Protein AF-V4B9R2-F1 (afdb_monomer)

Radius of gyration: 41.31 Å; Cα contacts (8 Å, |Δi|>4): 370; chains: 1; bounding box: 106×92×129 Å

Nearest PDB structures (foldseek):
  5wie-assembly1_B  TM=6.959E-01  e=7.577E-21  Rattus norvegicus
  3lnm-assembly2_B  TM=6.880E-01  e=6.928E-21  Rattus norvegicus
  6ebk-assembly1_B  TM=6.764E-01  e=1.297E-20  Rattus norvegicus
  6ebm-assembly1_H  TM=8.050E-01  e=9.261E-15  Rattus norvegicus
  7wf4-assembly1_D  TM=8.502E-01  e=1.167E-12  Homo sapiens

Solvent-accessible surface area (backbone atoms only — not comparable to full-atom values): 35687 Å² total; per-residue (Å²): 135,89,89,91,82,68,76,65,61,56,55,53,50,49,51,51,53,49,59,55,49,66,75,63,60,73,86,72,60,80,88,45,50,36,36,40,29,25,60,83,46,78,43,80,48,42,51,73,45,39,58,72,47,76,83,23,46,57,18,57,49,43,55,51,28,64,75,69,70,51,54,67,48,82,41,96,47,67,45,75,62,47,57,35,56,56,43,20,57,74,69,76,55,31,57,66,75,86,91,59,58,44,68,62,51,49,55,48,35,59,70,44,46,50,66,75,87,56,44,36,76,90,40,38,60,66,42,47,52,48,51,53,50,49,51,56,52,50,52,53,49,51,57,54,49,55,69,75,55,60,84,77,84,70,72,86,85,40,76,61,64,67,43,30,62,55,52,40,41,36,78,69,34,47,84,71,39,76,67,16,34,54,49,49,51,50,52,50,50,50,53,50,50,46,51,50,46,57,55,46,56,71,34,74,87,40,21,50,69,76,84,77,90,75,88,86,83,90,76,96,51,82,58,58,64,46,49,60,49,46,63,55,62,41,60,44,53,43,68,67,54,52,54,51,48,52,53,46,52,52,50,52,50,52,53,49,50,52,48,55,74,35,41,82,47,58,71,64,50,61,68,32,71,70,46,42,43,57,48,57,47,45,48,42,59,54,52,48,56,50,48,65,74,72,54,88,52,70,70,62,51,50,59,49,48,54,54,40,58,61,42,51,62,42,47,62,51,51,63,62,56,54,39,74,76,35,65,66,55,46,50,49,53,53,44,48,60,72,40,38,67,60,52,48,50,48,53,50,54,50,51,52,48,22,53,52,46,8,51,50,41,33,53,49,36,68,78,43,98,58,93,61,80,53,85,44,56,77,60,21,36,55,47,29,46,32,36,29,68,68,65,57,89,73,88,59,70,70,88,41,79,64,18,49,51,49,52,50,51,38,36,54,50,23,50,50,55,50,64,67,47,50,56,59,55,49,51,56,40,48,56,54,52,52,51,56,51,52,50,54,52,49,53,50,51,50,51,53,49,51,51,51,51,49,52,49,53,52,50,52,50,52,52,50,52,53,51,50,51,48,33,73,74,66,75,57,70,84,92,68,87,80,81,74,83,89,78,82,86,87,76,94,75,84,81,86,81,82,80,89,87,89,85,83,88,84,86,88,81,89,78,89,78,90,81,87,82,86,84,81,89,86,87,88,87,86,89,86,92,89,84,85,89,85,87,87,85,86,84,84,82,90,84,93,82,87,84,87,82,81,85,84,62,84,66,66,65,60,62,64,70,71,71,81,81,87,82,89,84,88,82,87,80,87,80,90,82,89,82,84,87,82,87,131

Sequence (584 aa):
MASGKNTIGGAVLGLLAEKQREKSIPNIPESDKIILNVGGVQHVTTFTTLLKKPDTRLYNVAVVAKKKGLKEVYFDRHPAVFAHILNFYRTDSLHVPTDLCGPMIKDELKYWQLDENQIEQCCWVNYCHYEDTLEMLRKFEADHSLKFRGNYRGDESSLWSRSRPKIWNWLQDPYSSKGALAYAILSLCIVTCSITVFILETLPYFGSVTIHAKRRNITITSMDLRNDLDIFNDVSPNDLLIIIDNTCNIFFFVEFVIKFLTAPSKLRFLRQPLTIVELLCLIPYYIAITLIFTHSDPVRIFEFIRILLASRVLRIFRIFVLMKHFLALKILVYTMRASAKELLLLVFIVIIGIIIFACLEYYMEMFTDIESDFEHIPLAFWWALITMTTVGYGDIYPKSGLGYIVGGLCAISGVLVIALSVPVIVNNFTVYYTHAQSRAKLKERRRRQNVANHWRKGMTMVRRNTIQQRILVNGKGPRVGVVLDLEDSVNGQLPRSATNTPIPNPTPKSNNTDDSEDKPGTVTSRTLSNIPLIDTSDGTANSEIPLPGAVETTESKLKRLFVSQTAPQNANGDAVTNLSDKKS

Foldseek 3Di:
DDDDDDPVVVVVVVVVVVVVVVVPPPPPPPLQWAWEQELNDTDIDGLVLQCPDCQWPSNVVSVVCNVVVNRYDYHDADPVQVVQVSVCSVPVAREGDLVDALVSNVVVCVVGVHDPVRHDPVRNVSNVVRVVLVVLVVVVVVVVVCVQDPPQPDDPPDPCSVCLNVLLNLCQPCPSDVNSVVVLVVLLVLLVLLVVLLVLLPDCVQQQQPDPDDDDDDDDDCVVVVVVVVNVVSRDGDPVSVVSNVVSLVVLVVSLVSNCVSPSDNVVQCPDPLNVLSVLLNVLVVVLVVLVVPDPDVVVNVVSVVVSVVSSVSNVSSVVVVVSSDPLSVLVVSLCVVCVVLVVVLVVVLVVLLQVLLVVLLVQQVPDPDDAPNPDSVVSSVVLNCLLCVVCPVPHADPDPVSVVSSVVSNVNSCVSCVVRVVVSVVSSCSSVVVVVVVVVVVVVVVVVVVVVVVVVVVVVVVVVVLVVCCVPPVDHDPDDDPPPPPDPDDDDDDDDDDDDDDDDDDDDDDDDDDDDDDDDDDDDDDDDDDDDDDDDDDDDDDDDDDDDDDDDPPVVVVVVPPPDDDDDDDDDDDDDDDDDDDD

InterPro domains:
  IPR000210 BTB/POZ domain [SM00225] (32-129)
  IPR003131 Potassium channel tetramerisation-type BTB domain [PF02214] (34-122)
  IPR003968 Potassium channel, voltage dependent, Kv [PR01491] (72-82)
  IPR003968 Potassium channel, voltage dependent, Kv [PR01491] (318-326)
  IPR003968 Potassium channel, voltage dependent, Kv [PR01491] (342-356)
  IPR003968 Potassium channel, voltage dependent, Kv [PR01491] (414-425)
  IPR003974 Potassium channel, voltage dependent, Kv3 [PR01498] (73-86)
  IPR003974 Potassium channel, voltage dependent, Kv3 [PR01498] (88-103)
  IPR003974 Potassium channel, voltage dependent, Kv3 [PR01498] (106-127)
  IPR003974 Potassium channel, voltage dependent, Kv3 [PR01498] (439-453)
  IPR005821 Ion transport domain [PF00520] (183-436)
  IPR011333 SKP1/BTB/POZ domain superfamily [G3DSA:3.30.710.10] (11-133)
  IPR011333 SKP1/BTB/POZ domain superfamily [SSF54695] (32-129)
  IPR027359 Voltage-dependent channel domain superfamily [G3DSA:1.20.120.350] (155-325)
  IPR028325 Voltage-gated potassium channel [PTHR11537] (32-451)

Secondary structure (DSSP, 8-state):
------HHHHHHHHHHHHHHHHTT-----GGGEEEEEETTEEEEEEHHHHTT-TTSHHHHHHHHHHHHT-SEEEE-S-HHHHHHHHHHHHHS-B---SSS-HHHHHHHHHHHT--GGGB-HHHHHHHHHHHHHHHHHHHHHHHHHHHHS------TT-HHHHHHHHHHHHHH-TTS-HHHHHHHHHHHHHHHHHHHHHHHHTSTTTBT------------STHHHHHHHHHHHT-PBPHHHHHHHHHHHHHHHHHHHHHHHH-SSHHHHHTSHHHHHHHHHHHHHHHHHHHHHH---HHHHHHHHHHHHHGGGGGGGHHHHGGGT-HHHHHHHHHHHHTHHHHHHHHHHHHHHHHHHHHHHHHHHHTSSS--S--SHHHHHHHHHHHHTT---SSS---SHHHHHHHHHHHHHHHHHHHHHHHHHHHHHHHHHHHHHHHHHHHHHHHHHHHHHHHHHHHHHHHHHHHHHHHHHHS------------S-S---PPPPP-----------------------------------------------PPP-----TTHHHHHHSSSS-------------------

Mean predicted aligned error: 18.21 Å

pLDDT: mean 70.77, std 24.43, range [23.2, 97.75]

Structure (mmCIF, N/CA/C/O backbone):
data_AF-V4B9R2-F1
#
_entry.id   AF-V4B9R2-F1
#
loop_
_atom_site.group_PDB
_atom_site.id
_atom_site.type_symbol
_atom_site.label_atom_id
_atom_site.label_alt_id
_atom_site.label_comp_id
_atom_site.label_asym_id
_atom_site.label_entity_id
_atom_site.label_seq_id
_atom_site.pdbx_PDB_ins_code
_atom_site.Cartn_x
_atom_site.Cartn_y
_atom_site.Cartn_z
_atom_site.occupancy
_atom_site.B_iso_or_equiv
_atom_site.auth_seq_id
_atom_site.auth_comp_id
_atom_site.auth_asym_id
_atom_site.auth_atom_id
_atom_site.pdbx_PDB_model_num
ATOM 1 N N . MET A 1 1 ? -29.898 -45.725 -14.332 1.00 36.44 1 MET A N 1
ATOM 2 C CA . MET A 1 1 ? -30.926 -46.600 -13.725 1.00 36.44 1 MET A CA 1
ATOM 3 C C . MET A 1 1 ? -30.506 -46.927 -12.298 1.00 36.44 1 MET A C 1
ATOM 5 O O . MET A 1 1 ? -29.334 -47.193 -12.095 1.00 36.44 1 MET A O 1
ATOM 9 N N . ALA A 1 2 ? -31.471 -46.884 -11.372 1.00 34.03 2 ALA A N 1
ATOM 10 C CA . ALA A 1 2 ? -31.424 -47.295 -9.960 1.00 34.03 2 ALA A CA 1
ATOM 11 C C . ALA A 1 2 ? -30.483 -46.535 -8.995 1.00 34.03 2 ALA A C 1
ATOM 13 O O . ALA A 1 2 ? -29.313 -46.858 -8.864 1.00 34.03 2 ALA A O 1
ATOM 14 N N . SER A 1 3 ? -31.040 -45.587 -8.232 1.00 31.98 3 SER A N 1
ATOM 15 C CA . SER A 1 3 ? -31.176 -45.704 -6.763 1.00 31.98 3 SER A CA 1
ATOM 16 C C . SER A 1 3 ? -31.721 -44.384 -6.202 1.00 31.98 3 SER A C 1
ATOM 18 O O . SER A 1 3 ? -30.989 -43.486 -5.804 1.00 31.98 3 SER A O 1
ATOM 20 N N . GLY A 1 4 ? -33.045 -44.237 -6.256 1.00 35.31 4 GLY A N 1
ATOM 21 C CA . GLY A 1 4 ? -33.774 -43.056 -5.795 1.00 35.31 4 GLY A CA 1
ATOM 22 C C . GLY A 1 4 ? -34.912 -43.462 -4.872 1.00 35.31 4 GLY A C 1
ATOM 23 O O . GLY A 1 4 ? -36.063 -43.180 -5.171 1.00 35.31 4 GLY A O 1
ATOM 24 N N . LYS A 1 5 ? -34.608 -44.204 -3.804 1.00 40.12 5 LYS A N 1
ATOM 25 C CA . LYS A 1 5 ? -35.527 -44.515 -2.698 1.00 40.12 5 LYS A CA 1
ATOM 26 C C . LYS A 1 5 ? -34.670 -44.813 -1.471 1.00 40.12 5 LYS A C 1
ATOM 28 O O . LYS A 1 5 ? -34.111 -45.895 -1.432 1.00 40.12 5 LYS A O 1
ATOM 33 N N . ASN A 1 6 ? -34.498 -43.853 -0.551 1.00 42.81 6 ASN A N 1
ATOM 34 C CA . ASN A 1 6 ? -34.170 -44.105 0.873 1.00 42.81 6 ASN A CA 1
ATOM 35 C C . ASN A 1 6 ? -34.042 -42.843 1.758 1.00 42.81 6 ASN A C 1
ATOM 37 O O . ASN A 1 6 ? -33.674 -42.952 2.922 1.00 42.81 6 ASN A O 1
ATOM 41 N N . THR A 1 7 ? -34.400 -41.646 1.290 1.00 46.12 7 THR A N 1
ATOM 42 C CA . THR A 1 7 ? -34.314 -40.420 2.112 1.00 46.12 7 THR A CA 1
ATOM 43 C C . THR A 1 7 ? -35.524 -40.167 3.018 1.00 46.12 7 THR A C 1
ATOM 45 O O . THR A 1 7 ? -35.418 -39.397 3.965 1.00 46.12 7 THR A O 1
ATOM 48 N N . ILE A 1 8 ? -36.654 -40.852 2.804 1.00 47.03 8 ILE A N 1
ATOM 49 C CA . ILE A 1 8 ? -37.864 -40.676 3.633 1.00 47.03 8 ILE A CA 1
ATOM 50 C C . ILE A 1 8 ? -37.840 -41.607 4.863 1.00 47.03 8 ILE A C 1
ATOM 52 O O . ILE A 1 8 ? -38.297 -41.230 5.939 1.00 47.03 8 ILE A O 1
ATOM 56 N N . GLY A 1 9 ? -37.224 -42.792 4.750 1.00 40.66 9 GLY A N 1
ATOM 57 C CA . GLY A 1 9 ? -37.115 -43.753 5.856 1.00 40.66 9 GLY A CA 1
ATOM 58 C C . GLY A 1 9 ? -36.214 -43.277 7.001 1.00 40.66 9 GLY A C 1
ATOM 59 O O . GLY A 1 9 ? -36.538 -43.509 8.161 1.00 40.66 9 GLY A O 1
ATOM 60 N N . GLY A 1 10 ? -35.130 -42.552 6.694 1.00 46.16 10 GLY A N 1
ATOM 61 C CA . GLY A 1 10 ? -34.207 -42.007 7.699 1.00 46.16 10 GLY A CA 1
ATOM 62 C C . GLY A 1 10 ? -34.798 -40.860 8.524 1.00 46.16 10 GLY A C 1
ATOM 63 O O . GLY A 1 10 ? -34.567 -40.793 9.728 1.00 46.16 10 GLY A O 1
ATOM 64 N N . ALA A 1 11 ? -35.625 -40.005 7.912 1.00 46.38 11 ALA A N 1
ATOM 65 C CA . ALA A 1 11 ? -36.312 -38.918 8.612 1.00 46.38 11 ALA A CA 1
ATOM 66 C C . ALA A 1 11 ? -37.423 -39.442 9.540 1.00 46.38 11 ALA A C 1
ATOM 68 O O . ALA A 1 11 ? -37.587 -38.948 10.651 1.00 46.38 11 ALA A O 1
ATOM 69 N N . VAL A 1 12 ? -38.143 -40.492 9.127 1.00 50.28 12 VAL A N 1
ATOM 70 C CA . VAL A 1 12 ? -39.176 -41.131 9.960 1.00 50.28 12 VAL A CA 1
ATOM 71 C C . VAL A 1 12 ? -38.554 -41.960 11.089 1.00 50.28 12 VAL A C 1
ATOM 73 O O . VAL A 1 12 ? -39.067 -41.925 12.206 1.00 50.28 12 VAL A O 1
ATOM 76 N N . LEU A 1 13 ? -37.419 -42.638 10.860 1.00 50.75 13 LEU A N 1
ATOM 77 C CA . LEU A 1 13 ? -36.667 -43.289 11.943 1.00 50.75 13 LEU A CA 1
ATOM 78 C C . LEU A 1 13 ? -36.082 -42.269 12.932 1.00 50.75 13 LEU A C 1
ATOM 80 O O . LEU A 1 13 ? -36.103 -42.524 14.132 1.00 50.75 13 LEU A O 1
ATOM 84 N N . GLY A 1 14 ? -35.609 -41.117 12.446 1.00 49.09 14 GLY A N 1
ATOM 85 C CA . GLY A 1 14 ? -35.147 -40.002 13.278 1.00 49.09 14 GLY A CA 1
ATOM 86 C C . GLY A 1 14 ? -36.264 -39.427 14.148 1.00 49.09 14 GLY A C 1
ATOM 87 O O . GLY A 1 14 ? -36.096 -39.324 15.357 1.00 49.09 14 GLY A O 1
ATOM 88 N N . LEU A 1 15 ? -37.444 -39.180 13.571 1.00 48.22 15 LEU A N 1
ATOM 89 C CA . LEU A 1 15 ? -38.620 -38.688 14.298 1.00 48.22 15 LEU A CA 1
ATOM 90 C C . LEU A 1 15 ? -39.179 -39.713 15.295 1.00 48.22 15 LEU A C 1
ATOM 92 O O . LEU A 1 15 ? -39.659 -39.338 16.361 1.00 48.22 15 LEU A O 1
ATOM 96 N N . LEU A 1 16 ? -39.112 -41.012 14.990 1.00 48.81 16 LEU A N 1
ATOM 97 C CA . LEU A 1 16 ? -39.501 -42.065 15.934 1.00 48.81 16 LEU A CA 1
ATOM 98 C C . LEU A 1 16 ? -38.465 -42.246 17.051 1.00 48.81 16 LEU A C 1
ATOM 100 O O . LEU A 1 16 ? -38.856 -42.488 18.192 1.00 48.81 16 LEU A O 1
ATOM 104 N N . ALA A 1 17 ? -37.173 -42.072 16.760 1.00 48.41 17 ALA A N 1
ATOM 105 C CA . ALA A 1 17 ? -36.114 -42.047 17.766 1.00 48.41 17 ALA A CA 1
ATOM 106 C C . ALA A 1 17 ? -36.201 -40.799 18.662 1.00 48.41 17 ALA A C 1
ATOM 108 O O . ALA A 1 17 ? -35.966 -40.899 19.863 1.00 48.41 17 ALA A O 1
ATOM 109 N N . GLU A 1 18 ? -36.608 -39.652 18.118 1.00 47.44 18 GLU A N 1
ATOM 110 C CA . GLU A 1 18 ? -36.834 -38.399 18.848 1.00 47.44 18 GLU A CA 1
ATOM 111 C C . GLU A 1 18 ? -38.107 -38.465 19.708 1.00 47.44 18 GLU A C 1
ATOM 113 O O . GLU A 1 18 ? -38.078 -38.111 20.885 1.00 47.44 18 GLU A O 1
ATOM 118 N N . LYS A 1 19 ? -39.177 -39.092 19.201 1.00 43.59 19 LYS A N 1
ATOM 119 C CA . LYS A 1 19 ? -40.418 -39.362 19.952 1.00 43.59 19 LYS A CA 1
ATOM 120 C C . LYS A 1 19 ? -40.255 -40.433 21.042 1.00 43.59 19 LYS A C 1
ATOM 122 O O . LYS A 1 19 ? -40.994 -40.440 22.026 1.00 43.59 19 LYS A O 1
ATOM 127 N N . GLN A 1 20 ? -39.287 -41.341 20.891 1.00 41.44 20 GLN A N 1
ATOM 128 C CA . GLN A 1 20 ? -38.857 -42.267 21.948 1.00 41.44 20 GLN A CA 1
ATOM 129 C C . GLN A 1 20 ? -37.949 -41.568 22.980 1.00 41.44 20 GLN A C 1
ATOM 131 O O . GLN A 1 20 ? -38.002 -41.918 24.156 1.00 41.44 20 GLN A O 1
ATOM 136 N N . ARG A 1 21 ? -37.190 -40.533 22.582 1.00 40.78 21 ARG A N 1
ATOM 137 C CA . ARG A 1 21 ? -36.349 -39.713 23.476 1.00 40.78 21 ARG A CA 1
ATOM 138 C C . ARG A 1 21 ? -37.140 -38.676 24.286 1.00 40.78 21 ARG A C 1
ATOM 140 O O . ARG A 1 21 ? -36.776 -38.400 25.425 1.00 40.78 21 ARG A O 1
ATOM 147 N N . GLU A 1 22 ? -38.250 -38.158 23.758 1.00 37.25 22 GLU A N 1
ATOM 148 C CA . GLU A 1 22 ? -39.189 -37.302 24.509 1.00 37.25 22 GLU A CA 1
ATOM 149 C C . GLU A 1 22 ? -39.894 -38.051 25.651 1.00 37.25 22 GLU A C 1
ATOM 151 O O . GLU A 1 22 ? -40.221 -37.457 26.676 1.00 37.25 22 GLU A O 1
ATOM 156 N N . LYS A 1 23 ? -40.076 -39.373 25.528 1.00 35.34 23 LYS A N 1
ATOM 157 C CA . LYS A 1 23 ? -40.637 -40.218 26.598 1.00 35.34 23 LYS A CA 1
ATOM 158 C C . LYS A 1 23 ? -39.621 -40.629 27.669 1.00 35.34 23 LYS A C 1
ATOM 160 O O . LYS A 1 23 ? -40.006 -41.257 28.652 1.00 35.34 23 LYS A O 1
ATOM 165 N N . SER A 1 24 ? -38.354 -40.246 27.515 1.00 36.72 24 SER A N 1
ATOM 166 C CA . SER A 1 24 ? -37.284 -40.478 28.488 1.00 36.72 24 SER A CA 1
ATOM 167 C C . SER A 1 24 ? -36.685 -39.170 29.014 1.00 36.72 24 SER A C 1
ATOM 169 O O . SER A 1 24 ? -35.488 -39.107 29.284 1.00 36.72 24 SER A O 1
ATOM 171 N N . ILE A 1 25 ? -37.486 -38.108 29.142 1.00 43.34 25 ILE A N 1
ATOM 172 C CA . ILE A 1 25 ? -37.101 -36.958 29.964 1.00 43.34 25 ILE A CA 1
ATOM 173 C C . ILE A 1 25 ? -37.358 -37.385 31.416 1.00 43.34 25 ILE A C 1
ATOM 175 O O . ILE A 1 25 ? -38.523 -37.556 31.784 1.00 43.34 25 ILE A O 1
ATOM 179 N N . PRO A 1 26 ? -36.324 -37.622 32.250 1.00 46.84 26 PRO A N 1
ATOM 180 C CA . PRO A 1 26 ? -36.548 -37.871 33.667 1.00 46.84 26 PRO A CA 1
ATOM 181 C C . PRO A 1 26 ? -37.364 -36.704 34.217 1.00 46.84 26 PRO A C 1
ATOM 183 O O . PRO A 1 26 ? -37.053 -35.553 33.924 1.00 46.84 26 PRO A O 1
ATOM 186 N N . ASN A 1 27 ? -38.433 -37.000 34.955 1.00 43.72 27 ASN A N 1
ATOM 187 C CA . ASN A 1 27 ? -39.325 -35.998 35.526 1.00 43.72 27 ASN A CA 1
ATOM 188 C C . ASN A 1 27 ? -38.493 -35.068 36.432 1.00 43.72 27 ASN A C 1
ATOM 190 O O . ASN A 1 27 ? -38.145 -35.438 37.553 1.00 43.72 27 ASN A O 1
ATOM 194 N N . ILE A 1 28 ? -38.061 -33.918 35.900 1.00 50.88 28 ILE A N 1
ATOM 195 C CA . ILE A 1 28 ? -37.138 -33.015 36.591 1.00 50.88 28 ILE A CA 1
ATOM 196 C C . ILE A 1 28 ? -37.935 -32.364 37.721 1.00 50.88 28 ILE A C 1
ATOM 198 O O . ILE A 1 28 ? -38.923 -31.683 37.428 1.00 50.88 28 ILE A O 1
ATOM 202 N N . PRO A 1 29 ? -37.541 -32.538 38.993 1.00 59.19 29 PRO A N 1
ATOM 203 C CA . PRO A 1 29 ? -38.265 -31.937 40.099 1.00 59.19 29 PRO A CA 1
ATOM 204 C C . PRO A 1 29 ? -38.301 -30.415 39.929 1.00 59.19 29 PRO A C 1
ATOM 206 O O . PRO A 1 29 ? -37.293 -29.778 39.622 1.00 59.19 29 PRO A O 1
ATOM 209 N N . GLU A 1 30 ? -39.476 -29.818 40.129 1.00 61.03 30 GLU A N 1
ATOM 210 C CA . GLU A 1 30 ? -39.719 -28.381 39.936 1.00 61.03 30 GLU A CA 1
ATOM 211 C C . GLU A 1 30 ? -38.815 -27.502 40.824 1.00 61.03 30 GLU A C 1
ATOM 213 O O . GLU A 1 30 ? -38.523 -26.355 40.492 1.00 61.03 30 GLU A O 1
ATOM 218 N N . SER A 1 31 ? -38.283 -28.081 41.906 1.00 65.12 31 SER A N 1
ATOM 219 C CA . SER A 1 31 ? -37.295 -27.482 42.804 1.00 65.12 31 SER A CA 1
ATOM 220 C C . SER A 1 31 ? -35.898 -27.285 42.198 1.00 65.12 31 SER A C 1
ATOM 222 O O . SER A 1 31 ? -35.095 -26.579 42.800 1.00 65.12 31 SER A O 1
ATOM 224 N N . ASP A 1 32 ? -35.576 -27.907 41.056 1.00 81.75 32 ASP A N 1
ATOM 225 C CA . ASP A 1 32 ? -34.249 -27.807 40.417 1.00 81.75 32 ASP A CA 1
ATOM 226 C C . ASP A 1 32 ? -34.202 -26.794 39.257 1.00 81.75 32 ASP A C 1
ATOM 228 O O . ASP A 1 32 ? -33.166 -26.636 38.605 1.00 81.75 32 ASP A O 1
ATOM 232 N N . LYS A 1 33 ? -35.310 -26.089 38.991 1.00 88.88 33 LYS A N 1
ATOM 233 C CA . LYS A 1 33 ? -35.400 -25.063 37.944 1.00 88.88 33 LYS A CA 1
ATOM 234 C C . LYS A 1 33 ? -34.991 -23.687 38.470 1.00 88.88 33 LYS A C 1
ATOM 236 O O . LYS A 1 33 ? -35.342 -23.302 39.583 1.00 88.88 33 LYS A O 1
ATOM 241 N N . ILE A 1 34 ? -34.306 -22.925 37.625 1.00 92.62 34 ILE A N 1
ATOM 242 C CA . ILE A 1 34 ? -33.946 -21.525 37.854 1.00 92.62 34 ILE A CA 1
ATOM 243 C C . ILE A 1 34 ? -34.281 -20.693 36.614 1.00 92.62 34 ILE A C 1
ATOM 245 O O . ILE A 1 34 ? -34.065 -21.125 35.477 1.00 92.62 34 ILE A O 1
ATOM 249 N N . ILE A 1 35 ? -34.817 -19.495 36.847 1.00 94.44 35 ILE A N 1
ATOM 250 C CA . ILE A 1 35 ? -35.115 -18.502 35.816 1.00 94.44 35 ILE A CA 1
ATOM 251 C C . ILE A 1 35 ? -33.975 -17.482 35.790 1.00 94.44 35 ILE A C 1
ATOM 253 O O . ILE A 1 35 ? -33.653 -16.855 36.798 1.00 94.44 35 ILE A O 1
ATOM 257 N N . LEU A 1 36 ? -33.346 -17.316 34.634 1.00 96.00 36 LEU A N 1
ATOM 258 C CA . LEU A 1 36 ? -32.317 -16.310 34.396 1.00 96.00 36 LEU A CA 1
ATOM 259 C C . LEU A 1 36 ? -32.927 -15.234 33.504 1.00 96.00 36 LEU A C 1
ATOM 261 O O . LEU A 1 36 ? -33.179 -15.470 32.326 1.00 96.00 36 LEU A O 1
ATOM 265 N N . ASN A 1 37 ? -33.208 -14.072 34.076 1.00 96.12 37 ASN A N 1
ATOM 266 C CA . ASN A 1 37 ? -33.794 -12.946 33.368 1.00 96.12 37 ASN A CA 1
ATOM 267 C C . ASN A 1 37 ? -32.673 -12.034 32.870 1.00 96.12 37 ASN A C 1
ATOM 269 O O . ASN A 1 37 ? -32.005 -11.381 33.668 1.00 96.12 37 ASN A O 1
ATOM 273 N N . VAL A 1 38 ? -32.429 -12.024 31.563 1.00 96.81 38 VAL A N 1
ATOM 274 C CA . VAL A 1 38 ? -31.338 -11.265 30.947 1.00 96.81 38 VAL A CA 1
ATOM 275 C C . VAL A 1 38 ? -31.929 -10.184 30.060 1.00 96.81 38 VAL A C 1
ATOM 277 O O . VAL A 1 38 ? -32.599 -10.492 29.081 1.00 96.81 38 VAL A O 1
ATOM 280 N N . GLY A 1 39 ? -31.735 -8.915 30.422 1.00 92.94 39 GLY A N 1
ATOM 281 C CA . GLY A 1 39 ? -32.265 -7.775 29.665 1.00 92.94 39 GLY A CA 1
ATOM 282 C C . GLY A 1 39 ? -33.789 -7.810 29.477 1.00 92.94 39 GLY A C 1
ATOM 283 O O . GLY A 1 39 ? -34.289 -7.334 28.462 1.00 92.94 39 GLY A O 1
ATOM 284 N N . GLY A 1 40 ? -34.521 -8.434 30.409 1.00 91.06 40 GLY A N 1
ATOM 285 C CA . GLY A 1 40 ? -35.973 -8.623 30.342 1.00 91.06 40 GLY A CA 1
ATOM 286 C C . GLY A 1 40 ? -36.429 -9.936 29.690 1.00 91.06 40 GLY A C 1
ATOM 287 O O . GLY A 1 40 ? -37.615 -10.255 29.756 1.00 91.06 40 GLY A O 1
ATOM 288 N N . VAL A 1 41 ? -35.525 -10.720 29.090 1.00 94.94 41 VAL A N 1
ATOM 289 C CA . VAL A 1 41 ? -35.840 -12.026 28.489 1.00 94.94 41 VAL A CA 1
ATOM 290 C C . VAL A 1 41 ? -35.600 -13.140 29.502 1.00 94.94 41 VAL A C 1
ATOM 292 O O . VAL A 1 41 ? -34.507 -13.283 30.049 1.00 94.94 41 VAL A O 1
ATOM 295 N N . GLN A 1 42 ? -36.622 -13.957 29.748 1.00 95.25 42 GLN A N 1
ATOM 296 C CA . GLN A 1 42 ? -36.545 -15.060 30.702 1.00 95.25 42 GLN A CA 1
ATOM 297 C C . GLN A 1 42 ? -35.996 -16.332 30.048 1.00 95.25 42 GLN A C 1
ATOM 299 O O . GLN A 1 42 ? -36.589 -16.888 29.125 1.00 95.25 42 GLN A O 1
ATOM 304 N N . HIS A 1 43 ? -34.884 -16.836 30.577 1.00 94.44 43 HIS A N 1
ATOM 305 C CA . HIS A 1 43 ? -34.276 -18.101 30.184 1.00 94.44 43 HIS A CA 1
ATOM 306 C C . HIS A 1 43 ? -34.422 -19.127 31.308 1.00 94.44 43 HIS A C 1
ATOM 308 O O . HIS A 1 43 ? -33.900 -18.944 32.406 1.00 94.44 43 HIS A O 1
ATOM 314 N N . VAL A 1 44 ? -35.105 -20.238 31.033 1.00 93.50 44 VAL A N 1
ATOM 315 C CA . VAL A 1 44 ? -35.322 -21.306 32.018 1.00 93.50 44 VAL A CA 1
ATOM 316 C C . VAL A 1 44 ? -34.261 -22.395 31.860 1.00 93.50 44 VAL A C 1
ATOM 318 O O . VAL A 1 44 ? -33.999 -22.881 30.755 1.00 93.50 44 VAL A O 1
ATOM 321 N N . THR A 1 45 ? -33.634 -22.789 32.968 1.00 92.88 45 THR A N 1
ATOM 322 C CA . THR A 1 45 ? -32.638 -23.868 32.999 1.00 92.88 45 THR A CA 1
ATOM 323 C C . THR A 1 45 ? -32.648 -24.598 34.343 1.00 92.88 45 THR A C 1
ATOM 325 O O . THR A 1 45 ? -33.405 -24.241 35.244 1.00 92.88 45 THR A O 1
ATOM 328 N N . THR A 1 46 ? -31.832 -25.641 34.479 1.00 92.44 46 THR A N 1
ATOM 329 C CA . THR A 1 46 ? -31.670 -26.397 35.726 1.00 92.44 46 THR A CA 1
ATOM 330 C C . THR A 1 46 ? -30.384 -26.016 36.448 1.00 92.44 46 THR A C 1
ATOM 332 O O . THR A 1 46 ? -29.375 -25.701 35.807 1.00 92.44 46 THR A O 1
ATOM 335 N N . PHE A 1 47 ? -30.380 -26.091 37.783 1.00 90.94 47 PHE A N 1
ATOM 336 C CA . PHE A 1 47 ? -29.152 -25.881 38.561 1.00 90.94 47 PHE A CA 1
ATOM 337 C C . PHE A 1 47 ? -28.062 -26.875 38.154 1.00 90.94 47 PHE A C 1
ATOM 339 O O . PHE A 1 47 ? -26.901 -26.497 38.040 1.00 90.94 47 PHE A O 1
ATOM 346 N N . THR A 1 48 ? -28.438 -28.121 37.863 1.00 90.62 48 THR A N 1
ATOM 347 C CA . THR A 1 48 ? -27.529 -29.155 37.345 1.00 90.62 48 THR A CA 1
ATOM 348 C C . THR A 1 48 ? -26.789 -28.723 36.079 1.00 90.62 48 THR A C 1
ATOM 350 O O . THR A 1 48 ? -25.591 -28.963 35.970 1.00 90.62 48 THR A O 1
ATOM 353 N N . THR A 1 49 ? -27.458 -28.030 35.154 1.00 91.25 49 THR A N 1
ATOM 354 C CA . THR A 1 49 ? -26.838 -27.525 33.917 1.00 91.25 49 THR A CA 1
ATOM 355 C C . THR A 1 49 ? -25.809 -26.434 34.206 1.00 91.25 49 THR A C 1
ATOM 357 O O . THR A 1 49 ? -24.709 -26.466 33.660 1.00 91.25 49 THR A O 1
ATOM 360 N N . LEU A 1 50 ? -26.135 -25.491 35.094 1.00 91.75 50 LEU A N 1
ATOM 361 C CA . LEU A 1 50 ? -25.234 -24.390 35.453 1.00 91.75 50 LEU A CA 1
ATOM 362 C C . LEU A 1 50 ? -24.022 -24.860 36.268 1.00 91.75 50 LEU A C 1
ATOM 364 O O . LEU A 1 50 ? -22.949 -24.270 36.176 1.00 91.75 50 LEU A O 1
ATOM 368 N N . LEU A 1 51 ? -24.180 -25.939 37.039 1.00 91.94 51 LEU A N 1
ATOM 369 C CA . LEU A 1 51 ? -23.118 -26.501 37.872 1.00 91.94 51 LEU A CA 1
ATOM 370 C C . LEU A 1 51 ? -22.072 -27.314 37.087 1.00 91.94 51 LEU A C 1
ATOM 372 O O . LEU A 1 51 ? -21.044 -27.668 37.656 1.00 91.94 51 LEU A O 1
ATOM 376 N N . LYS A 1 52 ? -22.288 -27.582 35.790 1.00 91.00 52 LYS A N 1
ATOM 377 C CA . LYS A 1 52 ? -21.347 -28.351 34.954 1.00 91.00 52 LYS A CA 1
ATOM 378 C C . LYS A 1 52 ? -19.982 -27.680 34.764 1.00 91.00 52 LYS A C 1
ATOM 380 O O . LYS A 1 52 ? -19.013 -28.381 34.493 1.00 91.00 52 LYS A O 1
ATOM 385 N N . LYS A 1 53 ? -19.902 -26.346 34.844 1.00 91.69 53 LYS A N 1
ATOM 386 C CA . LYS A 1 53 ? -18.691 -25.578 34.499 1.00 91.69 53 LYS A CA 1
ATOM 387 C C . LYS A 1 53 ? -18.235 -24.691 35.665 1.00 91.69 53 LYS A C 1
ATOM 389 O O . LYS A 1 53 ? -18.683 -23.546 35.739 1.00 91.69 53 LYS A O 1
ATOM 394 N N . PRO A 1 54 ? -17.366 -25.189 36.565 1.00 90.25 54 PRO A N 1
ATOM 395 C CA . PRO A 1 54 ? -17.039 -24.531 37.834 1.00 90.25 54 PRO A CA 1
ATOM 396 C C . PRO A 1 54 ? -16.345 -23.173 37.699 1.00 90.25 54 PRO A C 1
ATOM 398 O O . PRO A 1 54 ? -16.570 -22.288 38.521 1.00 90.25 54 PRO A O 1
ATOM 401 N N . ASP A 1 55 ? -15.577 -22.968 36.631 1.00 90.31 55 ASP A N 1
ATOM 402 C CA . ASP A 1 55 ? -14.751 -21.764 36.449 1.00 90.31 55 ASP A CA 1
ATOM 403 C C . ASP A 1 55 ? -15.525 -20.554 35.903 1.00 90.31 55 ASP A C 1
ATOM 405 O O . ASP A 1 55 ? -14.948 -19.527 35.554 1.00 90.31 55 ASP A O 1
ATOM 409 N N . THR A 1 56 ? -16.850 -20.666 35.821 1.00 94.75 56 THR A N 1
ATOM 410 C CA . THR A 1 56 ? -17.700 -19.684 35.155 1.00 94.75 56 THR A CA 1
ATOM 411 C C . THR A 1 56 ? -18.508 -18.844 36.133 1.00 94.75 56 THR A C 1
ATOM 413 O O . THR A 1 56 ? -18.825 -19.238 37.262 1.00 94.75 56 THR A O 1
ATOM 416 N N . ARG A 1 57 ? -18.960 -17.675 35.672 1.00 94.12 57 ARG A N 1
ATOM 417 C CA . ARG A 1 57 ? -19.806 -16.808 36.496 1.00 94.12 57 ARG A CA 1
ATOM 418 C C . ARG A 1 57 ? -21.149 -17.452 36.833 1.00 94.12 57 ARG A C 1
ATOM 420 O O . ARG A 1 57 ? -21.644 -17.275 37.946 1.00 94.12 57 ARG A O 1
ATOM 427 N N . LEU A 1 58 ? -21.747 -18.182 35.891 1.00 94.44 58 LEU A N 1
ATOM 428 C CA . LEU A 1 58 ? -23.052 -18.813 36.100 1.00 94.44 58 LEU A CA 1
ATOM 429 C C . LEU A 1 58 ? -22.991 -19.935 37.135 1.00 94.44 58 LEU A C 1
ATOM 431 O O . LEU A 1 58 ? -23.955 -20.092 37.881 1.00 94.44 58 LEU A O 1
ATOM 435 N N . TYR A 1 59 ? -21.865 -20.641 37.252 1.00 93.88 59 TYR A N 1
ATOM 436 C CA . TYR A 1 59 ? -21.647 -21.585 38.346 1.00 93.88 59 TYR A CA 1
ATOM 437 C C . TYR A 1 59 ? -21.705 -20.889 39.705 1.00 93.88 59 TYR A C 1
ATOM 439 O O . TYR A 1 59 ? -22.485 -21.273 40.578 1.00 93.88 59 TYR A O 1
ATOM 447 N N . ASN A 1 60 ? -20.948 -19.800 39.859 1.00 93.12 60 ASN A N 1
ATOM 448 C CA . ASN A 1 60 ? -20.925 -19.025 41.099 1.00 93.12 60 ASN A CA 1
ATOM 449 C C . ASN A 1 60 ? -22.318 -18.481 41.457 1.00 93.12 60 ASN A C 1
ATOM 451 O O . ASN A 1 60 ? -22.746 -18.551 42.611 1.00 93.12 60 ASN A O 1
ATOM 455 N N . VAL A 1 61 ? -23.062 -17.995 40.459 1.00 92.25 61 VAL A N 1
ATOM 456 C CA . VAL A 1 61 ? -24.448 -17.547 40.647 1.00 92.25 61 VAL A CA 1
ATOM 457 C C . VAL A 1 61 ? -25.361 -18.709 41.042 1.00 92.25 61 VAL A C 1
ATOM 459 O O . VAL A 1 61 ? -26.155 -18.553 41.967 1.00 92.25 61 VAL A O 1
ATOM 462 N N . ALA A 1 62 ? -25.241 -19.872 40.400 1.00 91.50 62 ALA A N 1
ATOM 463 C CA . ALA A 1 62 ? -26.064 -21.043 40.689 1.00 91.50 62 ALA A CA 1
ATOM 464 C C . ALA A 1 62 ? -25.863 -21.550 42.124 1.00 91.50 62 ALA A C 1
ATOM 466 O O . ALA A 1 62 ? -26.842 -21.843 42.812 1.00 91.50 62 ALA A O 1
ATOM 467 N N . VAL A 1 63 ? -24.618 -21.587 42.610 1.00 91.38 63 VAL A N 1
ATOM 468 C CA . VAL A 1 63 ? -24.294 -21.970 43.995 1.00 91.38 63 VAL A CA 1
ATOM 469 C C . VAL A 1 63 ? -24.948 -21.013 44.996 1.00 91.38 63 VAL A C 1
ATOM 471 O O . VAL A 1 63 ? -25.594 -21.450 45.953 1.00 91.38 63 VAL A O 1
ATOM 474 N N . VAL A 1 64 ? -24.831 -19.702 44.768 1.00 91.62 64 VAL A N 1
ATOM 475 C CA . VAL A 1 64 ? -25.419 -18.685 45.655 1.00 91.62 64 VAL A CA 1
ATOM 476 C C . VAL A 1 64 ? -26.947 -18.712 45.601 1.00 91.62 64 VAL A C 1
ATOM 478 O O . VAL A 1 64 ? -27.592 -18.641 46.648 1.00 91.62 64 VAL A O 1
ATOM 481 N N . ALA A 1 65 ? -27.531 -18.844 44.410 1.00 90.31 65 ALA A N 1
ATOM 482 C CA . ALA A 1 65 ? -28.975 -18.907 44.219 1.00 90.31 65 ALA A CA 1
ATOM 483 C C . ALA A 1 65 ? -29.577 -20.144 44.897 1.00 90.31 65 ALA A C 1
ATOM 485 O O . ALA A 1 65 ? -30.563 -20.011 45.621 1.00 90.31 65 ALA A O 1
ATOM 486 N N . LYS A 1 66 ? -28.927 -21.310 44.774 1.00 88.50 66 LYS A N 1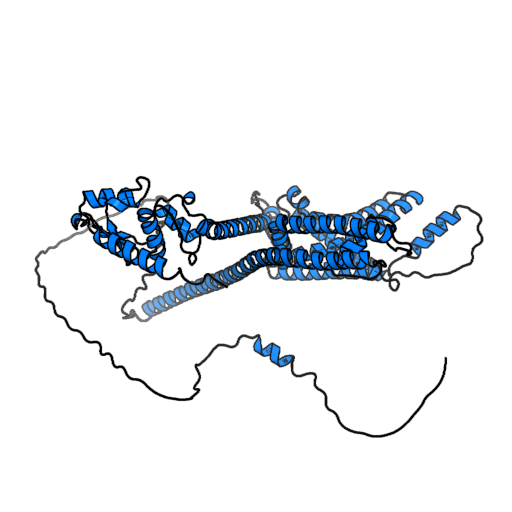
ATOM 487 C CA . LYS A 1 66 ? -29.343 -22.544 45.454 1.00 88.50 66 LYS A CA 1
ATOM 488 C C . LYS A 1 66 ? -29.250 -22.416 46.975 1.00 88.50 66 LYS A C 1
ATOM 490 O O . LYS A 1 66 ? -30.172 -22.822 47.674 1.00 88.50 66 LYS A O 1
ATOM 495 N N . LYS A 1 67 ? -28.189 -21.783 47.496 1.00 89.44 67 LYS A N 1
ATOM 496 C CA . LYS A 1 67 ? -28.029 -21.523 48.940 1.00 89.44 67 LYS A CA 1
ATOM 497 C C . LYS A 1 67 ? -29.081 -20.554 49.492 1.00 89.44 67 LYS A C 1
ATOM 499 O O . LYS A 1 67 ? -29.502 -20.705 50.632 1.00 89.44 67 LYS A O 1
ATOM 504 N N . LYS A 1 68 ? -29.481 -19.549 48.708 1.00 89.56 68 LYS A N 1
ATOM 505 C CA . LYS A 1 68 ? -30.462 -18.525 49.107 1.00 89.56 68 LYS A CA 1
ATOM 506 C C . LYS A 1 68 ? -31.915 -18.877 48.761 1.00 89.56 68 LYS A C 1
ATOM 508 O O . LYS A 1 68 ? -32.801 -18.105 49.106 1.00 89.56 68 LYS A O 1
ATOM 513 N N . GLY A 1 69 ? -32.165 -19.992 48.074 1.00 88.12 69 GLY A N 1
ATOM 514 C CA . GLY A 1 69 ? -33.504 -20.361 47.605 1.00 88.12 69 GLY A CA 1
ATOM 515 C C . GLY A 1 69 ? -34.079 -19.401 46.553 1.00 88.12 69 GLY A C 1
ATOM 516 O O . GLY A 1 69 ? -35.295 -19.239 46.474 1.00 88.12 69 GLY A O 1
ATOM 517 N N . LEU A 1 70 ? -33.224 -18.736 45.765 1.00 88.25 70 LEU A N 1
ATOM 518 C CA . LEU A 1 70 ? -33.659 -17.815 44.710 1.00 88.25 70 LEU A CA 1
ATOM 519 C C . LEU A 1 70 ? -34.166 -18.598 43.496 1.00 88.25 70 LEU A C 1
ATOM 521 O O . LEU A 1 70 ? -33.452 -19.442 42.956 1.00 88.25 70 LEU A O 1
ATOM 525 N N . LYS A 1 71 ? -35.384 -18.275 43.048 1.00 86.94 71 LYS A N 1
ATOM 526 C CA . LYS A 1 71 ? -35.997 -18.866 41.847 1.00 86.94 71 LYS A CA 1
ATOM 527 C C . LYS A 1 71 ? -35.678 -18.095 40.563 1.00 86.94 71 LYS A C 1
ATOM 529 O O . LYS A 1 71 ? -35.672 -18.693 39.491 1.00 86.94 71 LYS A O 1
ATOM 534 N N . GLU A 1 72 ? -35.395 -16.798 40.674 1.00 92.38 72 GLU A N 1
ATOM 535 C CA . GLU A 1 72 ? -35.076 -15.916 39.549 1.00 92.38 72 GLU A CA 1
ATOM 536 C C . GLU A 1 72 ? -33.834 -15.067 39.848 1.00 92.38 72 GLU A C 1
ATOM 538 O O . GLU A 1 72 ? -33.644 -14.603 40.977 1.00 92.38 72 GLU A O 1
ATOM 543 N N . VAL A 1 73 ? -32.986 -14.864 38.836 1.00 94.44 73 VAL A N 1
ATOM 544 C CA . VAL A 1 73 ? -31.827 -13.963 38.888 1.00 94.44 73 VAL A CA 1
ATOM 545 C C . VAL A 1 73 ? -31.843 -13.040 37.675 1.00 94.44 73 VAL A C 1
ATOM 547 O O . VAL A 1 73 ? -31.930 -13.514 36.544 1.00 94.44 73 VAL A O 1
ATOM 550 N N . TYR A 1 74 ? -31.723 -11.733 37.918 1.00 95.00 74 TYR A N 1
ATOM 551 C CA . TYR A 1 74 ? -31.708 -10.708 36.875 1.00 95.00 74 TYR A CA 1
ATOM 552 C C . TYR A 1 74 ? -30.286 -10.289 36.477 1.00 95.00 74 TYR A C 1
ATOM 554 O O . TYR A 1 74 ? -29.425 -10.081 37.336 1.00 95.00 74 TYR A O 1
ATOM 562 N N . PHE A 1 75 ? -30.070 -10.097 35.176 1.00 96.12 75 PHE A N 1
ATOM 563 C CA . PHE A 1 75 ? -28.850 -9.564 34.582 1.00 96.12 75 PHE A CA 1
ATOM 564 C C . PHE A 1 75 ? -29.184 -8.475 33.563 1.00 96.12 75 PHE A C 1
ATOM 566 O O . PHE A 1 75 ? -29.873 -8.719 32.576 1.00 96.12 75 PHE A O 1
ATOM 573 N N . ASP A 1 76 ? -28.618 -7.287 33.750 1.00 95.69 76 ASP A N 1
ATOM 574 C CA . ASP A 1 76 ? -28.728 -6.183 32.794 1.00 95.69 76 ASP A CA 1
ATOM 575 C C . ASP A 1 76 ? -27.681 -6.329 31.673 1.00 95.69 76 ASP A C 1
ATOM 577 O O . ASP A 1 76 ? -26.649 -5.656 31.674 1.00 95.69 76 ASP A O 1
ATOM 581 N N . ARG A 1 77 ? -27.867 -7.328 30.797 1.00 94.94 77 ARG A N 1
ATOM 582 C CA . ARG A 1 77 ? -26.933 -7.726 29.720 1.00 94.94 77 ARG A CA 1
ATOM 583 C C . ARG A 1 77 ? -27.679 -8.079 28.432 1.00 94.94 77 ARG A C 1
ATOM 585 O O . ARG A 1 77 ? -28.906 -8.114 28.411 1.00 94.94 77 ARG A O 1
ATOM 592 N N . HIS A 1 78 ? -26.938 -8.349 27.356 1.00 93.44 78 HIS A N 1
ATOM 593 C CA . HIS A 1 78 ? -27.522 -8.599 26.039 1.00 93.44 78 HIS A CA 1
ATOM 594 C C . HIS A 1 78 ? -28.244 -9.966 25.965 1.00 93.44 78 HIS A C 1
ATOM 596 O O . HIS A 1 78 ? -27.578 -11.006 25.994 1.00 93.44 78 HIS A O 1
ATOM 602 N N . PRO A 1 79 ? -29.580 -10.010 25.779 1.00 93.31 79 PRO A N 1
ATOM 603 C CA . PRO A 1 79 ? -30.346 -11.261 25.819 1.00 93.31 79 PRO A CA 1
ATOM 604 C C . PRO A 1 79 ? -29.979 -12.243 24.698 1.00 93.31 79 PRO A C 1
ATOM 606 O O . PRO A 1 79 ? -29.875 -13.445 24.933 1.00 93.31 79 PRO A O 1
ATOM 609 N N . ALA A 1 80 ? -29.730 -11.748 23.478 1.00 91.75 80 ALA A N 1
ATOM 610 C CA . ALA A 1 80 ? -29.452 -12.627 22.336 1.00 91.75 80 ALA A CA 1
ATOM 611 C C . ALA A 1 80 ? -28.147 -13.430 22.498 1.00 91.75 80 ALA A C 1
ATOM 613 O O . ALA A 1 80 ? -28.135 -14.636 22.268 1.00 91.75 80 ALA A O 1
ATOM 614 N N . VAL A 1 81 ? -27.060 -12.798 22.966 1.00 94.19 81 VAL A N 1
ATOM 615 C CA . VAL A 1 81 ? -25.775 -13.480 23.213 1.00 94.19 81 VAL A CA 1
ATOM 616 C C . VAL A 1 81 ? -25.922 -14.505 24.334 1.00 94.19 81 VAL A C 1
ATOM 618 O O . VAL A 1 81 ? -25.367 -15.602 24.260 1.00 94.19 81 VAL A O 1
ATOM 621 N N . PHE A 1 82 ? -26.721 -14.183 25.354 1.00 95.69 82 PHE A N 1
ATOM 622 C CA . PHE A 1 82 ? -26.937 -15.073 26.485 1.00 95.69 82 PHE A CA 1
ATOM 623 C C . PHE A 1 82 ? -27.580 -16.409 26.096 1.00 95.69 82 PHE A C 1
ATOM 625 O O . PHE A 1 82 ? -27.242 -17.436 26.682 1.00 95.69 82 PHE A O 1
ATOM 632 N N . ALA A 1 83 ? -28.442 -16.439 25.076 1.00 94.06 83 ALA A N 1
ATOM 633 C CA . ALA A 1 83 ? -29.004 -17.692 24.572 1.00 94.06 83 ALA A CA 1
ATOM 634 C C . ALA A 1 83 ? -27.909 -18.677 24.115 1.00 94.06 83 ALA A C 1
ATOM 636 O O . ALA A 1 83 ? -27.967 -19.868 24.432 1.00 94.06 83 ALA A O 1
ATOM 637 N N . HIS A 1 84 ? -26.876 -18.174 23.436 1.00 94.50 84 HIS A N 1
ATOM 638 C CA . HIS A 1 84 ? -25.727 -18.964 22.995 1.00 94.50 84 HIS A CA 1
ATOM 639 C C . HIS A 1 84 ? -24.842 -19.407 24.163 1.00 94.50 84 HIS A C 1
ATOM 641 O O . HIS A 1 84 ? -24.451 -20.572 24.239 1.00 94.50 84 HIS A O 1
ATOM 647 N N . ILE A 1 85 ? -24.609 -18.507 25.121 1.00 95.62 85 ILE A N 1
ATOM 648 C CA . ILE A 1 85 ? -23.896 -18.822 26.364 1.00 95.62 85 ILE A CA 1
ATOM 649 C C . ILE A 1 85 ? -24.614 -19.932 27.124 1.00 95.62 85 ILE A C 1
ATOM 651 O O . ILE A 1 85 ? -23.975 -20.875 27.565 1.00 95.62 85 ILE A O 1
ATOM 655 N N . LEU A 1 86 ? -25.938 -19.876 27.255 1.00 95.06 86 LEU A N 1
ATOM 656 C CA . LEU A 1 86 ? -26.692 -20.912 27.954 1.00 95.06 86 LEU A CA 1
ATOM 657 C C . LEU A 1 86 ? -26.660 -22.251 27.202 1.00 95.06 86 LEU A C 1
ATOM 659 O O . LEU A 1 86 ? -26.558 -23.308 27.828 1.00 95.06 86 LEU A O 1
ATOM 663 N N . ASN A 1 87 ? -26.704 -22.222 25.868 1.00 94.50 87 ASN A N 1
ATOM 664 C CA . ASN A 1 87 ? -26.567 -23.423 25.047 1.00 94.50 87 ASN A CA 1
ATOM 665 C C . ASN A 1 87 ? -25.193 -24.086 25.197 1.00 94.50 87 ASN A C 1
ATOM 667 O O . ASN A 1 87 ? -25.130 -25.315 25.177 1.00 94.50 87 ASN A O 1
ATOM 671 N N . PHE A 1 88 ? -24.131 -23.325 25.462 1.00 95.44 88 PHE A N 1
ATOM 672 C CA . PHE A 1 88 ? -22.817 -23.888 25.783 1.00 95.44 88 PHE A CA 1
ATOM 673 C C . PHE A 1 88 ? -22.838 -24.769 27.048 1.00 95.44 88 PHE A C 1
ATOM 675 O O . PHE A 1 88 ? -22.238 -25.838 27.059 1.00 95.44 88 PHE A O 1
ATOM 682 N N . TYR A 1 89 ? -23.609 -24.427 28.089 1.00 93.88 89 TYR A N 1
ATOM 683 C CA . TYR A 1 89 ? -23.753 -25.299 29.277 1.00 93.88 89 TYR A CA 1
ATOM 684 C C . TYR A 1 89 ? -24.574 -26.563 28.985 1.00 93.88 89 TYR A C 1
ATOM 686 O O . TYR A 1 89 ? -24.469 -27.572 29.689 1.00 93.88 89 TYR A O 1
ATOM 694 N N . ARG A 1 90 ? -25.426 -26.521 27.957 1.00 92.88 90 ARG A N 1
ATOM 695 C CA . ARG A 1 90 ? -26.261 -27.658 27.553 1.00 92.88 90 ARG A CA 1
ATOM 696 C C . ARG A 1 90 ? -25.497 -28.633 26.661 1.00 92.88 90 ARG A C 1
ATOM 698 O O . ARG A 1 90 ? -25.584 -29.834 26.898 1.00 92.88 90 ARG A O 1
ATOM 705 N N . THR A 1 91 ? -24.774 -28.104 25.678 1.00 92.88 91 THR A N 1
ATOM 706 C CA . THR A 1 91 ? -24.183 -28.852 24.553 1.00 92.88 91 THR A CA 1
ATOM 707 C C . THR A 1 91 ? -22.673 -29.042 24.648 1.00 92.88 91 THR A C 1
ATOM 709 O O . THR A 1 91 ? -22.153 -29.914 23.969 1.00 92.88 91 THR A O 1
ATOM 712 N N . ASP A 1 92 ? -21.990 -28.273 25.501 1.00 91.12 92 ASP A N 1
ATOM 713 C CA . ASP A 1 92 ? -20.524 -28.211 25.618 1.00 91.12 92 ASP A CA 1
ATOM 714 C C . ASP A 1 92 ? -19.790 -27.567 24.425 1.00 91.12 92 ASP A C 1
ATOM 716 O O . ASP A 1 92 ? -18.583 -27.366 24.489 1.00 91.12 92 ASP A O 1
ATOM 720 N N . SER A 1 93 ? -20.521 -27.148 23.390 1.00 92.81 93 SER A N 1
ATOM 721 C CA . SER A 1 93 ? -20.011 -26.475 22.187 1.00 92.81 93 SER A CA 1
ATOM 722 C C . SER A 1 93 ? -20.428 -24.999 22.156 1.00 92.81 93 SER A C 1
ATOM 724 O O . SER A 1 93 ? -21.625 -24.684 22.184 1.00 92.81 93 SER A O 1
ATOM 726 N N . LEU A 1 94 ? -19.460 -24.072 22.136 1.00 94.75 94 LEU A N 1
ATOM 727 C CA . LEU A 1 94 ? -19.721 -22.627 22.161 1.00 94.75 94 LEU A CA 1
ATOM 728 C C . LEU A 1 94 ? -19.818 -22.074 20.735 1.00 94.75 94 LEU A C 1
ATOM 730 O O . LEU A 1 94 ? -18.818 -21.827 20.064 1.00 94.75 94 LEU A O 1
ATOM 734 N N . HIS A 1 95 ? -21.045 -21.813 20.297 1.00 93.38 95 HIS A N 1
ATOM 735 C CA . HIS A 1 95 ? -21.314 -21.064 19.071 1.00 93.38 95 HIS A CA 1
ATOM 736 C C . HIS A 1 95 ? -21.612 -19.606 19.394 1.00 93.38 95 HIS A C 1
ATOM 738 O O . HIS A 1 95 ? -22.219 -19.319 20.424 1.00 93.38 95 HIS A O 1
ATOM 744 N N . VAL A 1 96 ? -21.250 -18.692 18.497 1.00 91.81 96 VAL A N 1
ATOM 745 C CA . VAL A 1 96 ? -21.553 -17.264 18.644 1.00 91.81 96 VAL A CA 1
ATOM 746 C C . VAL A 1 96 ? -22.426 -16.759 17.490 1.00 91.81 96 VAL A C 1
ATOM 748 O O . VAL A 1 96 ? -22.313 -17.266 16.371 1.00 91.81 96 VAL A O 1
ATOM 751 N N . PRO A 1 97 ? -23.311 -15.784 17.750 1.00 91.38 97 PRO A N 1
ATOM 752 C CA . PRO A 1 97 ? -24.172 -15.189 16.731 1.00 91.38 97 PRO A CA 1
ATOM 753 C C . PRO A 1 97 ? -23.358 -14.425 15.677 1.00 91.38 97 PRO A C 1
ATOM 755 O O . PRO A 1 97 ? -22.372 -13.762 16.000 1.00 91.38 97 PRO A O 1
ATOM 758 N N . THR A 1 98 ? -23.776 -14.503 14.411 1.00 86.69 98 THR A N 1
ATOM 759 C CA . THR A 1 98 ? -23.073 -13.881 13.271 1.00 86.69 98 THR A CA 1
ATOM 760 C C . THR A 1 98 ? -23.505 -12.443 12.982 1.00 86.69 98 THR A C 1
ATOM 762 O O . THR A 1 98 ? -22.841 -11.742 12.226 1.00 86.69 98 THR A O 1
ATOM 765 N N . ASP A 1 99 ? -24.625 -12.004 13.548 1.00 87.88 99 ASP A N 1
ATOM 766 C CA . ASP A 1 99 ? -25.218 -10.674 13.378 1.00 87.88 99 ASP A CA 1
ATOM 767 C C . ASP A 1 99 ? -24.668 -9.627 14.363 1.00 87.88 99 ASP A C 1
ATOM 769 O O . ASP A 1 99 ? -24.965 -8.437 14.241 1.00 87.88 99 ASP A O 1
ATOM 773 N N . LEU A 1 100 ? -23.837 -10.046 15.321 1.00 87.31 100 LEU A N 1
ATOM 774 C CA . LEU A 1 100 ? -23.270 -9.184 16.356 1.00 87.31 100 LEU A CA 1
ATOM 775 C C . LEU A 1 100 ? -21.774 -8.936 16.139 1.00 87.31 100 LEU A C 1
ATOM 777 O O . LEU A 1 100 ? -21.051 -9.750 15.569 1.00 87.31 100 LEU A O 1
ATOM 781 N N . CYS A 1 101 ? -21.286 -7.783 16.605 1.00 83.56 101 CYS A N 1
ATOM 782 C CA . CYS A 1 101 ? -19.876 -7.435 16.462 1.00 83.56 101 CYS A CA 1
ATOM 783 C C . CYS A 1 101 ? -18.994 -8.201 17.464 1.00 83.56 101 CYS A C 1
ATOM 785 O O . CYS A 1 101 ? -19.329 -8.327 18.644 1.00 83.56 101 CYS A O 1
ATOM 787 N N . GLY A 1 102 ? -17.816 -8.638 17.005 1.00 85.44 102 GLY A N 1
ATOM 788 C CA . GLY A 1 102 ? -16.830 -9.368 17.815 1.00 85.44 102 GLY A CA 1
ATOM 789 C C . GLY A 1 102 ? -16.496 -8.752 19.189 1.00 85.44 102 GLY A C 1
ATOM 790 O O . GLY A 1 102 ? -16.485 -9.493 20.164 1.00 85.44 102 GLY A O 1
ATOM 791 N N . PRO A 1 103 ? -16.317 -7.423 19.352 1.00 84.75 103 PRO A N 1
ATOM 792 C CA . PRO A 1 103 ? -15.945 -6.812 20.625 1.00 84.75 103 PRO A CA 1
ATOM 793 C C . PRO A 1 103 ? -17.077 -6.878 21.631 1.00 84.75 103 PRO A C 1
ATOM 795 O O . PRO A 1 103 ? -16.827 -7.039 22.817 1.00 84.75 103 PRO A O 1
ATOM 798 N N . MET A 1 104 ? -18.323 -6.774 21.162 1.00 89.62 104 MET A N 1
ATOM 799 C CA . MET A 1 104 ? -19.473 -6.927 22.041 1.00 89.62 104 MET A CA 1
ATOM 800 C C . MET A 1 104 ? -19.585 -8.375 22.525 1.00 89.62 104 MET A C 1
ATOM 802 O O . MET A 1 104 ? -19.785 -8.600 23.715 1.00 89.62 104 MET A O 1
ATOM 806 N N . ILE A 1 105 ? -19.358 -9.352 21.639 1.00 91.75 105 ILE A N 1
ATOM 807 C CA . ILE A 1 105 ? -19.288 -10.772 22.016 1.00 91.75 105 ILE A CA 1
ATOM 808 C C . ILE A 1 105 ? -18.153 -11.002 23.022 1.00 91.75 105 ILE A C 1
ATOM 810 O O . ILE A 1 105 ? -18.365 -11.648 24.043 1.00 91.75 105 ILE A O 1
ATOM 814 N N . LYS A 1 106 ? -16.974 -10.422 22.787 1.00 90.56 106 LYS A N 1
ATOM 815 C CA . LYS A 1 106 ? -15.818 -10.492 23.689 1.00 90.56 106 LYS A CA 1
ATOM 816 C C . LYS A 1 106 ? -16.127 -9.928 25.076 1.00 90.56 106 LYS A C 1
ATOM 818 O O . LYS A 1 106 ? -15.792 -10.545 26.086 1.00 90.56 106 LYS A O 1
ATOM 823 N N . ASP A 1 107 ? -16.806 -8.784 25.138 1.00 92.12 107 ASP A N 1
ATOM 824 C CA . ASP A 1 107 ? -17.236 -8.163 26.393 1.00 92.12 107 ASP A CA 1
ATOM 825 C C . ASP A 1 107 ? -18.267 -9.021 27.145 1.00 92.12 107 ASP A C 1
ATOM 827 O O . ASP A 1 107 ? -18.259 -9.052 28.380 1.00 92.12 107 ASP A O 1
ATOM 831 N N . GLU A 1 108 ? -19.140 -9.736 26.428 1.00 94.88 108 GLU A N 1
ATOM 832 C CA . GLU A 1 108 ? -20.044 -10.727 27.015 1.00 94.88 108 GLU A CA 1
ATOM 833 C C . GLU A 1 108 ? -19.273 -11.952 27.523 1.00 94.88 108 GLU A C 1
ATOM 835 O O . GLU A 1 108 ? -19.369 -12.265 28.708 1.00 94.88 108 GLU A O 1
ATOM 840 N N . LEU A 1 109 ? -18.451 -12.611 26.701 1.00 94.12 109 LEU A N 1
ATOM 841 C CA . LEU A 1 109 ? -17.663 -13.783 27.117 1.00 94.12 109 LEU A CA 1
ATOM 842 C C . LEU A 1 109 ? -16.808 -13.480 28.354 1.00 94.12 109 LEU A C 1
ATOM 844 O O . LEU A 1 109 ? -16.828 -14.231 29.331 1.00 94.12 109 LEU A O 1
ATOM 848 N N . LYS A 1 110 ? -16.167 -12.307 28.378 1.00 95.06 110 LYS A N 1
ATOM 849 C CA . LYS A 1 110 ? -15.415 -11.817 29.536 1.00 95.06 110 LYS A CA 1
ATOM 850 C C . LYS A 1 110 ? -16.295 -11.606 30.770 1.00 95.06 110 LYS A C 1
ATOM 852 O O . LYS A 1 110 ? -15.878 -11.939 31.879 1.00 95.06 110 LYS A O 1
ATOM 857 N N . TYR A 1 111 ? -17.501 -11.057 30.612 1.00 95.56 111 TYR A N 1
ATOM 858 C CA . TYR A 1 111 ? -18.445 -10.879 31.721 1.00 95.56 111 TYR A CA 1
ATOM 859 C C . TYR A 1 111 ? -18.903 -12.219 32.311 1.00 95.56 111 TYR A C 1
ATOM 861 O O . TYR A 1 111 ? -19.047 -12.324 33.535 1.00 95.56 111 TYR A O 1
ATOM 869 N N . TRP A 1 112 ? -19.122 -13.222 31.457 1.00 95.38 112 TRP A N 1
ATOM 870 C CA . TRP A 1 112 ? -19.565 -14.567 31.836 1.00 95.38 112 TRP A CA 1
ATOM 871 C C . TRP A 1 112 ? -18.425 -15.507 32.247 1.00 95.38 112 TRP A C 1
ATOM 873 O O . TRP A 1 112 ? -18.707 -16.601 32.740 1.00 95.38 112 TRP A O 1
ATOM 883 N N . GLN A 1 113 ? -17.173 -15.046 32.144 1.00 95.06 113 GLN A N 1
ATOM 884 C CA . GLN A 1 113 ? -15.955 -15.801 32.463 1.00 95.06 113 GLN A CA 1
ATOM 885 C C . GLN A 1 113 ? -15.820 -17.059 31.597 1.00 95.06 113 GLN A C 1
ATOM 887 O O . GLN A 1 113 ? -15.568 -18.151 32.096 1.00 95.06 113 GLN A O 1
ATOM 892 N N . LEU A 1 114 ? -16.041 -16.896 30.295 1.00 94.56 114 LEU A N 1
ATOM 893 C CA . LEU A 1 114 ? -15.815 -17.927 29.290 1.00 94.56 114 LEU A CA 1
ATOM 894 C C . LEU A 1 114 ? -14.535 -17.617 28.521 1.00 94.56 114 LEU A C 1
ATOM 896 O O . LEU A 1 114 ? -14.278 -16.455 28.202 1.00 94.56 114 LEU A O 1
ATOM 900 N N . ASP A 1 115 ? -13.747 -18.652 28.234 1.00 92.00 115 ASP A N 1
ATOM 901 C CA . ASP A 1 115 ? -12.543 -18.503 27.421 1.00 92.00 115 ASP A CA 1
ATOM 902 C C . ASP A 1 115 ? -12.928 -18.426 25.936 1.00 92.00 115 ASP A C 1
ATOM 904 O O . ASP A 1 115 ? -13.743 -19.205 25.439 1.00 92.00 115 ASP A O 1
ATOM 908 N N . GLU A 1 116 ? -12.325 -17.476 25.224 1.00 91.06 116 GLU A N 1
ATOM 909 C CA . GLU A 1 116 ? -12.518 -17.267 23.788 1.00 91.06 116 GLU A CA 1
ATOM 910 C C . GLU A 1 116 ? -12.087 -18.511 22.998 1.00 91.06 116 GLU A C 1
ATOM 912 O O . GLU A 1 116 ? -12.711 -18.853 21.997 1.00 91.06 116 GLU A O 1
ATOM 917 N N . ASN A 1 117 ? -11.092 -19.254 23.496 1.00 90.38 117 ASN A N 1
ATOM 918 C CA . ASN A 1 117 ? -10.584 -20.472 22.855 1.00 90.38 117 ASN A CA 1
ATOM 919 C C . ASN A 1 117 ? -11.600 -21.627 22.815 1.00 90.38 117 ASN A C 1
ATOM 921 O O . ASN A 1 117 ? -11.352 -22.633 22.157 1.00 90.38 117 ASN A O 1
ATOM 925 N N . GLN A 1 118 ? -12.724 -21.513 23.531 1.00 91.12 118 GLN A N 1
ATOM 926 C CA . GLN A 1 118 ? -13.787 -22.522 23.535 1.00 91.12 118 GLN A CA 1
ATOM 927 C C . GLN A 1 118 ? -14.766 -22.357 22.367 1.00 91.12 118 GLN A C 1
ATOM 929 O O . GLN A 1 118 ? -15.642 -23.202 22.196 1.00 91.12 118 GLN A O 1
ATOM 934 N N . ILE A 1 119 ? -14.652 -21.275 21.587 1.00 93.75 119 ILE A N 1
ATOM 935 C CA . ILE A 1 119 ? -15.494 -21.036 20.413 1.00 93.75 119 ILE A CA 1
ATOM 936 C C . ILE A 1 119 ? -15.207 -22.094 19.342 1.00 93.75 119 ILE A C 1
ATOM 938 O O . ILE A 1 119 ? -14.064 -22.326 18.953 1.00 93.75 119 ILE A O 1
ATOM 942 N N . GLU A 1 120 ? -16.272 -22.683 18.807 1.00 93.88 120 GLU A N 1
ATOM 943 C CA . GLU A 1 120 ? -16.191 -23.705 17.766 1.00 93.88 120 GLU A CA 1
ATOM 944 C C . GLU A 1 120 ? -15.617 -23.179 16.441 1.00 93.88 120 GLU A C 1
ATOM 946 O O . GLU A 1 120 ? -15.840 -22.029 16.044 1.00 93.88 120 GLU A O 1
ATOM 951 N N . GLN A 1 121 ? -14.958 -24.062 15.680 1.00 91.12 121 GLN A N 1
ATOM 952 C CA . GLN A 1 121 ? -14.251 -23.712 14.436 1.00 91.12 121 GLN A CA 1
ATOM 953 C C . GLN A 1 121 ? -15.146 -23.010 13.396 1.00 91.12 121 GLN A C 1
ATOM 955 O O . GLN A 1 121 ? -14.691 -22.108 12.692 1.00 91.12 121 GLN A O 1
ATOM 960 N N . CYS A 1 122 ? -16.428 -23.384 13.319 1.00 90.44 122 CYS A N 1
ATOM 961 C CA . CYS A 1 122 ? -17.397 -22.770 12.403 1.00 90.44 122 CYS A CA 1
ATOM 962 C C . CYS A 1 122 ? -17.694 -21.291 12.715 1.00 90.44 122 CYS A C 1
ATOM 964 O O . CYS A 1 122 ? -18.056 -20.538 11.813 1.00 90.44 122 CYS A O 1
ATOM 966 N N . CYS A 1 123 ? -17.520 -20.864 13.967 1.00 91.00 123 CYS A N 1
ATOM 967 C CA . CYS A 1 123 ? -17.735 -19.486 14.401 1.00 91.00 123 CYS A CA 1
ATOM 968 C C . CYS A 1 123 ? -16.417 -18.715 14.576 1.00 91.00 123 CYS A C 1
ATOM 970 O O . CYS A 1 123 ? -16.408 -17.487 14.467 1.00 91.00 123 CYS A O 1
ATOM 972 N N . TRP A 1 124 ? -15.310 -19.429 14.809 1.00 90.19 124 TRP A N 1
ATOM 973 C CA . TRP A 1 124 ? -13.988 -18.858 15.067 1.00 90.19 124 TRP A CA 1
ATOM 974 C C . TRP A 1 124 ? -13.519 -17.915 13.956 1.00 90.19 124 TRP A C 1
ATOM 976 O O . TRP A 1 124 ? -13.110 -16.792 14.235 1.00 90.19 124 TRP A O 1
ATOM 986 N N . VAL A 1 125 ? -13.651 -18.325 12.688 1.00 87.12 125 VAL A N 1
ATOM 987 C CA . VAL A 1 125 ? -13.202 -17.522 11.535 1.00 87.12 125 VAL A CA 1
ATOM 988 C C . VAL A 1 125 ? -13.897 -16.159 11.498 1.00 87.12 125 VAL A C 1
ATOM 990 O O . VAL A 1 125 ? -13.235 -15.134 11.351 1.00 87.12 125 VAL A O 1
ATOM 993 N N . ASN A 1 126 ? -15.218 -16.127 11.693 1.00 85.50 126 ASN A N 1
ATOM 994 C CA . ASN A 1 126 ? -15.985 -14.881 11.676 1.00 85.50 126 ASN A CA 1
ATOM 995 C C . ASN A 1 126 ? -15.677 -13.994 12.893 1.00 85.50 126 ASN A C 1
ATOM 997 O O . ASN A 1 126 ? -15.571 -12.775 12.746 1.00 85.50 126 ASN A O 1
ATOM 1001 N N . TYR A 1 127 ? -15.507 -14.591 14.078 1.00 87.94 127 TYR A N 1
ATOM 1002 C CA . TYR A 1 127 ? -15.134 -13.872 15.299 1.00 87.94 127 TYR A CA 1
ATOM 1003 C C . TYR A 1 127 ? -13.746 -13.220 15.169 1.00 87.94 127 TYR A C 1
ATOM 1005 O O . TYR A 1 127 ? -13.606 -12.009 15.364 1.00 87.94 127 TYR A O 1
ATOM 1013 N N . CYS A 1 128 ? -12.738 -13.998 14.762 1.00 84.69 128 CYS A N 1
ATOM 1014 C CA . CYS A 1 128 ? -11.363 -13.526 14.601 1.00 84.69 128 CYS A CA 1
ATOM 1015 C C . CYS A 1 128 ? -11.213 -12.513 13.470 1.00 84.69 128 CYS A C 1
ATOM 1017 O O . CYS A 1 128 ? -10.524 -11.516 13.658 1.00 84.69 128 CYS A O 1
ATOM 1019 N N . HIS A 1 129 ? -11.902 -12.693 12.336 1.00 82.69 129 HIS A N 1
ATOM 1020 C CA . HIS A 1 129 ? -11.824 -11.759 11.208 1.00 82.69 129 HIS A CA 1
ATOM 1021 C C . HIS A 1 129 ? -12.135 -10.315 11.629 1.00 82.69 129 HIS A C 1
ATOM 1023 O O . HIS A 1 129 ? -11.488 -9.362 11.182 1.00 82.69 129 HIS A O 1
ATOM 1029 N N . TYR A 1 130 ? -13.111 -10.135 12.523 1.00 77.06 130 TYR A N 1
ATOM 1030 C CA . TYR A 1 130 ? -13.436 -8.821 13.058 1.00 77.06 130 TYR A CA 1
ATOM 1031 C C . TYR A 1 130 ? -12.304 -8.258 13.942 1.00 77.06 130 TYR A C 1
ATOM 1033 O O . TYR A 1 130 ? -11.935 -7.089 13.795 1.00 77.06 130 TYR A O 1
ATOM 1041 N N . GLU A 1 131 ? -11.755 -9.059 14.861 1.00 77.88 131 GLU A N 1
ATOM 1042 C CA . GLU A 1 131 ? -10.653 -8.648 15.747 1.00 77.88 131 GLU A CA 1
ATOM 1043 C C . GLU A 1 131 ? -9.380 -8.322 14.952 1.00 77.88 131 GLU A C 1
ATOM 1045 O O . GLU A 1 131 ? -8.789 -7.262 15.173 1.00 77.88 131 GLU A O 1
ATOM 1050 N N . ASP A 1 132 ? -9.017 -9.153 13.973 1.00 81.38 132 ASP A N 1
ATOM 1051 C CA . ASP A 1 132 ? -7.880 -8.940 13.071 1.00 81.38 132 ASP A CA 1
ATOM 1052 C C . ASP A 1 132 ? -8.044 -7.635 12.293 1.00 81.38 132 ASP A C 1
ATOM 1054 O O . ASP A 1 132 ? -7.125 -6.811 12.220 1.00 81.38 132 ASP A O 1
ATOM 1058 N N . THR A 1 133 ? -9.253 -7.398 11.771 1.00 79.38 133 THR A N 1
ATOM 1059 C CA . THR A 1 133 ? -9.606 -6.141 11.109 1.00 79.38 133 THR A CA 1
ATOM 1060 C C . THR A 1 133 ? -9.428 -4.957 12.057 1.00 79.38 133 THR A C 1
ATOM 1062 O O . THR A 1 133 ? -8.794 -3.963 11.699 1.00 79.38 133 THR A O 1
ATOM 1065 N N . LEU A 1 134 ? -9.922 -5.040 13.295 1.00 78.12 134 LEU A N 1
ATOM 1066 C CA . LEU A 1 134 ? -9.735 -3.974 14.277 1.00 78.12 134 LEU A CA 1
ATOM 1067 C C . LEU A 1 134 ? -8.270 -3.750 14.645 1.00 78.12 134 LEU A C 1
ATOM 1069 O O . LEU A 1 134 ? -7.852 -2.599 14.776 1.00 78.12 134 LEU A O 1
ATOM 1073 N N . GLU A 1 135 ? -7.488 -4.803 14.851 1.00 80.81 135 GLU A N 1
ATOM 1074 C CA . GLU A 1 135 ? -6.072 -4.682 15.181 1.00 80.81 135 GLU A CA 1
ATOM 1075 C C . GLU A 1 135 ? -5.305 -4.016 14.034 1.00 80.81 135 GLU A C 1
ATOM 1077 O O . GLU A 1 135 ? -4.529 -3.080 14.260 1.00 80.81 135 GLU A O 1
ATOM 1082 N N . MET A 1 136 ? -5.585 -4.429 12.798 1.00 75.25 136 MET A N 1
ATOM 1083 C CA . MET A 1 136 ? -5.077 -3.802 11.581 1.00 75.25 136 MET A CA 1
ATOM 1084 C C . MET A 1 136 ? -5.403 -2.304 11.522 1.00 75.25 136 MET A C 1
ATOM 1086 O O . MET A 1 136 ? -4.524 -1.480 11.237 1.00 75.25 136 MET A O 1
ATOM 1090 N N . LEU A 1 137 ? -6.640 -1.924 11.845 1.00 78.00 137 LEU A N 1
ATOM 1091 C CA . LEU A 1 137 ? -7.077 -0.528 11.882 1.00 78.00 137 LEU A CA 1
ATOM 1092 C C . LEU A 1 137 ? -6.442 0.259 13.040 1.00 78.00 137 LEU A C 1
ATOM 1094 O O . LEU A 1 137 ? -6.042 1.410 12.853 1.00 78.00 137 LEU A O 1
ATOM 1098 N N . ARG A 1 138 ? -6.278 -0.347 14.223 1.00 79.75 138 ARG A N 1
ATOM 1099 C CA . ARG A 1 138 ? -5.594 0.266 15.377 1.00 79.75 138 ARG A CA 1
ATOM 1100 C C . ARG A 1 138 ? -4.121 0.532 15.080 1.00 79.75 138 ARG A C 1
ATOM 1102 O O . ARG A 1 138 ? -3.632 1.618 15.388 1.00 79.75 138 ARG A O 1
ATOM 1109 N N . LYS A 1 139 ? -3.419 -0.416 14.448 1.00 77.19 139 LYS A N 1
ATOM 1110 C CA . LYS A 1 139 ? -2.027 -0.233 13.997 1.00 77.19 139 LYS A CA 1
ATOM 1111 C C . LYS A 1 139 ? -1.922 0.926 13.007 1.00 77.19 139 LYS A C 1
ATOM 1113 O O . LYS A 1 139 ? -1.061 1.789 13.166 1.00 77.19 139 LYS A O 1
ATOM 1118 N N . PHE A 1 140 ? -2.848 1.004 12.049 1.00 74.31 140 PHE A N 1
ATOM 1119 C CA . PHE A 1 140 ? -2.943 2.135 11.124 1.00 74.31 140 PHE A CA 1
ATOM 1120 C C . PHE A 1 140 ? -3.149 3.479 11.854 1.00 74.31 140 PHE A C 1
ATOM 1122 O O . PHE A 1 140 ? -2.483 4.468 11.539 1.00 74.31 140 PHE A O 1
ATOM 1129 N N . GLU A 1 141 ? -4.019 3.530 12.868 1.00 72.44 141 GLU A N 1
ATOM 1130 C CA . GLU A 1 141 ? -4.253 4.735 13.676 1.00 72.44 141 GLU A CA 1
ATOM 1131 C C . GLU A 1 141 ? -3.039 5.138 14.527 1.00 72.44 141 GLU A C 1
ATOM 1133 O O . GLU A 1 141 ? -2.714 6.329 14.619 1.00 72.44 141 GLU A O 1
ATOM 1138 N N . ALA A 1 142 ? -2.351 4.171 15.134 1.00 72.44 142 ALA A N 1
ATOM 1139 C CA . ALA A 1 142 ? -1.138 4.406 15.910 1.00 72.44 142 ALA A CA 1
ATOM 1140 C C . ALA A 1 142 ? -0.033 5.009 15.026 1.00 72.44 142 ALA A C 1
ATOM 1142 O O . ALA A 1 142 ? 0.508 6.069 15.348 1.00 72.44 142 ALA A O 1
ATOM 1143 N N . ASP A 1 143 ? 0.221 4.419 13.857 1.00 68.44 143 ASP A N 1
ATOM 1144 C CA . ASP A 1 143 ? 1.213 4.917 12.899 1.00 68.44 143 ASP A CA 1
ATOM 1145 C C . ASP A 1 143 ? 0.865 6.315 12.368 1.00 68.44 143 ASP A C 1
ATOM 1147 O O . ASP A 1 143 ? 1.739 7.181 12.243 1.00 68.44 143 ASP A O 1
ATOM 1151 N N . HIS A 1 144 ? -0.413 6.566 12.074 1.00 66.81 144 HIS A N 1
ATOM 1152 C CA . HIS A 1 144 ? -0.865 7.872 11.602 1.00 66.81 144 HIS A CA 1
ATOM 1153 C C . HIS A 1 144 ? -0.762 8.943 12.701 1.00 66.81 144 HIS A C 1
ATOM 1155 O O . HIS A 1 144 ? -0.322 10.065 12.444 1.00 66.81 144 HIS A O 1
ATOM 1161 N N . SER A 1 145 ? -1.158 8.629 13.935 1.00 60.12 145 SER A N 1
ATOM 1162 C CA . SER A 1 145 ? -1.147 9.588 15.049 1.00 60.12 145 SER A CA 1
ATOM 1163 C C . SER A 1 145 ? 0.269 9.944 15.518 1.00 60.12 145 SER A C 1
ATOM 1165 O O . SER A 1 145 ? 0.543 11.122 15.762 1.00 60.12 145 SER A O 1
ATOM 1167 N N . LEU A 1 146 ? 1.188 8.974 15.557 1.00 55.12 146 LEU A N 1
ATOM 1168 C CA . LEU A 1 146 ? 2.587 9.177 15.955 1.00 55.12 146 LEU A CA 1
ATOM 1169 C C . LEU A 1 146 ? 3.398 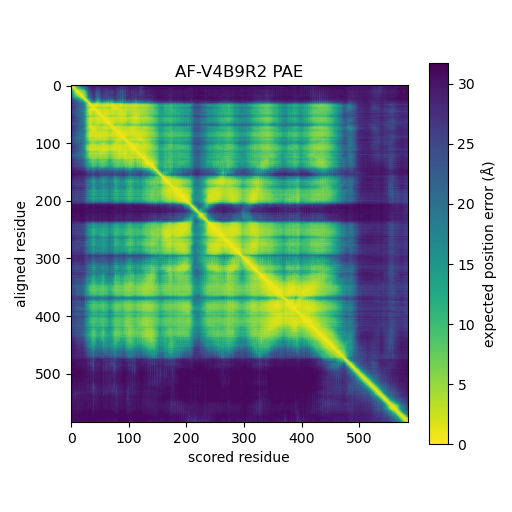9.990 14.936 1.00 55.12 146 LEU A C 1
ATOM 1171 O O . LEU A 1 146 ? 4.320 10.711 15.323 1.00 55.12 146 LEU A O 1
ATOM 1175 N N . LYS A 1 147 ? 3.072 9.901 13.638 1.00 57.62 147 LYS A N 1
ATOM 1176 C CA . LYS A 1 147 ? 3.751 10.689 12.593 1.00 57.62 147 LYS A CA 1
ATOM 1177 C C . LYS A 1 147 ? 3.377 12.171 12.636 1.00 57.62 147 LYS A C 1
ATOM 1179 O O . LYS A 1 147 ? 4.249 13.006 12.417 1.00 57.62 147 LYS A O 1
ATOM 1184 N N . PHE A 1 148 ? 2.122 12.496 12.949 1.00 53.53 148 PHE A N 1
ATOM 1185 C CA . PHE A 1 148 ? 1.641 13.883 12.992 1.00 53.53 148 PHE A CA 1
ATOM 1186 C C . PHE A 1 148 ? 1.880 14.571 14.339 1.00 53.53 148 PHE A C 1
ATOM 1188 O O . PHE A 1 148 ? 2.151 15.769 14.380 1.00 53.53 148 PHE A O 1
ATOM 1195 N N . ARG A 1 149 ? 1.812 13.836 15.454 1.00 51.91 149 ARG A N 1
ATOM 1196 C CA . ARG A 1 149 ? 2.011 14.387 16.798 1.00 51.91 149 ARG A CA 1
ATOM 1197 C C . ARG A 1 149 ? 3.416 14.035 17.277 1.00 51.91 149 ARG A C 1
ATOM 1199 O O . ARG A 1 149 ? 3.606 13.132 18.083 1.00 51.91 149 ARG A O 1
ATOM 1206 N N . GLY A 1 150 ? 4.422 14.718 16.735 1.00 53.94 150 GLY A N 1
ATOM 1207 C CA . GLY A 1 150 ? 5.787 14.583 17.240 1.00 53.94 150 GLY A CA 1
ATOM 1208 C C . GLY A 1 150 ? 5.809 14.811 18.755 1.00 53.94 150 GLY A C 1
ATOM 1209 O O . GLY A 1 150 ? 5.265 15.807 19.227 1.00 53.94 150 GLY A O 1
ATOM 1210 N N . ASN A 1 151 ? 6.411 13.897 19.521 1.00 53.28 151 ASN A N 1
ATOM 1211 C CA . ASN A 1 151 ? 6.642 14.095 20.954 1.00 53.28 151 ASN A CA 1
ATOM 1212 C C . ASN A 1 151 ? 7.652 15.238 21.133 1.00 53.28 151 ASN A C 1
ATOM 1214 O O . ASN A 1 151 ? 8.859 15.006 21.195 1.00 53.28 151 ASN A O 1
ATOM 1218 N N . TYR A 1 152 ? 7.166 16.478 21.171 1.00 57.72 152 TYR A N 1
ATOM 1219 C CA . TYR A 1 152 ? 7.956 17.644 21.544 1.00 57.72 152 TYR A CA 1
ATOM 1220 C C . TYR A 1 152 ? 8.225 17.571 23.051 1.00 57.72 152 TYR A C 1
ATOM 1222 O O . TYR A 1 152 ? 7.431 18.031 23.862 1.00 57.72 152 TYR A O 1
ATOM 1230 N N . ARG A 1 153 ? 9.336 16.931 23.427 1.00 52.25 153 ARG A N 1
ATOM 1231 C CA . ARG A 1 153 ? 9.948 17.069 24.753 1.00 52.25 153 ARG A CA 1
ATOM 1232 C C . ARG A 1 153 ? 10.939 18.223 24.665 1.00 52.25 153 ARG A C 1
ATOM 1234 O O . ARG A 1 153 ? 12.068 18.018 24.231 1.00 52.25 153 ARG A O 1
ATOM 1241 N N . GLY A 1 154 ? 10.498 19.437 24.963 1.00 52.06 154 GLY A N 1
ATOM 1242 C CA . GLY A 1 154 ? 11.358 20.614 24.929 1.00 52.06 154 GLY A CA 1
ATOM 1243 C C . GLY A 1 154 ? 10.920 21.624 25.971 1.00 52.06 154 GLY A C 1
ATOM 1244 O O . GLY A 1 154 ? 9.729 21.878 26.107 1.00 52.06 154 GLY A O 1
ATOM 1245 N N . ASP A 1 155 ? 11.902 22.154 26.688 1.00 55.47 155 ASP A N 1
ATOM 1246 C CA . ASP A 1 155 ? 11.770 23.211 27.681 1.00 55.47 155 ASP A CA 1
ATOM 1247 C C . ASP A 1 155 ? 11.086 24.461 27.073 1.00 55.47 155 ASP A C 1
ATOM 1249 O O . ASP A 1 155 ? 11.410 24.900 25.960 1.00 55.47 155 ASP A O 1
ATOM 1253 N N . GLU A 1 156 ? 10.088 25.008 27.775 1.00 59.31 156 GLU A N 1
ATOM 1254 C CA . GLU A 1 156 ? 9.192 26.093 27.312 1.00 59.31 156 GLU A CA 1
ATOM 1255 C C . GLU A 1 156 ? 9.881 27.479 27.277 1.00 59.31 156 GLU A C 1
ATOM 1257 O O . GLU A 1 156 ? 9.244 28.497 27.007 1.00 59.31 156 GLU A O 1
ATOM 1262 N N . SER A 1 157 ? 11.190 27.543 27.522 1.00 64.12 157 SER A N 1
ATOM 1263 C CA . SER A 1 157 ? 11.932 28.774 27.817 1.00 64.12 157 SER A CA 1
ATOM 1264 C C . SER A 1 157 ? 12.268 29.661 26.601 1.00 64.12 157 SER A C 1
ATOM 1266 O O . SER A 1 157 ? 12.614 30.826 26.784 1.00 64.12 157 SER A O 1
ATOM 1268 N N . SER A 1 158 ? 12.129 29.185 25.352 1.00 77.50 158 SER A N 1
ATOM 1269 C CA . SER A 1 158 ? 12.517 29.928 24.134 1.00 77.50 158 SER A CA 1
ATOM 1270 C C . SER A 1 158 ? 11.350 30.224 23.176 1.00 77.50 158 SER A C 1
ATOM 1272 O O . SER A 1 158 ? 10.523 29.367 22.862 1.00 77.50 158 SER A O 1
ATOM 1274 N N . LEU A 1 159 ? 11.328 31.425 22.581 1.00 75.69 159 LEU A N 1
ATOM 1275 C CA . LEU A 1 159 ? 10.369 31.792 21.522 1.00 75.69 159 LEU A CA 1
ATOM 1276 C C . LEU A 1 159 ? 10.443 30.854 20.300 1.00 75.69 159 LEU A C 1
ATOM 1278 O O . LEU A 1 159 ? 9.426 30.598 19.642 1.00 75.69 159 LEU A O 1
ATOM 1282 N N . TRP A 1 160 ? 11.625 30.292 20.021 1.00 78.69 160 TRP A N 1
ATOM 1283 C CA . TRP A 1 160 ? 11.819 29.286 18.975 1.00 78.69 160 TRP A CA 1
ATOM 1284 C C . TRP A 1 160 ? 11.208 27.936 19.360 1.00 78.69 160 TRP A C 1
ATOM 1286 O O . TRP A 1 160 ? 10.543 27.318 18.525 1.00 78.69 160 TRP A O 1
ATOM 1296 N N . SER A 1 161 ? 11.353 27.490 20.617 1.00 75.94 161 SER A N 1
ATOM 1297 C CA . SER A 1 161 ? 10.750 26.227 21.071 1.00 75.94 161 SER A CA 1
ATOM 1298 C C . SER A 1 161 ? 9.220 26.285 21.028 1.00 75.94 161 SER A C 1
ATOM 1300 O O . SER A 1 161 ? 8.587 25.294 20.664 1.00 75.94 161 SER A O 1
ATOM 1302 N N . ARG A 1 162 ? 8.633 27.471 21.244 1.00 79.31 162 ARG A N 1
ATOM 1303 C CA . ARG A 1 162 ? 7.184 27.713 21.145 1.00 79.31 162 ARG A CA 1
ATOM 1304 C C . ARG A 1 162 ? 6.653 27.840 19.709 1.00 79.31 162 ARG A C 1
ATOM 1306 O O . ARG A 1 162 ? 5.509 27.467 19.437 1.00 79.31 162 ARG A O 1
ATOM 1313 N N . SER A 1 163 ? 7.457 28.360 18.779 1.00 82.75 163 SER A N 1
ATOM 1314 C CA . SER A 1 163 ? 7.044 28.589 17.380 1.00 82.75 163 SER A CA 1
ATOM 1315 C C . SER A 1 163 ? 7.321 27.391 16.466 1.00 82.75 163 SER A C 1
ATOM 1317 O O . SER A 1 163 ? 6.528 27.097 15.573 1.00 82.75 163 SER A O 1
ATOM 1319 N N . ARG A 1 164 ? 8.386 26.630 16.732 1.00 83.81 164 ARG A N 1
ATOM 1320 C CA . ARG A 1 164 ? 8.775 25.421 15.992 1.00 83.81 164 ARG A CA 1
ATOM 1321 C C . ARG A 1 164 ? 7.648 24.394 15.777 1.00 83.81 164 ARG A C 1
ATOM 1323 O O . ARG A 1 164 ? 7.471 23.987 14.629 1.00 83.81 164 ARG A O 1
ATOM 1330 N N . PRO A 1 165 ? 6.868 23.966 16.793 1.00 82.12 165 PRO A N 1
ATOM 1331 C CA . PRO A 1 165 ? 5.772 23.015 16.585 1.00 82.12 165 PRO A CA 1
ATOM 1332 C C . PRO A 1 165 ? 4.628 23.604 15.751 1.00 82.12 165 PRO A C 1
ATOM 1334 O O . PRO A 1 165 ? 3.977 22.877 15.005 1.00 82.12 165 PRO A O 1
ATOM 1337 N N . LYS A 1 166 ? 4.399 24.924 15.820 1.00 83.62 166 LYS A N 1
ATOM 1338 C CA . LYS A 1 166 ? 3.392 25.602 14.989 1.00 83.62 166 LYS A CA 1
ATOM 1339 C C . LYS A 1 166 ? 3.804 25.599 13.520 1.00 83.62 166 LYS A C 1
ATOM 1341 O O . LYS A 1 166 ? 2.987 25.255 12.674 1.00 83.62 166 LYS A O 1
ATOM 1346 N N . ILE A 1 167 ? 5.068 25.924 13.237 1.00 87.31 167 ILE A N 1
ATOM 1347 C CA . ILE A 1 167 ? 5.623 25.903 11.876 1.00 87.31 167 ILE A CA 1
ATOM 1348 C C . ILE A 1 167 ? 5.621 24.468 11.332 1.00 87.31 167 ILE A C 1
ATOM 1350 O O . ILE A 1 167 ? 5.158 24.233 10.224 1.00 87.31 167 ILE A O 1
ATOM 1354 N N . TRP A 1 168 ? 6.039 23.483 12.129 1.00 86.62 168 TRP A N 1
ATOM 1355 C CA . TRP A 1 168 ? 5.990 22.074 11.729 1.00 86.62 168 TRP A CA 1
ATOM 1356 C C . TRP A 1 168 ? 4.577 21.615 11.345 1.00 86.62 168 TRP A C 1
ATOM 1358 O O . TRP A 1 168 ? 4.384 21.026 10.281 1.00 86.62 168 TRP A O 1
ATOM 1368 N N . ASN A 1 169 ? 3.579 21.937 12.173 1.00 82.12 169 ASN A N 1
ATOM 1369 C CA . ASN A 1 169 ? 2.184 21.602 11.886 1.00 82.12 169 ASN A CA 1
ATOM 1370 C C . ASN A 1 169 ? 1.666 22.330 10.638 1.00 82.12 169 ASN A C 1
ATOM 1372 O O . ASN A 1 169 ? 0.918 21.740 9.866 1.00 82.12 169 ASN A O 1
ATOM 1376 N N . TRP A 1 170 ? 2.099 23.572 10.409 1.00 85.44 170 TRP A N 1
ATOM 1377 C CA . TRP A 1 170 ? 1.748 24.351 9.222 1.00 85.44 170 TRP A CA 1
ATOM 1378 C C . TRP A 1 170 ? 2.302 23.741 7.921 1.00 85.44 170 TRP A C 1
ATOM 1380 O O . TRP A 1 170 ? 1.592 23.711 6.920 1.00 85.44 170 TRP A O 1
ATOM 1390 N N . LEU A 1 171 ? 3.528 23.194 7.934 1.00 84.06 171 LEU A N 1
ATOM 1391 C CA . LEU A 1 171 ? 4.148 22.556 6.757 1.00 84.06 171 LEU A CA 1
ATOM 1392 C C . LEU A 1 171 ? 3.664 21.120 6.487 1.00 84.06 171 LEU A C 1
ATOM 1394 O O . LEU A 1 171 ? 3.782 20.640 5.353 1.00 84.06 171 LEU A O 1
ATOM 1398 N N . GLN A 1 172 ? 3.220 20.395 7.519 1.00 80.12 172 GLN A N 1
ATOM 1399 C CA . GLN A 1 172 ? 2.851 18.978 7.405 1.00 80.12 172 GLN A CA 1
ATOM 1400 C C . GLN A 1 172 ? 1.348 18.722 7.310 1.00 80.12 172 GLN A C 1
ATOM 1402 O O . GLN A 1 172 ? 0.948 17.780 6.621 1.00 80.12 172 GLN A O 1
ATOM 1407 N N . ASP A 1 173 ? 0.527 19.514 8.002 1.00 77.06 173 ASP A N 1
ATOM 1408 C CA . ASP A 1 173 ? -0.922 19.342 8.033 1.00 77.06 173 ASP A CA 1
ATOM 1409 C C . ASP A 1 173 ? -1.619 20.485 7.271 1.00 77.06 173 ASP A C 1
ATOM 1411 O O . ASP A 1 173 ? -1.745 21.593 7.809 1.00 77.06 173 ASP A O 1
ATOM 1415 N N . PRO A 1 174 ? -2.118 20.233 6.043 1.00 79.25 174 PRO A N 1
ATOM 1416 C CA . PRO A 1 174 ? -2.822 21.246 5.255 1.00 79.25 174 PRO A CA 1
ATOM 1417 C C . PRO A 1 174 ? -4.128 21.704 5.920 1.00 79.25 174 PRO A C 1
ATOM 1419 O O . PRO A 1 174 ? -4.626 22.783 5.614 1.00 79.25 174 PRO A O 1
ATOM 1422 N N . TYR A 1 175 ? -4.678 20.920 6.854 1.00 75.44 175 TYR A N 1
ATOM 1423 C CA . TYR A 1 175 ? -5.903 21.254 7.581 1.00 75.44 175 TYR A CA 1
ATOM 1424 C C . TYR A 1 175 ? -5.644 21.987 8.904 1.00 75.44 175 TYR A C 1
ATOM 1426 O O . TYR A 1 175 ? -6.600 22.283 9.627 1.00 75.44 175 TYR A O 1
ATOM 1434 N N . SER A 1 176 ? -4.384 22.286 9.239 1.00 79.56 176 SER A N 1
ATOM 1435 C CA . SER A 1 176 ? -4.033 22.978 10.485 1.00 79.56 176 SER A CA 1
ATOM 1436 C C . SER A 1 176 ? -4.515 24.432 10.509 1.00 79.56 176 SER A C 1
ATOM 1438 O O . SER A 1 176 ? -4.957 24.923 11.548 1.00 79.56 176 SER A O 1
ATOM 1440 N N . SER A 1 177 ? -4.462 25.130 9.370 1.00 87.19 177 SER A N 1
ATOM 1441 C CA . SER A 1 177 ? -4.952 26.502 9.218 1.00 87.19 177 SER A CA 1
ATOM 1442 C C . SER A 1 177 ? -5.281 26.826 7.758 1.00 87.19 177 SER A C 1
ATOM 1444 O O . SER A 1 177 ? -4.822 26.151 6.840 1.00 87.19 177 SER A O 1
ATOM 1446 N N . LYS A 1 178 ? -6.035 27.910 7.521 1.00 87.12 178 LYS A N 1
ATOM 1447 C CA . LYS A 1 178 ? -6.298 28.406 6.156 1.00 87.12 178 LYS A CA 1
ATOM 1448 C C . LYS A 1 178 ? -5.004 28.766 5.408 1.00 87.12 178 LYS A C 1
ATOM 1450 O O . LYS A 1 178 ? -4.917 28.549 4.206 1.00 87.12 178 LYS A O 1
ATOM 1455 N N . GLY A 1 179 ? -3.993 29.270 6.121 1.00 89.19 179 GLY A N 1
ATOM 1456 C CA . GLY A 1 179 ? -2.678 29.554 5.539 1.00 89.19 179 GLY A CA 1
ATOM 1457 C C . GLY A 1 179 ? -1.910 28.282 5.171 1.00 89.19 179 GLY A C 1
ATOM 1458 O O . GLY A 1 179 ? -1.252 28.255 4.139 1.00 89.19 179 GLY A O 1
ATOM 1459 N N . ALA A 1 180 ? -2.031 27.219 5.976 1.00 86.81 180 ALA A N 1
ATOM 1460 C CA . ALA A 1 180 ? -1.406 25.928 5.679 1.00 86.81 180 ALA A CA 1
ATOM 1461 C C . ALA A 1 180 ? -2.012 25.308 4.418 1.00 86.81 180 ALA A C 1
ATOM 1463 O O . ALA A 1 180 ? -1.295 24.760 3.586 1.00 86.81 180 ALA A O 1
ATOM 1464 N N . LEU A 1 181 ? -3.329 25.462 4.244 1.00 87.44 181 LEU A N 1
ATOM 1465 C CA . LEU A 1 181 ? -4.028 25.047 3.034 1.00 87.44 181 LEU A CA 1
ATOM 1466 C C . LEU A 1 181 ? -3.521 25.804 1.798 1.00 87.44 181 LEU A C 1
ATOM 1468 O O . LEU A 1 181 ? -3.205 25.175 0.792 1.00 87.44 181 LEU A O 1
ATOM 1472 N N . ALA A 1 182 ? -3.394 27.132 1.878 1.00 90.81 182 ALA A N 1
ATOM 1473 C CA . ALA A 1 182 ? -2.872 27.945 0.778 1.00 90.81 182 ALA A CA 1
ATOM 1474 C C . ALA A 1 182 ? -1.429 27.557 0.407 1.00 90.81 182 ALA A C 1
ATOM 1476 O O . ALA A 1 182 ? -1.124 27.366 -0.768 1.00 90.81 182 ALA A O 1
ATOM 1477 N N . TYR A 1 183 ? -0.562 27.360 1.404 1.00 90.19 183 TYR A N 1
ATOM 1478 C CA . TYR A 1 183 ? 0.799 26.868 1.190 1.00 90.19 183 TYR A CA 1
ATOM 1479 C C . TYR A 1 183 ? 0.823 25.469 0.562 1.00 90.19 183 TYR A C 1
ATOM 1481 O O . TYR A 1 183 ? 1.605 25.220 -0.351 1.00 90.19 183 TYR A O 1
ATOM 1489 N N . ALA A 1 184 ? -0.047 24.559 1.007 1.00 87.50 184 ALA A N 1
ATOM 1490 C CA . ALA A 1 184 ? -0.122 23.214 0.449 1.00 87.50 184 ALA A CA 1
ATOM 1491 C C . ALA A 1 184 ? -0.541 23.220 -1.030 1.00 87.50 184 ALA A C 1
ATOM 1493 O O . ALA A 1 184 ? -0.015 22.416 -1.795 1.00 87.50 184 ALA A O 1
ATOM 1494 N N . ILE A 1 185 ? -1.442 24.128 -1.426 1.00 89.31 185 ILE A N 1
ATOM 1495 C CA . ILE A 1 185 ? -1.829 24.345 -2.829 1.00 89.31 185 ILE A CA 1
ATOM 1496 C C . ILE A 1 185 ? -0.659 24.944 -3.618 1.00 89.31 185 ILE A C 1
ATOM 1498 O O . ILE A 1 185 ? -0.341 24.453 -4.694 1.00 89.31 185 ILE A O 1
ATOM 1502 N N . LEU A 1 186 ? 0.027 25.953 -3.075 1.00 91.50 186 LEU A N 1
ATOM 1503 C CA . LEU A 1 186 ? 1.187 26.565 -3.728 1.00 91.50 186 LEU A CA 1
ATOM 1504 C C . LEU A 1 186 ? 2.318 25.551 -3.960 1.00 91.50 186 LEU A C 1
ATOM 1506 O O . LEU A 1 186 ? 2.832 25.441 -5.068 1.00 91.50 186 LEU A O 1
ATOM 1510 N N . SER A 1 187 ? 2.673 24.782 -2.929 1.00 89.75 187 SER A N 1
ATOM 1511 C CA . SER A 1 187 ? 3.679 23.717 -3.005 1.00 89.75 187 SER A CA 1
ATOM 1512 C C . SER A 1 187 ? 3.281 22.659 -4.046 1.00 89.75 187 SER A C 1
ATOM 1514 O O . SER A 1 187 ? 4.106 22.278 -4.873 1.00 89.75 187 SER A O 1
ATOM 1516 N N . LEU A 1 188 ? 1.998 22.276 -4.112 1.00 88.88 188 LEU A N 1
ATOM 1517 C CA . LEU A 1 188 ? 1.469 21.379 -5.146 1.00 88.88 188 LEU A CA 1
ATOM 1518 C C . LEU A 1 188 ? 1.630 21.949 -6.568 1.00 88.88 188 LEU A C 1
ATOM 1520 O O . LEU A 1 188 ? 2.052 21.227 -7.475 1.00 88.88 188 LEU A O 1
ATOM 1524 N N . CYS A 1 189 ? 1.331 23.234 -6.770 1.00 91.62 189 CYS A N 1
ATOM 1525 C CA . CYS A 1 189 ? 1.520 23.899 -8.059 1.00 91.62 189 CYS A CA 1
ATOM 1526 C C . CYS A 1 189 ? 2.997 23.928 -8.474 1.00 91.62 189 CYS A C 1
ATOM 1528 O O . CYS A 1 189 ? 3.302 23.663 -9.633 1.00 91.62 189 CYS A O 1
ATOM 1530 N N . ILE A 1 190 ? 3.917 24.189 -7.537 1.00 91.81 190 ILE A N 1
ATOM 1531 C CA . ILE A 1 190 ? 5.363 24.215 -7.810 1.00 91.81 190 ILE A CA 1
ATOM 1532 C C . ILE A 1 190 ? 5.888 22.814 -8.156 1.00 91.81 190 ILE A C 1
ATOM 1534 O O . ILE A 1 190 ? 6.640 22.671 -9.118 1.00 91.81 190 ILE A O 1
ATOM 1538 N N . VAL A 1 191 ? 5.457 21.765 -7.442 1.00 90.12 191 VAL A N 1
ATOM 1539 C CA . VAL A 1 191 ? 5.800 20.371 -7.791 1.00 90.12 191 VAL A CA 1
ATOM 1540 C C . VAL A 1 191 ? 5.298 20.018 -9.188 1.00 90.12 191 VAL A C 1
ATOM 1542 O O . VAL A 1 191 ? 6.049 19.461 -9.983 1.00 90.12 191 VAL A O 1
ATOM 1545 N N . THR A 1 192 ? 4.057 20.381 -9.510 1.00 90.00 192 THR A N 1
ATOM 1546 C CA . THR A 1 192 ? 3.476 20.117 -10.833 1.00 90.00 192 THR A CA 1
ATOM 1547 C C . THR A 1 192 ? 4.231 20.870 -11.927 1.00 90.00 192 THR A C 1
ATOM 1549 O O . THR A 1 192 ? 4.629 20.259 -12.910 1.00 90.00 192 THR A O 1
ATOM 1552 N N . CYS A 1 193 ? 4.513 22.162 -11.724 1.00 91.94 193 CYS A N 1
ATOM 1553 C CA . CYS A 1 193 ? 5.318 22.978 -12.637 1.00 91.94 193 CYS A CA 1
ATOM 1554 C C . CYS A 1 193 ? 6.694 22.349 -12.880 1.00 91.94 193 CYS A C 1
ATOM 1556 O O . CYS A 1 193 ? 7.113 22.186 -14.020 1.00 91.94 193 CYS A O 1
ATOM 1558 N N . SER A 1 194 ? 7.360 21.903 -11.816 1.00 90.44 194 SER A N 1
ATOM 1559 C CA . SER A 1 194 ? 8.656 21.249 -11.920 1.00 90.44 194 SER A CA 1
ATOM 1560 C C . SER A 1 194 ? 8.619 19.933 -12.708 1.00 90.44 194 SER A C 1
ATOM 1562 O O . SER A 1 194 ? 9.570 19.650 -13.433 1.00 90.44 194 SER A O 1
ATOM 1564 N N . ILE A 1 195 ? 7.570 19.120 -12.556 1.00 90.12 195 ILE A N 1
ATOM 1565 C CA . ILE A 1 195 ? 7.402 17.884 -13.335 1.00 90.12 195 ILE A CA 1
ATOM 1566 C C . ILE A 1 195 ? 7.126 18.230 -14.800 1.00 90.12 195 ILE A C 1
ATOM 1568 O O . ILE A 1 195 ? 7.700 17.608 -15.688 1.00 90.12 195 ILE A O 1
ATOM 1572 N N . THR A 1 196 ? 6.305 19.248 -15.061 1.00 90.38 196 THR A N 1
ATOM 1573 C CA . THR A 1 196 ? 6.056 19.734 -16.420 1.00 90.38 196 THR A CA 1
ATOM 1574 C C . THR A 1 196 ? 7.346 20.213 -17.074 1.00 90.38 196 THR A C 1
ATOM 1576 O O . THR A 1 196 ? 7.618 19.803 -18.191 1.00 90.38 196 THR A O 1
ATOM 1579 N N . VAL A 1 197 ? 8.178 21.003 -16.386 1.00 88.50 197 VAL A N 1
ATOM 1580 C CA . VAL A 1 197 ? 9.490 21.424 -16.908 1.00 88.50 197 VAL A CA 1
ATOM 1581 C C . VAL A 1 197 ? 10.370 20.217 -17.219 1.00 88.50 197 VAL A C 1
ATOM 1583 O O . VAL A 1 197 ? 10.919 20.152 -18.309 1.00 88.50 197 VAL A O 1
ATOM 1586 N N . PHE A 1 198 ? 10.428 19.223 -16.328 1.00 85.25 198 PHE A N 1
ATOM 1587 C CA . PHE A 1 198 ? 11.164 17.982 -16.586 1.00 85.25 198 PHE A CA 1
ATOM 1588 C C . PHE A 1 198 ? 10.665 17.243 -17.840 1.00 85.25 198 PHE A C 1
ATOM 1590 O O . PHE A 1 198 ? 11.473 16.758 -18.621 1.00 85.25 198 PHE A O 1
ATOM 1597 N N . ILE A 1 199 ? 9.349 17.182 -18.067 1.00 86.62 199 ILE A N 1
ATOM 1598 C CA . ILE A 1 199 ? 8.774 16.587 -19.284 1.00 86.62 199 ILE A CA 1
ATOM 1599 C C . ILE A 1 199 ? 9.117 17.438 -20.514 1.00 86.62 199 ILE A C 1
ATOM 1601 O O . ILE A 1 199 ? 9.543 16.899 -21.533 1.00 86.62 199 ILE A O 1
ATOM 1605 N N . LEU A 1 200 ? 8.974 18.763 -20.430 1.00 86.81 200 LEU A N 1
ATOM 1606 C CA . LEU A 1 200 ? 9.281 19.675 -21.532 1.00 86.81 200 LEU A CA 1
ATOM 1607 C C . LEU A 1 200 ? 10.765 19.628 -21.923 1.00 86.81 200 LEU A C 1
ATOM 1609 O O . LEU A 1 200 ? 11.058 19.647 -23.111 1.00 86.81 200 LEU A O 1
ATOM 1613 N N . GLU A 1 201 ? 11.684 19.481 -20.964 1.00 78.94 201 GLU A N 1
ATOM 1614 C CA . GLU A 1 201 ? 13.125 19.304 -21.213 1.00 78.94 201 GLU A CA 1
ATOM 1615 C C . GLU A 1 201 ? 13.439 18.073 -22.083 1.00 78.94 201 GLU A C 1
ATOM 1617 O O . GLU A 1 201 ? 14.461 18.056 -22.763 1.00 78.94 201 GLU A O 1
ATOM 1622 N N . THR A 1 202 ? 12.580 17.045 -22.079 1.00 79.88 202 THR A N 1
ATOM 1623 C CA . THR A 1 202 ? 12.765 15.842 -22.916 1.00 79.88 202 THR A CA 1
ATOM 1624 C C . THR A 1 202 ? 12.271 16.006 -24.350 1.00 79.88 202 THR A C 1
ATOM 1626 O O . THR A 1 202 ? 12.604 15.190 -25.209 1.00 79.88 202 THR A O 1
ATOM 1629 N N . LEU A 1 203 ? 11.475 17.042 -24.631 1.00 80.12 203 LEU A N 1
ATOM 1630 C CA . LEU A 1 203 ? 10.928 17.263 -25.962 1.00 80.12 203 LEU A CA 1
ATOM 1631 C C . LEU A 1 203 ? 11.984 17.907 -26.875 1.00 80.12 203 LEU A C 1
ATOM 1633 O O . LEU A 1 203 ? 12.543 18.951 -26.525 1.00 80.12 203 LEU A O 1
ATOM 1637 N N . PRO A 1 204 ? 12.183 17.380 -28.098 1.00 71.88 204 PRO A N 1
ATOM 1638 C CA . PRO A 1 204 ? 13.176 17.902 -29.042 1.00 71.88 204 PRO A CA 1
ATOM 1639 C C . PRO A 1 204 ? 12.863 19.326 -29.533 1.00 71.88 204 PRO A C 1
ATOM 1641 O O . PRO A 1 204 ? 13.718 19.975 -30.116 1.00 71.88 204 PRO A O 1
ATOM 1644 N N . TYR A 1 205 ? 11.642 19.824 -29.307 1.00 68.06 205 TYR A N 1
ATOM 1645 C CA . TYR A 1 205 ? 11.251 21.204 -29.609 1.00 68.06 205 TYR A CA 1
ATOM 1646 C C . TYR A 1 205 ? 11.783 22.219 -28.579 1.00 68.06 205 TYR A C 1
ATOM 1648 O O . TYR A 1 205 ? 11.964 23.390 -28.899 1.00 68.06 205 TYR A O 1
ATOM 1656 N N . PHE A 1 206 ? 12.017 21.782 -27.337 1.00 65.00 206 PHE A N 1
ATOM 1657 C CA . PHE A 1 206 ? 12.445 22.638 -26.223 1.00 65.00 206 PHE A CA 1
ATOM 1658 C C . PHE A 1 206 ? 13.902 22.400 -25.793 1.00 65.00 206 PHE A C 1
ATOM 1660 O O . PHE A 1 206 ? 14.484 23.269 -25.138 1.00 65.00 206 PHE A O 1
ATOM 1667 N N . GLY A 1 207 ? 14.493 21.260 -26.166 1.00 58.12 207 GLY A N 1
ATOM 1668 C CA . GLY A 1 207 ? 15.943 21.088 -26.236 1.00 58.12 207 GLY A CA 1
ATOM 1669 C C . GLY A 1 207 ? 16.422 21.579 -27.597 1.00 58.12 207 GLY A C 1
ATOM 1670 O O . GLY A 1 207 ? 16.131 20.944 -28.605 1.00 58.12 207 GLY A O 1
ATOM 1671 N N . SER A 1 208 ? 17.089 22.729 -27.664 1.00 42.44 208 SER A N 1
ATOM 1672 C CA . SER A 1 208 ? 17.513 23.311 -28.938 1.00 42.44 208 SER A CA 1
ATOM 1673 C C . SER A 1 208 ? 18.668 22.518 -29.549 1.00 42.44 208 SER A C 1
ATOM 1675 O O . SER A 1 208 ? 19.814 22.910 -29.408 1.00 42.44 208 SER A O 1
ATOM 1677 N N . VAL A 1 209 ? 18.381 21.427 -30.261 1.00 44.22 209 VAL A N 1
ATOM 1678 C CA . VAL A 1 209 ? 19.369 20.789 -31.141 1.00 44.22 209 VAL A CA 1
ATOM 1679 C C . VAL A 1 209 ? 19.420 21.586 -32.448 1.00 44.22 209 VAL A C 1
ATOM 1681 O O . VAL A 1 209 ? 18.731 21.269 -33.420 1.00 44.22 209 VAL A O 1
ATOM 1684 N N . THR A 1 210 ? 20.217 22.653 -32.491 1.00 38.16 210 THR A N 1
ATOM 1685 C CA . THR A 1 210 ? 20.552 23.334 -33.749 1.00 38.16 210 THR A CA 1
ATOM 1686 C C . THR A 1 210 ? 21.598 22.524 -34.511 1.00 38.16 210 THR A C 1
ATOM 1688 O O . THR A 1 210 ? 22.796 22.709 -34.351 1.00 38.16 210 THR A O 1
ATOM 1691 N N . ILE A 1 211 ? 21.154 21.607 -35.378 1.00 39.56 211 ILE A N 1
ATOM 1692 C CA . ILE A 1 211 ? 22.052 20.853 -36.265 1.00 39.56 211 ILE A CA 1
ATOM 1693 C C . ILE A 1 211 ? 22.666 21.807 -37.303 1.00 39.56 211 ILE A C 1
ATOM 1695 O O . ILE A 1 211 ? 22.082 22.050 -38.360 1.00 39.56 211 ILE A O 1
ATOM 1699 N N . HIS A 1 212 ? 23.885 22.291 -37.064 1.00 36.16 212 HIS A N 1
ATOM 1700 C CA . HIS A 1 212 ? 24.749 22.782 -38.137 1.00 36.16 212 HIS A CA 1
ATOM 1701 C C . HIS A 1 212 ? 25.660 21.648 -38.618 1.00 36.16 212 HIS A C 1
ATOM 1703 O O . HIS A 1 212 ? 26.768 21.441 -38.130 1.00 36.16 212 HIS A O 1
ATOM 1709 N N . ALA A 1 213 ? 25.201 20.896 -39.621 1.00 35.22 213 ALA A N 1
ATOM 1710 C CA . ALA A 1 213 ? 26.033 19.904 -40.290 1.00 35.22 213 ALA A CA 1
ATOM 1711 C C . ALA A 1 213 ? 27.110 20.603 -41.141 1.00 35.22 213 ALA A C 1
ATOM 1713 O O . ALA A 1 213 ? 26.823 21.089 -42.237 1.00 35.22 213 ALA A O 1
ATOM 1714 N N . LYS A 1 214 ? 28.368 20.618 -40.681 1.00 38.38 214 LYS A N 1
ATOM 1715 C CA . LYS A 1 214 ? 29.524 20.911 -41.545 1.00 38.38 214 LYS A CA 1
ATOM 1716 C C . LYS A 1 214 ? 30.419 19.675 -41.664 1.00 38.38 214 LYS A C 1
ATOM 1718 O O . LYS A 1 214 ? 30.854 19.091 -40.678 1.00 38.38 214 LYS A O 1
ATOM 1723 N N . ARG A 1 215 ? 30.611 19.249 -42.916 1.00 35.62 215 ARG A N 1
ATOM 1724 C CA . ARG A 1 215 ? 31.269 18.011 -43.367 1.00 35.62 215 ARG A CA 1
ATOM 1725 C C . ARG A 1 215 ? 32.696 17.865 -42.805 1.00 35.62 215 ARG A C 1
ATOM 1727 O O . ARG A 1 215 ? 33.493 18.795 -42.889 1.00 35.62 215 ARG A O 1
ATOM 1734 N N . ARG A 1 216 ? 32.985 16.662 -42.288 1.00 39.09 216 ARG A N 1
ATOM 1735 C CA . ARG A 1 216 ? 34.276 16.186 -41.752 1.00 39.09 216 ARG A CA 1
ATOM 1736 C C . ARG A 1 216 ? 35.440 16.331 -42.743 1.00 39.09 216 ARG A C 1
ATOM 1738 O O . ARG A 1 216 ? 35.241 16.129 -43.936 1.00 39.09 216 ARG A O 1
ATOM 1745 N N . ASN A 1 217 ? 36.644 16.530 -42.199 1.00 36.78 217 ASN A N 1
ATOM 1746 C CA . ASN A 1 217 ? 37.810 15.654 -42.391 1.00 36.78 217 ASN A CA 1
ATOM 1747 C C . ASN A 1 217 ? 38.757 15.819 -41.185 1.00 36.78 217 ASN A C 1
ATOM 1749 O O . ASN A 1 217 ? 38.974 16.931 -40.717 1.00 36.78 217 ASN A O 1
ATOM 1753 N N . ILE A 1 218 ? 39.232 14.696 -40.643 1.00 50.28 218 ILE A N 1
ATOM 1754 C CA . ILE A 1 218 ? 39.853 14.574 -39.314 1.00 50.28 218 ILE A CA 1
ATOM 1755 C C . ILE A 1 218 ? 41.381 14.682 -39.406 1.00 50.28 218 ILE A C 1
ATOM 1757 O O . ILE A 1 218 ? 41.999 13.994 -40.215 1.00 50.28 218 ILE A O 1
ATOM 1761 N N . THR A 1 219 ? 41.975 15.437 -38.480 1.00 41.84 219 THR A N 1
ATOM 1762 C CA . THR A 1 219 ? 43.311 15.176 -37.915 1.00 41.84 219 THR A CA 1
ATOM 1763 C C . THR A 1 219 ? 43.222 15.341 -36.400 1.00 41.84 219 THR A C 1
ATOM 1765 O O . THR A 1 219 ? 42.897 16.428 -35.919 1.00 41.84 219 THR A O 1
ATOM 1768 N N . ILE A 1 220 ? 43.484 14.256 -35.667 1.00 52.56 220 ILE A N 1
ATOM 1769 C CA . ILE A 1 220 ? 43.285 14.141 -34.216 1.00 52.56 220 ILE A CA 1
ATOM 1770 C C . ILE A 1 220 ? 44.266 15.067 -33.486 1.00 52.56 220 ILE A C 1
ATOM 1772 O O . ILE A 1 220 ? 45.472 14.833 -33.454 1.00 52.56 220 ILE A O 1
ATOM 1776 N N . THR A 1 221 ? 43.726 16.129 -32.900 1.00 58.81 221 THR A N 1
ATOM 1777 C CA . THR A 1 221 ? 44.366 17.025 -31.922 1.00 58.81 221 THR A CA 1
ATOM 1778 C C . THR A 1 221 ? 43.313 17.386 -30.867 1.00 58.81 221 THR A C 1
ATOM 1780 O O . THR A 1 221 ? 42.167 16.956 -30.982 1.00 58.81 221 THR A O 1
ATOM 1783 N N . SER A 1 222 ? 43.661 18.179 -29.845 1.00 59.66 222 SER A N 1
ATOM 1784 C CA . SER A 1 222 ? 42.789 18.688 -28.754 1.00 59.66 222 SER A CA 1
ATOM 1785 C C . SER A 1 222 ? 41.418 19.267 -29.174 1.00 59.66 222 SER A C 1
ATOM 1787 O O . SER A 1 222 ? 4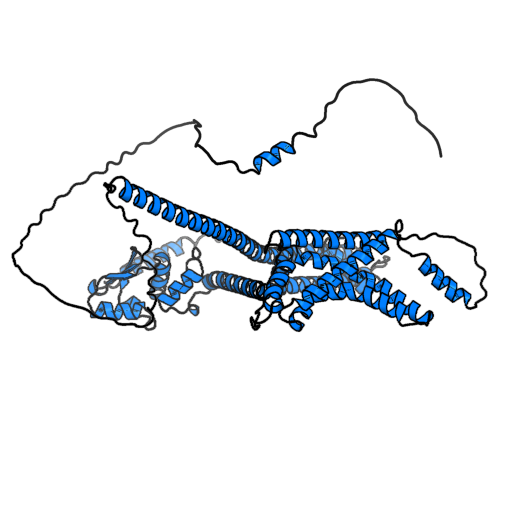0.585 19.587 -28.328 1.00 59.66 222 SER A O 1
ATOM 1789 N N . MET A 1 223 ? 41.180 19.380 -30.476 1.00 52.12 223 MET A N 1
ATOM 1790 C CA . MET A 1 223 ? 39.936 19.719 -31.146 1.00 52.12 223 MET A CA 1
ATOM 1791 C C . MET A 1 223 ? 38.861 18.615 -31.089 1.00 52.12 223 MET A C 1
ATOM 1793 O O . MET A 1 223 ? 37.688 18.961 -31.052 1.00 52.12 223 MET A O 1
ATOM 1797 N N . ASP A 1 224 ? 39.208 17.323 -30.999 1.00 54.09 224 ASP A N 1
ATOM 1798 C CA . ASP A 1 224 ? 38.203 16.243 -30.867 1.00 54.09 224 ASP A CA 1
ATOM 1799 C C . ASP A 1 224 ? 37.513 16.268 -29.493 1.00 54.09 224 ASP A C 1
ATOM 1801 O O . ASP A 1 224 ? 36.295 16.145 -29.408 1.00 54.09 224 ASP A O 1
ATOM 1805 N N . LEU A 1 225 ? 38.267 16.567 -28.426 1.00 51.31 225 LEU A N 1
ATOM 1806 C CA . LEU A 1 225 ? 37.704 16.810 -27.092 1.00 51.31 225 LEU A CA 1
ATOM 1807 C C . LEU A 1 225 ? 36.825 18.070 -27.074 1.00 51.31 225 LEU A C 1
ATOM 1809 O O . LEU A 1 225 ? 35.837 18.125 -26.353 1.00 51.31 225 LEU A O 1
ATOM 1813 N N . ARG A 1 226 ? 37.174 19.083 -27.879 1.00 51.41 226 ARG A N 1
ATOM 1814 C CA . ARG A 1 226 ? 36.388 20.315 -28.035 1.00 51.41 226 ARG A CA 1
ATOM 1815 C C . ARG A 1 226 ? 35.097 20.076 -28.820 1.00 51.41 226 ARG A C 1
ATOM 1817 O O . ARG A 1 226 ? 34.083 20.648 -28.451 1.00 51.41 226 ARG A O 1
ATOM 1824 N N . ASN A 1 227 ? 35.118 19.210 -29.832 1.00 51.66 227 ASN A N 1
ATOM 1825 C CA . ASN A 1 227 ? 33.930 18.810 -30.587 1.00 51.66 227 ASN A CA 1
ATOM 1826 C C . ASN A 1 227 ? 32.974 17.965 -29.734 1.00 51.66 227 ASN A C 1
ATOM 1828 O O . ASN A 1 227 ? 31.774 18.212 -29.764 1.00 51.66 227 ASN A O 1
ATOM 1832 N N . ASP A 1 228 ? 33.487 17.030 -28.925 1.00 51.28 228 ASP A N 1
ATOM 1833 C CA . ASP A 1 228 ? 32.659 16.315 -27.945 1.00 51.28 228 ASP A CA 1
ATOM 1834 C C . ASP A 1 228 ? 32.097 17.272 -26.883 1.00 51.28 228 ASP A C 1
ATOM 1836 O O . ASP A 1 228 ? 30.950 17.118 -26.482 1.00 51.28 228 ASP A O 1
ATOM 1840 N N . LEU A 1 229 ? 32.843 18.302 -26.469 1.00 49.56 229 LEU A N 1
ATOM 1841 C CA . LEU A 1 229 ? 32.351 19.339 -25.553 1.00 49.56 229 LEU A CA 1
ATOM 1842 C C . LEU A 1 229 ? 31.282 20.247 -26.200 1.00 49.56 229 LEU A C 1
ATOM 1844 O O . LEU A 1 229 ? 30.304 20.597 -25.541 1.00 49.56 229 LEU A O 1
ATOM 1848 N N . ASP A 1 230 ? 31.428 20.586 -27.486 1.00 45.03 230 ASP A N 1
ATOM 1849 C CA . ASP A 1 230 ? 30.466 21.402 -28.242 1.00 45.03 230 ASP A CA 1
ATOM 1850 C C . ASP A 1 230 ? 29.156 20.650 -28.534 1.00 45.03 230 ASP A C 1
ATOM 1852 O O . ASP A 1 230 ? 28.091 21.255 -28.450 1.00 45.03 230 ASP A O 1
ATOM 1856 N N . ILE A 1 231 ? 29.190 19.324 -28.739 1.00 49.31 231 ILE A N 1
ATOM 1857 C CA . ILE A 1 231 ? 27.974 18.493 -28.865 1.00 49.31 231 ILE A CA 1
ATOM 1858 C C . ILE A 1 231 ? 27.099 18.572 -27.598 1.00 49.31 231 ILE A C 1
ATOM 1860 O O . ILE A 1 231 ? 25.877 18.484 -27.693 1.00 49.31 231 ILE A O 1
ATOM 1864 N N . PHE A 1 232 ? 27.691 18.764 -26.412 1.00 45.72 232 PHE A N 1
ATOM 1865 C CA . PHE A 1 232 ? 26.935 18.949 -25.164 1.00 45.72 232 PHE A CA 1
ATOM 1866 C C . PHE A 1 232 ? 26.528 20.406 -24.900 1.00 45.72 232 PHE A C 1
ATOM 1868 O O . PHE A 1 232 ? 25.501 20.621 -24.254 1.00 45.72 232 PHE A O 1
ATOM 1875 N N . ASN A 1 233 ? 27.272 21.398 -25.406 1.00 43.47 233 ASN A N 1
ATOM 1876 C CA . ASN A 1 233 ? 26.846 22.805 -25.373 1.00 43.47 233 ASN A CA 1
ATOM 1877 C C . ASN A 1 233 ? 25.591 23.049 -26.241 1.00 43.47 233 ASN A C 1
ATOM 1879 O O . ASN A 1 233 ? 24.760 23.889 -25.889 1.00 43.47 233 ASN A O 1
ATOM 1883 N N . ASP A 1 234 ? 25.412 22.263 -27.310 1.00 44.31 234 ASP A N 1
ATOM 1884 C CA . ASP A 1 234 ? 24.239 22.273 -28.204 1.00 44.31 234 ASP A CA 1
ATOM 1885 C C . ASP A 1 234 ? 23.002 21.538 -27.637 1.00 44.31 234 ASP A C 1
ATOM 1887 O O . ASP A 1 234 ? 21.962 21.472 -28.285 1.00 44.31 234 ASP A O 1
ATOM 1891 N N . VAL A 1 235 ? 23.068 20.985 -26.418 1.00 52.38 235 VAL A N 1
ATOM 1892 C CA . VAL A 1 235 ? 21.899 20.436 -25.694 1.00 52.38 235 VAL A CA 1
ATOM 1893 C C . VAL A 1 235 ? 21.604 21.312 -24.477 1.00 52.38 235 VAL A C 1
ATOM 1895 O O . VAL A 1 235 ? 21.445 20.843 -23.347 1.00 52.38 235 VAL A O 1
ATOM 1898 N N . SER A 1 236 ? 21.569 22.625 -24.689 1.00 53.56 236 SER A N 1
ATOM 1899 C CA . SER A 1 236 ? 21.064 23.564 -23.694 1.00 53.56 236 SER A CA 1
ATOM 1900 C C . SER A 1 236 ? 19.530 23.592 -23.781 1.00 53.56 236 SER A C 1
ATOM 1902 O O . SER A 1 236 ? 18.966 23.855 -24.844 1.00 53.56 236 SER A O 1
ATOM 1904 N N . PRO A 1 237 ? 18.803 23.261 -22.696 1.00 61.59 237 PRO A N 1
ATOM 1905 C CA . PRO A 1 237 ? 17.376 23.543 -22.635 1.00 61.59 237 PRO A CA 1
ATOM 1906 C C . PRO A 1 237 ? 17.147 25.043 -22.828 1.00 61.59 237 PRO A C 1
ATOM 1908 O O . PRO A 1 237 ? 18.005 25.845 -22.468 1.00 61.59 237 PRO A O 1
ATOM 1911 N N . ASN A 1 238 ? 15.973 25.426 -23.327 1.00 74.19 238 ASN A N 1
ATOM 1912 C CA . ASN A 1 2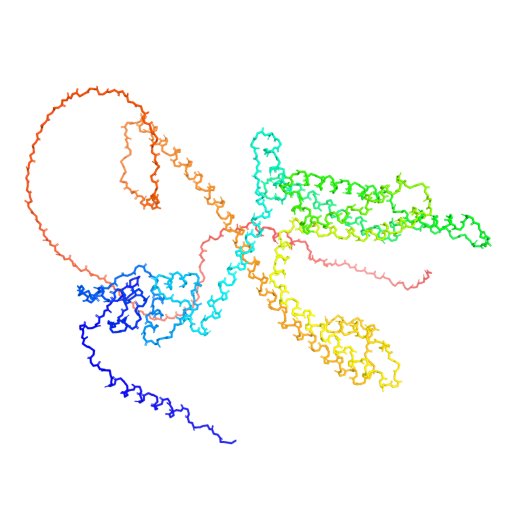38 ? 15.576 26.832 -23.392 1.00 74.19 238 ASN A CA 1
ATOM 1913 C C . ASN A 1 238 ? 15.860 27.556 -22.056 1.00 74.19 238 ASN A C 1
ATOM 1915 O O . ASN A 1 238 ? 15.476 27.054 -20.994 1.00 74.19 238 ASN A O 1
ATOM 1919 N N . ASP A 1 239 ? 16.482 28.739 -22.110 1.00 79.12 239 ASP A N 1
ATOM 1920 C CA . ASP A 1 239 ? 16.871 29.532 -20.932 1.00 79.12 239 ASP A CA 1
ATOM 1921 C C . ASP A 1 239 ? 15.721 29.709 -19.928 1.00 79.12 239 ASP A C 1
ATOM 1923 O O . ASP A 1 239 ? 15.924 29.666 -18.712 1.00 79.12 239 ASP A O 1
ATOM 1927 N N . LEU A 1 240 ? 14.483 29.835 -20.420 1.00 83.94 240 LEU A N 1
ATOM 1928 C CA . LEU A 1 240 ? 13.294 29.935 -19.575 1.00 83.94 240 LEU A CA 1
ATOM 1929 C C . LEU A 1 240 ? 13.057 28.671 -18.739 1.00 83.94 240 LEU A C 1
ATOM 1931 O O . LEU A 1 240 ? 12.731 28.776 -17.557 1.00 83.94 240 LEU A O 1
ATOM 1935 N N . LEU A 1 241 ? 13.234 27.480 -19.315 1.00 83.94 241 LEU A N 1
ATOM 1936 C CA . LEU A 1 241 ? 13.059 26.212 -18.599 1.00 83.94 241 LEU A CA 1
ATOM 1937 C C . LEU A 1 241 ? 14.130 26.038 -17.521 1.00 83.94 241 LEU A C 1
ATOM 1939 O O . LEU A 1 241 ? 13.807 25.625 -16.408 1.00 83.94 241 LEU A O 1
ATOM 1943 N N . ILE A 1 242 ? 15.368 26.452 -17.809 1.00 80.94 242 ILE A N 1
ATOM 1944 C CA . ILE A 1 242 ? 16.471 26.444 -16.841 1.00 80.94 242 ILE A CA 1
ATOM 1945 C C . ILE A 1 242 ? 16.163 27.379 -15.666 1.00 80.94 242 ILE A C 1
ATOM 1947 O O . ILE A 1 242 ? 16.316 26.991 -14.507 1.00 80.94 242 ILE A O 1
ATOM 1951 N N . ILE A 1 243 ? 15.693 28.603 -15.933 1.00 87.31 243 ILE A N 1
ATOM 1952 C CA . ILE A 1 243 ? 15.329 29.567 -14.882 1.00 87.31 243 ILE A CA 1
ATOM 1953 C C . ILE A 1 243 ? 14.205 29.011 -14.000 1.00 87.31 243 ILE A C 1
ATOM 1955 O O . ILE A 1 243 ? 14.270 29.115 -12.769 1.00 87.31 243 ILE A O 1
ATOM 1959 N N . ILE A 1 244 ? 13.184 28.400 -14.608 1.00 89.50 244 ILE A N 1
ATOM 1960 C CA . ILE A 1 244 ? 12.062 27.815 -13.868 1.00 89.50 244 ILE A CA 1
ATOM 1961 C C . ILE A 1 244 ? 12.528 26.611 -13.036 1.00 89.50 244 ILE A C 1
ATOM 1963 O O . ILE A 1 244 ? 12.189 26.548 -11.851 1.00 89.50 244 ILE A O 1
ATOM 1967 N N . ASP A 1 245 ? 13.325 25.688 -13.589 1.00 86.88 245 ASP A N 1
ATOM 1968 C CA . ASP A 1 245 ? 13.851 24.535 -12.839 1.00 86.88 245 ASP A CA 1
ATOM 1969 C C . ASP A 1 245 ? 14.743 24.992 -11.678 1.00 86.88 245 ASP A C 1
ATOM 1971 O O . ASP A 1 245 ? 14.557 24.547 -10.544 1.00 86.88 245 ASP A O 1
ATOM 1975 N N . ASN A 1 246 ? 15.642 25.953 -11.902 1.00 88.12 246 ASN A N 1
ATOM 1976 C CA . ASN A 1 246 ? 16.490 26.524 -10.852 1.00 88.12 246 ASN A CA 1
ATOM 1977 C C . ASN A 1 246 ? 15.655 27.148 -9.726 1.00 88.12 246 ASN A C 1
ATOM 1979 O O . ASN A 1 246 ? 15.912 26.900 -8.545 1.00 88.12 246 ASN A O 1
ATOM 1983 N N . THR A 1 247 ? 14.610 27.899 -10.078 1.00 92.12 247 THR A N 1
ATOM 1984 C CA . THR A 1 247 ? 13.687 28.502 -9.105 1.00 92.12 247 THR A CA 1
ATOM 1985 C C . THR A 1 247 ? 12.951 27.430 -8.294 1.00 92.12 247 THR A C 1
ATOM 1987 O O . THR A 1 247 ? 12.851 27.534 -7.068 1.00 92.12 247 THR A O 1
ATOM 1990 N N . CYS A 1 248 ? 12.492 26.357 -8.946 1.00 91.81 248 CYS A N 1
ATOM 1991 C CA . CYS A 1 248 ? 11.848 25.225 -8.277 1.00 91.81 248 CYS A CA 1
ATOM 1992 C C . CYS A 1 248 ? 12.816 24.488 -7.334 1.00 91.81 248 CYS A C 1
ATOM 1994 O O . CYS A 1 248 ? 12.449 24.173 -6.202 1.00 91.81 248 CYS A O 1
ATOM 1996 N N . ASN A 1 249 ? 14.062 24.254 -7.759 1.00 90.12 249 ASN A N 1
ATOM 1997 C CA . ASN A 1 249 ? 15.099 23.616 -6.941 1.00 90.12 249 ASN A CA 1
ATOM 1998 C C . ASN A 1 249 ? 15.412 24.423 -5.677 1.00 90.12 249 ASN A C 1
ATOM 2000 O O . ASN A 1 249 ? 15.477 23.855 -4.584 1.00 90.12 249 ASN A O 1
ATOM 2004 N N . ILE A 1 250 ? 15.532 25.748 -5.806 1.00 92.69 250 ILE A N 1
ATOM 2005 C CA . ILE A 1 250 ? 15.724 26.653 -4.666 1.00 92.69 250 ILE A CA 1
ATOM 2006 C C . ILE A 1 250 ? 14.538 26.552 -3.703 1.00 92.69 250 ILE A C 1
ATOM 2008 O O . ILE A 1 250 ? 14.741 26.404 -2.496 1.00 92.69 250 ILE A O 1
ATOM 2012 N N . PHE A 1 251 ? 13.304 26.574 -4.216 1.00 93.75 251 PHE A N 1
ATOM 2013 C CA . PHE A 1 251 ? 12.109 26.424 -3.386 1.00 93.75 251 PHE A CA 1
ATOM 2014 C C . PHE A 1 251 ? 12.108 25.099 -2.608 1.00 93.75 251 PHE A C 1
ATOM 2016 O O . PHE A 1 251 ? 11.904 25.104 -1.392 1.00 93.75 251 PHE A O 1
ATOM 2023 N N . PHE A 1 252 ? 12.384 23.969 -3.270 1.00 92.19 252 PHE A N 1
ATOM 2024 C CA . PHE A 1 252 ? 12.413 22.656 -2.615 1.00 92.19 252 PHE A CA 1
ATOM 2025 C C . PHE A 1 252 ? 13.520 22.542 -1.570 1.00 92.19 252 PHE A C 1
ATOM 2027 O O . PHE A 1 252 ? 13.306 21.947 -0.512 1.00 92.19 252 PHE A O 1
ATOM 2034 N N . PHE A 1 253 ? 14.682 23.137 -1.826 1.00 93.25 253 PHE A N 1
ATOM 2035 C CA . PHE A 1 253 ? 15.765 23.180 -0.855 1.00 93.25 253 PHE A CA 1
ATOM 2036 C C . PHE A 1 253 ? 15.394 24.006 0.374 1.00 93.25 253 PHE A C 1
ATOM 2038 O O . PHE A 1 253 ? 15.561 23.537 1.500 1.00 93.25 253 PHE A O 1
ATOM 2045 N N . VAL A 1 254 ? 14.823 25.199 0.183 1.00 94.06 254 VAL A N 1
ATOM 2046 C CA . VAL A 1 254 ? 14.337 26.036 1.290 1.00 94.06 254 VAL A CA 1
ATOM 2047 C C . VAL A 1 254 ? 13.257 25.300 2.087 1.00 94.06 254 VAL A C 1
ATOM 2049 O O . VAL A 1 254 ? 13.323 25.261 3.317 1.00 94.06 254 VAL A O 1
ATOM 2052 N N . GLU A 1 255 ? 12.301 24.650 1.416 1.00 92.31 255 GLU A N 1
ATOM 2053 C CA . GLU A 1 255 ? 11.284 23.823 2.073 1.00 92.31 255 GLU A CA 1
ATOM 2054 C C . GLU A 1 255 ? 11.926 22.689 2.893 1.00 92.31 255 GLU A C 1
ATOM 2056 O O . GLU A 1 255 ? 11.568 22.491 4.060 1.00 92.31 255 GLU A O 1
ATOM 2061 N N . PHE A 1 256 ? 12.895 21.968 2.324 1.00 91.94 256 PHE A N 1
ATOM 2062 C CA . PHE A 1 256 ? 13.613 20.895 3.010 1.00 91.94 256 PHE A CA 1
ATOM 2063 C C . PHE A 1 256 ? 14.375 21.407 4.237 1.00 91.94 256 PHE A C 1
ATOM 2065 O O . PHE A 1 256 ? 14.274 20.810 5.311 1.00 91.94 256 PHE A O 1
ATOM 2072 N N . VAL A 1 257 ? 15.079 22.537 4.125 1.00 93.56 257 VAL A N 1
ATOM 2073 C CA . VAL A 1 257 ? 15.815 23.155 5.238 1.00 93.56 257 VAL A CA 1
ATOM 2074 C C . VAL A 1 257 ? 14.856 23.578 6.350 1.00 93.56 257 VAL A C 1
ATOM 2076 O O . VAL A 1 257 ? 15.083 23.238 7.512 1.00 93.56 257 VAL A O 1
ATOM 2079 N N . ILE A 1 258 ? 13.740 24.239 6.027 1.00 92.31 258 ILE A N 1
ATOM 2080 C CA . ILE A 1 258 ? 12.737 24.640 7.027 1.00 92.31 258 ILE A CA 1
ATOM 2081 C C . ILE A 1 258 ? 12.157 23.406 7.731 1.00 92.31 258 ILE A C 1
ATOM 2083 O O . ILE A 1 258 ? 12.063 23.388 8.965 1.00 92.31 258 ILE A O 1
ATOM 2087 N N . LYS A 1 259 ? 11.813 22.342 6.992 1.00 90.00 259 LYS A N 1
ATOM 2088 C CA . LYS A 1 259 ? 11.365 21.067 7.581 1.00 90.00 259 LYS A CA 1
ATOM 2089 C C . LYS A 1 259 ? 12.439 20.463 8.474 1.00 90.00 259 LYS A C 1
ATOM 2091 O O . LYS A 1 259 ? 12.144 20.087 9.605 1.00 90.00 259 LYS A O 1
ATOM 2096 N N . PHE A 1 260 ? 13.684 20.405 8.011 1.00 92.00 260 PHE A N 1
ATOM 2097 C CA . PHE A 1 260 ? 14.791 19.854 8.778 1.00 92.00 260 PHE A CA 1
ATOM 2098 C C . PHE A 1 260 ? 14.988 20.623 10.084 1.00 92.00 260 PHE A C 1
ATOM 2100 O O . PHE A 1 260 ? 15.077 19.999 11.139 1.00 92.00 260 PHE A O 1
ATOM 2107 N N . LEU A 1 261 ? 14.973 21.960 10.061 1.00 90.81 261 LEU A N 1
ATOM 2108 C CA . LEU A 1 261 ? 15.114 22.821 11.241 1.00 90.81 261 LEU A CA 1
ATOM 2109 C C . LEU A 1 261 ? 13.936 22.687 12.215 1.00 90.81 261 LEU A C 1
ATOM 2111 O O . LEU A 1 261 ? 14.141 22.656 13.433 1.00 90.81 261 LEU A O 1
ATOM 2115 N N . THR A 1 262 ? 12.719 22.514 11.705 1.00 89.19 262 THR A N 1
ATOM 2116 C CA . THR A 1 262 ? 11.506 22.433 12.532 1.00 89.19 262 THR A CA 1
ATOM 2117 C C . THR A 1 262 ? 11.186 21.019 13.031 1.00 89.19 262 THR A C 1
ATOM 2119 O O . THR A 1 262 ? 10.561 20.870 14.087 1.00 89.19 262 THR A O 1
ATOM 2122 N N . ALA A 1 263 ? 11.719 19.983 12.372 1.00 85.62 263 ALA A N 1
ATOM 2123 C CA . ALA A 1 263 ? 11.486 18.575 12.686 1.00 85.62 263 ALA A CA 1
ATOM 2124 C C . ALA A 1 263 ? 11.836 18.234 14.139 1.00 85.62 263 ALA A C 1
ATOM 2126 O O . ALA A 1 263 ? 12.950 18.563 14.561 1.00 85.62 263 ALA A O 1
ATOM 2127 N N . PRO A 1 264 ? 10.956 17.546 14.898 1.00 81.88 264 PRO A N 1
ATOM 2128 C CA . PRO A 1 264 ? 11.146 17.240 16.320 1.00 81.88 264 PRO A CA 1
ATOM 2129 C C . PRO A 1 264 ? 12.378 16.362 16.579 1.00 81.88 264 PRO A C 1
ATOM 2131 O O . PRO A 1 264 ? 13.115 16.610 17.527 1.00 81.88 264 PRO A O 1
ATOM 2134 N N . SER A 1 265 ? 12.651 15.392 15.700 1.00 83.81 265 SER A N 1
ATOM 2135 C CA . SER A 1 265 ? 13.847 14.540 15.743 1.00 83.81 265 SER A CA 1
ATOM 2136 C C . SER A 1 265 ? 14.487 14.451 14.357 1.00 83.81 265 SER A C 1
ATOM 2138 O O . SER A 1 265 ? 13.878 13.941 13.418 1.00 83.81 265 SER A O 1
ATOM 2140 N N . LYS A 1 266 ? 15.724 14.950 14.228 1.00 88.00 266 LYS A N 1
ATOM 2141 C CA . LYS A 1 266 ? 16.421 15.101 12.936 1.00 88.00 266 LYS A CA 1
ATOM 2142 C C . LYS A 1 266 ? 16.676 13.758 12.253 1.00 88.00 266 LYS A C 1
ATOM 2144 O O . LYS A 1 266 ? 16.307 13.568 11.102 1.00 88.00 266 LYS A O 1
ATOM 2149 N N . LEU A 1 267 ? 17.218 12.794 12.996 1.00 86.94 267 LEU A N 1
ATOM 2150 C CA . LEU A 1 267 ? 17.550 11.472 12.459 1.00 86.94 267 LEU A CA 1
ATOM 2151 C C . LEU A 1 267 ? 16.302 10.676 12.054 1.00 86.94 267 LEU A C 1
ATOM 2153 O O . LEU A 1 267 ? 16.292 9.996 11.033 1.00 86.94 267 LEU A O 1
ATOM 2157 N N . ARG A 1 268 ? 15.219 10.794 12.833 1.00 85.69 268 ARG A N 1
ATOM 2158 C CA . ARG A 1 268 ? 13.934 10.175 12.487 1.00 85.69 268 ARG A CA 1
ATOM 2159 C C . ARG A 1 268 ? 13.353 10.802 11.226 1.00 85.69 268 ARG A C 1
ATOM 2161 O O . ARG A 1 268 ? 12.835 10.068 10.399 1.00 85.69 268 ARG A O 1
ATOM 2168 N N . PHE A 1 269 ? 13.438 12.125 11.092 1.00 86.44 269 PHE A N 1
ATOM 2169 C CA . PHE A 1 269 ? 12.982 12.844 9.905 1.00 86.44 269 PHE A CA 1
ATOM 2170 C C . PHE A 1 269 ? 13.743 12.410 8.647 1.00 86.44 269 PHE A C 1
ATOM 2172 O O . PHE A 1 269 ? 13.101 12.080 7.656 1.00 86.44 269 PHE A O 1
ATOM 2179 N N . LEU A 1 270 ? 15.075 12.312 8.709 1.00 89.00 270 LEU A N 1
ATOM 2180 C CA . LEU A 1 270 ? 15.898 11.868 7.575 1.00 89.00 270 LEU A CA 1
ATOM 2181 C C . LEU A 1 270 ? 15.660 10.400 7.180 1.00 89.00 270 LEU A C 1
ATOM 2183 O O . LEU A 1 270 ? 15.843 10.047 6.023 1.00 89.00 270 LEU A O 1
ATOM 2187 N N . ARG A 1 271 ? 15.213 9.545 8.110 1.00 88.25 271 ARG A N 1
ATOM 2188 C CA . ARG A 1 271 ? 14.852 8.141 7.826 1.00 88.25 271 ARG A CA 1
ATOM 2189 C C . ARG A 1 271 ? 13.422 7.953 7.303 1.00 88.25 271 ARG A C 1
ATOM 2191 O O . ARG A 1 271 ? 13.018 6.819 7.052 1.00 88.25 271 ARG A O 1
ATOM 2198 N N . GLN A 1 272 ? 12.618 9.011 7.174 1.00 85.31 272 GLN A N 1
ATOM 2199 C CA . GLN A 1 272 ? 11.272 8.882 6.607 1.00 85.31 272 GLN A CA 1
ATOM 2200 C C . GLN A 1 272 ? 11.356 8.674 5.086 1.00 85.31 272 GLN A C 1
ATOM 2202 O O . GLN A 1 272 ? 12.056 9.432 4.422 1.00 85.31 272 GLN A O 1
ATOM 2207 N N . PRO A 1 273 ? 10.611 7.715 4.502 1.00 84.25 273 PRO A N 1
ATOM 2208 C CA . PRO A 1 273 ? 10.747 7.361 3.084 1.00 84.25 273 PRO A CA 1
ATOM 2209 C C . PRO A 1 273 ? 10.445 8.533 2.141 1.00 84.25 273 PRO A C 1
ATOM 2211 O O . PRO A 1 273 ? 11.168 8.745 1.177 1.00 84.25 273 PRO A O 1
ATOM 2214 N N . LEU A 1 274 ? 9.435 9.350 2.457 1.00 83.56 274 LEU A N 1
ATOM 2215 C CA . LEU A 1 274 ? 9.120 10.548 1.670 1.00 83.56 274 LEU A CA 1
ATOM 2216 C C . LEU A 1 274 ? 10.229 11.611 1.761 1.00 83.56 274 LEU A C 1
ATOM 2218 O O . LEU A 1 274 ? 10.507 12.278 0.774 1.00 83.56 274 LEU A O 1
ATOM 2222 N N . THR A 1 275 ? 10.908 11.730 2.907 1.00 88.88 275 THR A N 1
ATOM 2223 C CA . THR A 1 275 ? 12.055 12.639 3.076 1.00 88.88 275 THR A CA 1
ATOM 2224 C C . THR A 1 275 ? 13.282 12.153 2.307 1.00 88.88 275 THR A C 1
ATOM 2226 O O . THR A 1 275 ? 14.016 12.967 1.759 1.00 88.88 275 THR A O 1
ATOM 2229 N N . ILE A 1 276 ? 13.506 10.836 2.241 1.00 89.62 276 ILE A N 1
ATOM 2230 C CA . ILE A 1 276 ? 14.581 10.248 1.428 1.00 89.62 276 ILE A CA 1
ATOM 2231 C C . ILE A 1 276 ? 14.350 10.573 -0.048 1.00 89.62 276 ILE A C 1
ATOM 2233 O O . ILE A 1 276 ? 15.285 10.976 -0.730 1.00 89.62 276 ILE A O 1
ATOM 2237 N N . VAL A 1 277 ? 13.107 10.458 -0.522 1.00 88.50 277 VAL A N 1
ATOM 2238 C CA . VAL A 1 277 ? 12.747 10.855 -1.888 1.00 88.50 277 VAL A CA 1
ATOM 2239 C C . VAL A 1 277 ? 12.973 12.354 -2.118 1.00 88.50 277 VAL A C 1
ATOM 2241 O O . VAL A 1 277 ? 13.588 12.716 -3.119 1.00 88.50 277 VAL A O 1
ATOM 2244 N N . GLU A 1 278 ? 12.545 13.222 -1.190 1.00 89.19 278 GLU A N 1
ATOM 2245 C CA . GLU A 1 278 ? 12.821 14.668 -1.264 1.00 89.19 278 GLU A CA 1
ATOM 2246 C C . GLU A 1 278 ? 14.334 14.949 -1.368 1.00 89.19 278 GLU A C 1
ATOM 2248 O O . GLU A 1 278 ? 14.757 15.742 -2.206 1.00 89.19 278 GLU A O 1
ATOM 2253 N N . LEU A 1 279 ? 15.161 14.252 -0.582 1.00 89.44 279 LEU A N 1
ATOM 2254 C CA . LEU A 1 279 ? 16.618 14.385 -0.618 1.00 89.44 279 LEU A CA 1
ATOM 2255 C C . LEU A 1 279 ? 17.217 13.871 -1.941 1.00 89.44 279 LEU A C 1
ATOM 2257 O O . LEU A 1 279 ? 18.041 14.556 -2.546 1.00 89.44 279 LEU A O 1
ATOM 2261 N N . LEU A 1 280 ? 16.775 12.706 -2.422 1.00 87.88 280 LEU A N 1
ATOM 2262 C CA . LEU A 1 280 ? 17.227 12.102 -3.680 1.00 87.88 280 LEU A CA 1
ATOM 2263 C C . LEU A 1 280 ? 16.947 13.011 -4.889 1.00 87.88 280 LEU A C 1
ATOM 2265 O O . LEU A 1 280 ? 17.745 13.054 -5.820 1.00 87.88 280 LEU A O 1
ATOM 2269 N N . CYS A 1 281 ? 15.854 13.778 -4.851 1.00 85.81 281 CYS A N 1
ATOM 2270 C CA . CYS A 1 281 ? 15.499 14.748 -5.891 1.00 85.81 281 CYS A CA 1
ATOM 2271 C C . CYS A 1 281 ? 16.347 16.035 -5.869 1.00 85.81 281 CYS A C 1
ATOM 2273 O O . CYS A 1 281 ? 16.364 16.754 -6.871 1.00 85.81 281 CYS A O 1
ATOM 2275 N N . LEU A 1 282 ? 16.987 16.361 -4.737 1.00 88.44 282 LEU A N 1
ATOM 2276 C CA . LEU A 1 282 ? 17.815 17.563 -4.558 1.00 88.44 282 LEU A CA 1
ATOM 2277 C C . LEU A 1 282 ? 19.297 17.285 -4.834 1.00 88.44 282 LEU A C 1
ATOM 2279 O O . LEU A 1 282 ? 19.975 18.121 -5.429 1.00 88.44 282 LEU A O 1
ATOM 2283 N N . ILE A 1 283 ? 19.792 16.114 -4.418 1.00 87.06 283 ILE A N 1
ATOM 2284 C CA . ILE A 1 283 ? 21.212 15.735 -4.479 1.00 87.06 283 ILE A CA 1
ATOM 2285 C C . ILE A 1 283 ? 21.846 15.988 -5.863 1.00 87.06 283 ILE A C 1
ATOM 2287 O O . ILE A 1 283 ? 22.853 16.695 -5.905 1.00 87.06 283 ILE A O 1
ATOM 2291 N N . PRO A 1 284 ? 21.275 15.503 -6.987 1.00 84.31 284 PRO A N 1
ATOM 2292 C CA . PRO A 1 284 ? 21.822 15.725 -8.327 1.00 84.31 284 PRO A CA 1
ATOM 2293 C C . PRO A 1 284 ? 22.167 17.176 -8.648 1.00 84.31 284 PRO A C 1
ATOM 2295 O O . PRO A 1 284 ? 23.251 17.474 -9.139 1.00 84.31 284 PRO A O 1
ATOM 2298 N N . TYR A 1 285 ? 21.244 18.087 -8.347 1.00 83.44 285 TYR A N 1
ATOM 2299 C CA . TYR A 1 285 ? 21.369 19.496 -8.697 1.00 83.44 285 TYR A CA 1
ATOM 2300 C C . TYR A 1 285 ? 22.489 20.175 -7.905 1.00 83.44 285 TYR A C 1
ATOM 2302 O O . TYR A 1 285 ? 23.338 20.856 -8.474 1.00 83.44 285 TYR A O 1
ATOM 2310 N N . TYR A 1 286 ? 22.530 19.946 -6.592 1.00 86.50 286 TYR A N 1
ATOM 2311 C CA . TYR A 1 286 ? 23.537 20.570 -5.737 1.00 86.50 286 TYR A CA 1
ATOM 2312 C C . TYR A 1 286 ? 24.928 19.963 -5.931 1.00 86.50 286 TYR A C 1
ATOM 2314 O O . TYR A 1 286 ? 25.901 20.710 -5.936 1.00 86.50 286 TYR A O 1
ATOM 2322 N N . ILE A 1 287 ? 25.031 18.649 -6.173 1.00 84.00 287 ILE A N 1
ATOM 2323 C CA . ILE A 1 287 ? 26.305 18.024 -6.560 1.00 84.00 287 ILE A CA 1
ATOM 2324 C C . ILE A 1 287 ? 26.806 18.621 -7.881 1.00 84.00 287 ILE A C 1
ATOM 2326 O O . ILE A 1 287 ? 27.989 18.941 -7.977 1.00 84.00 287 ILE A O 1
ATOM 2330 N N . ALA A 1 288 ? 25.924 18.825 -8.868 1.00 76.56 288 ALA A N 1
ATOM 2331 C CA . ALA A 1 288 ? 26.301 19.437 -10.140 1.00 76.56 288 ALA A CA 1
ATOM 2332 C C . ALA A 1 288 ? 26.885 20.837 -9.966 1.00 76.56 288 ALA A C 1
ATOM 2334 O O . ALA A 1 288 ? 27.972 21.116 -10.469 1.00 76.56 288 ALA A O 1
ATOM 2335 N N . ILE A 1 289 ? 26.205 21.686 -9.194 1.00 80.50 289 ILE A N 1
ATOM 2336 C CA . ILE A 1 289 ? 26.687 23.031 -8.878 1.00 80.50 289 ILE A CA 1
ATOM 2337 C C . ILE A 1 289 ? 28.048 22.961 -8.182 1.00 80.50 289 ILE A C 1
ATOM 2339 O O . ILE A 1 289 ? 28.996 23.598 -8.631 1.00 80.50 289 ILE A O 1
ATOM 2343 N N . THR A 1 290 ? 28.184 22.167 -7.117 1.00 82.81 290 THR A N 1
ATOM 2344 C CA . THR A 1 290 ? 29.443 22.079 -6.366 1.00 82.81 290 THR A CA 1
ATOM 2345 C C . THR A 1 290 ? 30.600 21.585 -7.235 1.00 82.81 290 THR A C 1
ATOM 2347 O O . THR A 1 290 ? 31.684 22.156 -7.165 1.00 82.81 290 THR A O 1
ATOM 2350 N N . LEU A 1 291 ? 30.396 20.581 -8.092 1.00 76.81 291 LEU A N 1
ATOM 2351 C CA . LEU A 1 291 ? 31.461 20.054 -8.953 1.00 76.81 291 LEU A CA 1
ATOM 2352 C C . LEU A 1 291 ? 31.955 21.083 -9.978 1.00 76.81 291 LEU A C 1
ATOM 2354 O O . LEU A 1 291 ? 33.166 21.190 -10.162 1.00 76.81 291 LEU A O 1
ATOM 2358 N N . ILE A 1 292 ? 31.051 21.878 -10.564 1.00 72.75 292 ILE A N 1
ATOM 2359 C CA . ILE A 1 292 ? 31.406 22.976 -11.482 1.00 72.75 292 ILE A CA 1
ATOM 2360 C C . ILE A 1 292 ? 32.272 24.031 -10.776 1.00 72.75 292 ILE A C 1
ATOM 2362 O O . ILE A 1 292 ? 33.197 24.567 -11.377 1.00 72.75 292 ILE A O 1
ATOM 2366 N N . PHE A 1 293 ? 32.005 24.317 -9.499 1.00 77.19 293 PHE A N 1
ATOM 2367 C CA . PHE A 1 293 ? 32.768 25.308 -8.732 1.00 77.19 293 PHE A CA 1
ATOM 2368 C C . PHE A 1 293 ? 34.097 24.787 -8.164 1.00 77.19 293 PHE A C 1
ATOM 2370 O O . PHE A 1 293 ? 34.977 25.593 -7.871 1.00 77.19 293 PHE A O 1
ATOM 2377 N N . THR A 1 294 ? 34.245 23.473 -7.958 1.00 77.94 294 THR A N 1
ATOM 2378 C CA . THR A 1 294 ? 35.391 22.908 -7.213 1.00 77.94 294 THR A CA 1
ATOM 2379 C C . THR A 1 294 ? 36.480 22.343 -8.123 1.00 77.94 294 THR A C 1
ATOM 2381 O O . THR A 1 294 ? 37.651 22.342 -7.746 1.00 77.94 294 THR A O 1
ATOM 2384 N N . HIS A 1 295 ? 36.121 21.842 -9.307 1.00 73.88 295 HIS A N 1
ATOM 2385 C CA . HIS A 1 295 ? 37.082 21.255 -10.237 1.00 73.88 295 HIS A CA 1
ATOM 2386 C C . HIS A 1 295 ? 37.412 22.224 -11.368 1.00 73.88 295 HIS A C 1
ATOM 2388 O O . HIS A 1 295 ? 36.518 22.740 -12.026 1.00 73.88 295 HIS A O 1
ATOM 2394 N N . SER A 1 296 ? 38.706 22.413 -11.620 1.00 68.12 296 SER A N 1
ATOM 2395 C CA . SER A 1 296 ? 39.217 23.195 -12.754 1.00 68.12 296 SER A CA 1
ATOM 2396 C C . SER A 1 296 ? 39.549 22.324 -13.974 1.00 68.12 296 SER A C 1
ATOM 2398 O O . SER A 1 296 ? 39.819 22.857 -15.047 1.00 68.12 296 SER A O 1
ATOM 2400 N N . ASP A 1 297 ? 39.543 20.993 -13.818 1.00 72.88 297 ASP A N 1
ATOM 2401 C CA . ASP A 1 297 ? 39.952 20.041 -14.855 1.00 72.88 297 ASP A CA 1
ATOM 2402 C C . ASP A 1 297 ? 38.788 19.701 -15.807 1.00 72.88 297 ASP A C 1
ATOM 2404 O O . ASP A 1 297 ? 37.876 18.962 -15.416 1.00 72.88 297 ASP A O 1
ATOM 2408 N N . PRO A 1 298 ? 38.821 20.134 -17.081 1.00 67.75 298 PRO A N 1
ATOM 2409 C CA . PRO A 1 298 ? 37.689 20.000 -18.005 1.00 67.75 298 PRO A CA 1
ATOM 2410 C C . PRO A 1 298 ? 37.300 18.543 -18.308 1.00 67.75 298 PRO A C 1
ATOM 2412 O O . PRO A 1 298 ? 36.122 18.249 -18.496 1.00 67.75 298 PRO A O 1
ATOM 2415 N N . VAL A 1 299 ? 38.260 17.610 -18.297 1.00 69.56 299 VAL A N 1
ATOM 2416 C CA . VAL A 1 299 ? 38.014 16.181 -18.580 1.00 69.56 299 VAL A CA 1
ATOM 2417 C C . VAL A 1 299 ? 37.234 15.502 -17.451 1.00 69.56 299 VAL A C 1
ATOM 2419 O O . VAL A 1 299 ? 36.271 14.784 -17.706 1.00 69.56 299 VAL A O 1
ATOM 2422 N N . ARG A 1 300 ? 37.602 15.756 -16.188 1.00 67.12 300 ARG A N 1
ATOM 2423 C CA . ARG A 1 300 ? 36.879 15.187 -15.037 1.00 67.12 300 ARG A CA 1
ATOM 2424 C C . ARG A 1 300 ? 35.491 15.803 -14.912 1.00 67.12 300 ARG A C 1
ATOM 2426 O O . ARG A 1 300 ? 34.526 15.093 -14.648 1.00 67.12 300 ARG A O 1
ATOM 2433 N N . ILE A 1 301 ? 35.384 17.111 -15.150 1.00 67.31 301 ILE A N 1
ATOM 2434 C CA . ILE A 1 301 ? 34.103 17.824 -15.184 1.00 67.31 301 ILE A CA 1
ATOM 2435 C C . ILE A 1 301 ? 33.156 17.177 -16.206 1.00 67.31 301 ILE A C 1
ATOM 2437 O O . ILE A 1 301 ? 31.991 16.967 -15.887 1.00 67.31 301 ILE A O 1
ATOM 2441 N N . PHE A 1 302 ? 33.650 16.775 -17.382 1.00 66.50 302 PHE A N 1
ATOM 2442 C CA . PHE A 1 302 ? 32.847 16.112 -18.415 1.00 66.50 302 PHE A CA 1
ATOM 2443 C C . PHE A 1 302 ? 32.262 14.756 -17.975 1.00 66.50 302 PHE A C 1
ATOM 2445 O O . PHE A 1 302 ? 31.058 14.528 -18.122 1.00 66.50 302 PHE A O 1
ATOM 2452 N N . GLU A 1 303 ? 33.072 13.869 -17.386 1.00 69.62 303 GLU A N 1
ATOM 2453 C CA . GLU A 1 303 ? 32.588 12.574 -16.873 1.00 69.62 303 GLU A CA 1
ATOM 2454 C C . GLU A 1 303 ? 31.523 12.759 -15.783 1.00 69.62 303 GLU A C 1
ATOM 2456 O O . GLU A 1 303 ? 30.479 12.095 -15.794 1.00 69.62 303 GLU A O 1
ATOM 2461 N N . PHE A 1 304 ? 31.742 13.719 -14.879 1.00 70.56 304 PHE A N 1
ATOM 2462 C CA . PHE A 1 304 ? 30.774 14.053 -13.842 1.00 70.56 304 PHE A CA 1
ATOM 2463 C C . PHE A 1 304 ? 29.493 14.655 -14.416 1.00 70.56 304 PHE A C 1
ATOM 2465 O O . PHE A 1 304 ? 28.407 14.252 -14.005 1.00 70.56 304 PHE A O 1
ATOM 2472 N N . ILE A 1 305 ? 29.588 15.561 -15.392 1.00 68.00 305 ILE A N 1
ATOM 2473 C CA . ILE A 1 305 ? 28.430 16.143 -16.079 1.00 68.00 305 ILE A CA 1
ATOM 2474 C C . ILE A 1 305 ? 27.569 15.035 -16.695 1.00 68.00 305 ILE A C 1
ATOM 2476 O O . ILE A 1 305 ? 26.355 15.046 -16.510 1.00 68.00 305 ILE A O 1
ATOM 2480 N N . ARG A 1 306 ? 28.159 14.014 -17.328 1.00 67.06 306 ARG A N 1
ATOM 2481 C CA . ARG A 1 306 ? 27.400 12.896 -17.916 1.00 67.06 306 ARG A CA 1
ATOM 2482 C C . ARG A 1 306 ? 26.591 12.110 -16.878 1.00 67.06 306 ARG A C 1
ATOM 2484 O O . ARG A 1 306 ? 25.408 11.838 -17.090 1.00 67.06 306 ARG A O 1
ATOM 2491 N N . ILE A 1 307 ? 27.203 11.791 -15.736 1.00 71.62 307 ILE A N 1
ATOM 2492 C CA . ILE A 1 307 ? 26.531 11.119 -14.608 1.00 71.62 307 ILE A CA 1
ATOM 2493 C C . ILE A 1 307 ? 25.440 12.024 -14.013 1.00 71.62 307 ILE A C 1
ATOM 2495 O O . ILE A 1 307 ? 24.349 11.559 -13.680 1.00 71.62 307 ILE A O 1
ATOM 2499 N N . LEU A 1 308 ? 25.694 13.330 -13.930 1.00 67.94 308 LEU A N 1
ATOM 2500 C CA . LEU A 1 308 ? 24.741 14.320 -13.439 1.00 67.94 308 LEU A CA 1
ATOM 2501 C C . LEU A 1 308 ? 23.537 14.493 -14.373 1.00 67.94 308 LEU A C 1
ATOM 2503 O O . LEU A 1 308 ? 22.407 14.578 -13.888 1.00 67.94 308 LEU A O 1
ATOM 2507 N N . LEU A 1 309 ? 23.738 14.469 -15.694 1.00 66.75 309 LEU A N 1
ATOM 2508 C CA . LEU A 1 309 ? 22.646 14.435 -16.669 1.00 66.75 309 LEU A CA 1
ATOM 2509 C C . LEU A 1 309 ? 21.814 13.157 -16.522 1.00 66.75 309 LEU A C 1
ATOM 2511 O O . LEU A 1 309 ? 20.590 13.248 -16.459 1.00 66.75 309 LEU A O 1
ATOM 2515 N N . ALA A 1 310 ? 22.445 11.988 -16.373 1.00 69.88 310 ALA A N 1
ATOM 2516 C CA . ALA A 1 310 ? 21.724 10.736 -16.120 1.00 69.88 310 ALA A CA 1
ATOM 2517 C C . ALA A 1 310 ? 20.928 10.788 -14.800 1.00 69.88 310 ALA A C 1
ATOM 2519 O O . ALA A 1 310 ? 19.786 10.331 -14.722 1.00 69.88 310 ALA A O 1
ATOM 2520 N N . SER A 1 311 ? 21.477 11.437 -13.769 1.00 73.75 311 SER A N 1
ATOM 2521 C CA . SER A 1 311 ? 20.801 11.629 -12.484 1.00 73.75 311 SER A CA 1
ATOM 2522 C C . SER A 1 311 ? 19.604 12.593 -12.540 1.00 73.75 311 SER A C 1
ATOM 2524 O O . SER A 1 311 ? 18.823 12.640 -11.588 1.00 73.75 311 SER A O 1
ATOM 2526 N N . ARG A 1 312 ? 19.369 13.296 -13.664 1.00 74.81 312 ARG A N 1
ATOM 2527 C CA . ARG A 1 312 ? 18.121 14.053 -13.887 1.00 74.81 312 ARG A CA 1
ATOM 2528 C C . ARG A 1 312 ? 16.896 13.144 -13.905 1.00 74.81 312 ARG A C 1
ATOM 2530 O O . ARG A 1 312 ? 15.832 13.602 -13.507 1.00 74.81 312 ARG A O 1
ATOM 2537 N N . VAL A 1 313 ? 17.033 11.858 -14.247 1.00 77.19 313 VAL A N 1
ATOM 2538 C CA . VAL A 1 313 ? 15.931 10.882 -14.137 1.00 77.19 313 VAL A CA 1
ATOM 2539 C C . VAL A 1 313 ? 15.417 10.788 -12.698 1.00 77.19 313 VAL A C 1
ATOM 2541 O O . VAL A 1 313 ? 14.220 10.619 -12.494 1.00 77.19 313 VAL A O 1
ATOM 2544 N N . LEU A 1 314 ? 16.265 11.015 -11.682 1.00 81.81 314 LEU A N 1
ATOM 2545 C CA . LEU A 1 314 ? 15.837 11.037 -10.278 1.00 81.81 314 LEU A CA 1
ATOM 2546 C C . LEU A 1 314 ? 14.810 12.148 -9.989 1.00 81.81 314 LEU A C 1
ATOM 2548 O O . LEU A 1 314 ? 14.059 12.051 -9.020 1.00 81.81 314 LEU A O 1
ATOM 2552 N N . ARG A 1 315 ? 14.711 13.181 -10.837 1.00 81.62 315 ARG A N 1
ATOM 2553 C CA . ARG A 1 315 ? 13.676 14.220 -10.730 1.00 81.62 315 ARG A CA 1
ATOM 2554 C C . ARG A 1 315 ? 12.271 13.650 -10.924 1.00 81.62 315 ARG A C 1
ATOM 2556 O O . ARG A 1 315 ? 11.335 14.219 -10.368 1.00 81.62 315 ARG A O 1
ATOM 2563 N N . ILE A 1 316 ? 12.110 12.505 -11.603 1.00 84.88 316 ILE A N 1
ATOM 2564 C CA . ILE A 1 316 ? 10.810 11.824 -11.709 1.00 84.88 316 ILE A CA 1
ATOM 2565 C C . ILE A 1 316 ? 10.257 11.462 -10.329 1.00 84.88 316 ILE A C 1
ATOM 2567 O O . ILE A 1 316 ? 9.045 11.491 -10.121 1.00 84.88 316 ILE A O 1
ATOM 2571 N N . PHE A 1 317 ? 11.131 11.223 -9.341 1.00 86.38 317 PHE A N 1
ATOM 2572 C CA . PHE A 1 317 ? 10.710 10.923 -7.980 1.00 86.38 317 PHE A CA 1
ATOM 2573 C C . PHE A 1 317 ? 9.973 12.096 -7.302 1.00 86.38 317 PHE A C 1
ATOM 2575 O O . PHE A 1 317 ? 9.263 11.868 -6.319 1.00 86.38 317 PHE A O 1
ATOM 2582 N N . ARG A 1 318 ? 10.023 13.323 -7.857 1.00 82.94 318 ARG A N 1
ATOM 2583 C CA . ARG A 1 318 ? 9.183 14.458 -7.424 1.00 82.94 318 ARG A CA 1
ATOM 2584 C C . ARG A 1 318 ? 7.692 14.124 -7.485 1.00 82.94 318 ARG A C 1
ATOM 2586 O O . ARG A 1 318 ? 6.931 14.644 -6.673 1.00 82.94 318 ARG A O 1
ATOM 2593 N N . ILE A 1 319 ? 7.271 13.195 -8.350 1.00 84.88 319 ILE A N 1
ATOM 2594 C CA . ILE A 1 319 ? 5.883 12.713 -8.382 1.00 84.88 319 ILE A CA 1
ATOM 2595 C C . ILE A 1 319 ? 5.445 12.119 -7.034 1.00 84.88 319 ILE A C 1
ATOM 2597 O O . ILE A 1 319 ? 4.314 12.326 -6.602 1.00 84.88 319 ILE A O 1
ATOM 2601 N N . PHE A 1 320 ? 6.347 11.461 -6.297 1.00 83.50 320 PHE A N 1
ATOM 2602 C CA . PHE A 1 320 ? 6.037 10.908 -4.977 1.00 83.50 320 PHE A CA 1
ATOM 2603 C C . PHE A 1 320 ? 5.912 11.998 -3.902 1.00 83.50 320 PHE A C 1
ATOM 2605 O O . PHE A 1 320 ? 5.257 11.782 -2.881 1.00 83.50 320 PHE A O 1
ATOM 2612 N N . VAL A 1 321 ? 6.450 13.203 -4.132 1.00 77.38 321 VAL A N 1
ATOM 2613 C CA . VAL A 1 321 ? 6.229 14.359 -3.246 1.00 77.38 321 VAL A CA 1
ATOM 2614 C C . VAL A 1 321 ? 4.754 14.777 -3.269 1.00 77.38 321 VAL A C 1
ATOM 2616 O O . VAL A 1 321 ? 4.211 15.137 -2.223 1.00 77.38 321 VAL A O 1
ATOM 2619 N N . LEU A 1 322 ? 4.044 14.597 -4.395 1.00 76.06 322 LEU A N 1
ATOM 2620 C CA . LEU A 1 322 ? 2.590 14.821 -4.484 1.00 76.06 322 LEU A CA 1
ATOM 2621 C C . LEU A 1 322 ? 1.813 13.983 -3.456 1.00 76.06 322 LEU A C 1
ATOM 2623 O O . LEU A 1 322 ? 0.792 14.426 -2.922 1.00 76.06 322 LEU A O 1
ATOM 2627 N N . MET A 1 323 ? 2.322 12.804 -3.086 1.00 76.75 323 MET A N 1
ATOM 2628 C CA . MET A 1 323 ? 1.700 11.948 -2.070 1.00 76.75 323 MET A CA 1
ATOM 2629 C C . MET A 1 323 ? 1.640 12.611 -0.692 1.00 76.75 323 MET A C 1
ATOM 2631 O O . MET A 1 323 ? 0.796 12.248 0.126 1.00 76.75 323 MET A O 1
ATOM 2635 N N . LYS A 1 324 ? 2.493 13.604 -0.407 1.00 72.25 324 LYS A N 1
ATOM 2636 C CA . LYS A 1 324 ? 2.414 14.408 0.821 1.00 72.25 324 LYS A CA 1
ATOM 2637 C C . LYS A 1 324 ? 1.102 15.199 0.889 1.00 72.25 324 LYS A C 1
ATOM 2639 O O . LYS A 1 324 ? 0.576 15.380 1.990 1.00 72.25 324 LYS A O 1
ATOM 2644 N N . HIS A 1 325 ? 0.561 15.608 -0.255 1.00 71.56 325 HIS A N 1
ATOM 2645 C CA . HIS A 1 325 ? -0.616 16.470 -0.365 1.00 71.56 325 HIS A CA 1
ATOM 2646 C C . HIS A 1 325 ? -1.913 15.660 -0.506 1.00 71.56 325 HIS A C 1
ATOM 2648 O O . HIS A 1 325 ? -2.940 16.038 0.057 1.00 71.56 325 HIS A O 1
ATOM 2654 N N . PHE A 1 326 ? -1.860 14.493 -1.158 1.00 74.50 326 PHE A N 1
ATOM 2655 C CA . PHE A 1 326 ? -3.025 13.625 -1.337 1.00 74.50 326 PHE A CA 1
ATOM 2656 C C . PHE A 1 326 ? -3.144 12.571 -0.229 1.00 74.50 326 PHE A C 1
ATOM 2658 O O . PHE A 1 326 ? -2.479 11.535 -0.244 1.00 74.50 326 PHE A O 1
ATOM 2665 N N . LEU A 1 327 ? -4.066 12.797 0.716 1.00 69.25 327 LEU A N 1
ATOM 2666 C CA . LEU A 1 327 ? -4.392 11.825 1.771 1.00 69.25 327 LEU A CA 1
ATOM 2667 C C . LEU A 1 327 ? -4.774 10.450 1.194 1.00 69.25 327 LEU A C 1
ATOM 2669 O O . LEU A 1 327 ? -4.386 9.431 1.758 1.00 69.25 327 LEU A O 1
ATOM 2673 N N . ALA A 1 328 ? -5.481 10.422 0.062 1.00 70.12 328 ALA A N 1
ATOM 2674 C CA . ALA A 1 328 ? -5.880 9.187 -0.611 1.00 70.12 328 ALA A CA 1
ATOM 2675 C C . ALA A 1 328 ? -4.673 8.321 -1.020 1.00 70.12 328 ALA A C 1
ATOM 2677 O O . ALA A 1 328 ? -4.673 7.125 -0.749 1.00 70.12 328 ALA A O 1
ATOM 2678 N N . LEU A 1 329 ? -3.610 8.925 -1.570 1.00 74.69 329 LEU A N 1
ATOM 2679 C CA . LEU A 1 329 ? -2.380 8.208 -1.934 1.00 74.69 329 LEU A CA 1
ATOM 2680 C C . LEU A 1 329 ? -1.630 7.688 -0.703 1.00 74.69 329 LEU A C 1
ATOM 2682 O O . LEU A 1 329 ? -1.069 6.595 -0.734 1.00 74.69 329 LEU A O 1
ATOM 2686 N N . LYS A 1 330 ? -1.655 8.430 0.414 1.00 72.69 330 LYS A N 1
ATOM 2687 C CA . LYS A 1 330 ? -1.099 7.935 1.684 1.00 72.69 330 LYS A CA 1
ATOM 2688 C C . LYS A 1 330 ? -1.854 6.700 2.155 1.00 72.69 330 LYS A C 1
ATOM 2690 O O . LYS A 1 330 ? -1.215 5.710 2.495 1.00 72.69 330 LYS A O 1
ATOM 2695 N N . ILE A 1 331 ? -3.189 6.757 2.163 1.00 73.19 331 ILE A N 1
ATOM 2696 C CA . ILE A 1 331 ? -4.042 5.621 2.536 1.00 73.19 331 ILE A CA 1
ATOM 2697 C C . ILE A 1 331 ? -3.718 4.430 1.632 1.00 73.19 331 ILE A C 1
ATOM 2699 O O . ILE A 1 331 ? -3.425 3.367 2.164 1.00 73.19 331 ILE A O 1
ATOM 2703 N N . LEU A 1 332 ? -3.635 4.634 0.313 1.00 78.44 332 LEU A N 1
ATOM 2704 C CA . LEU A 1 332 ? -3.276 3.590 -0.649 1.00 78.44 332 LEU A CA 1
ATOM 2705 C C . LEU A 1 332 ? -1.951 2.891 -0.295 1.00 78.44 332 LEU A C 1
ATOM 2707 O O . LEU A 1 332 ? -1.908 1.666 -0.211 1.00 78.44 332 LEU A O 1
ATOM 2711 N N . VAL A 1 333 ? -0.880 3.632 0.006 1.00 79.00 333 VAL A N 1
ATOM 2712 C CA . VAL A 1 333 ? 0.400 3.015 0.415 1.00 79.00 333 VAL A CA 1
ATOM 2713 C C . VAL A 1 333 ? 0.262 2.192 1.689 1.00 79.00 333 VAL A C 1
ATOM 2715 O O . VAL A 1 333 ? 0.831 1.107 1.785 1.00 79.00 333 VAL A O 1
ATOM 2718 N N . TYR A 1 334 ? -0.489 2.677 2.678 1.00 74.06 334 TYR A N 1
ATOM 2719 C CA . TYR A 1 334 ? -0.710 1.909 3.902 1.00 74.06 334 TYR A CA 1
ATOM 2720 C C . TYR A 1 334 ? -1.520 0.641 3.639 1.00 74.06 334 TYR A C 1
ATOM 2722 O O . TYR A 1 334 ? -1.164 -0.408 4.169 1.00 74.06 334 TYR A O 1
ATOM 2730 N N . THR A 1 335 ? -2.549 0.713 2.792 1.00 76.12 335 THR A N 1
ATOM 2731 C CA . THR A 1 335 ? -3.335 -0.464 2.400 1.00 76.12 335 THR A CA 1
ATOM 2732 C C . THR A 1 335 ? -2.502 -1.484 1.633 1.00 76.12 335 THR A C 1
ATOM 2734 O O . THR A 1 335 ? -2.605 -2.680 1.895 1.00 76.12 335 THR A O 1
ATOM 2737 N N . MET A 1 336 ? -1.605 -1.013 0.761 1.00 80.25 336 MET A N 1
ATOM 2738 C CA . MET A 1 336 ? -0.659 -1.856 0.031 1.00 80.25 336 MET A CA 1
ATOM 2739 C C . MET A 1 336 ? 0.345 -2.507 0.979 1.00 80.25 336 MET A C 1
ATOM 2741 O O . MET A 1 336 ? 0.641 -3.687 0.846 1.00 80.25 336 MET A O 1
ATOM 2745 N N . ARG A 1 337 ? 0.835 -1.770 1.985 1.00 80.62 337 ARG A N 1
ATOM 2746 C CA . ARG A 1 337 ? 1.734 -2.321 3.007 1.00 80.62 337 ARG A CA 1
ATOM 2747 C C . ARG A 1 337 ? 1.041 -3.367 3.880 1.00 80.62 337 ARG A C 1
ATOM 2749 O O . ARG A 1 337 ? 1.663 -4.368 4.219 1.00 80.62 337 ARG A O 1
ATOM 2756 N N . ALA A 1 338 ? -0.216 -3.139 4.253 1.00 77.75 338 ALA A N 1
ATOM 2757 C CA . ALA A 1 338 ? -1.009 -4.112 4.998 1.00 77.75 338 ALA A CA 1
ATOM 2758 C C . ALA A 1 338 ? -1.245 -5.388 4.178 1.00 77.75 338 ALA A C 1
ATOM 2760 O O . ALA A 1 338 ? -1.075 -6.491 4.687 1.00 77.75 338 ALA A O 1
ATOM 2761 N N . SER A 1 339 ? -1.511 -5.224 2.882 1.00 83.50 339 SER A N 1
ATOM 2762 C CA . SER A 1 339 ? -1.716 -6.320 1.930 1.00 83.50 339 SER A CA 1
ATOM 2763 C C . SER A 1 339 ? -0.407 -6.804 1.292 1.00 83.50 339 SER A C 1
ATOM 2765 O O . SER A 1 339 ? -0.432 -7.486 0.274 1.00 83.50 339 SER A O 1
ATOM 2767 N N . ALA A 1 340 ? 0.761 -6.461 1.853 1.00 85.88 340 ALA A N 1
ATOM 2768 C CA . ALA A 1 340 ? 2.044 -6.737 1.206 1.00 85.88 340 ALA A CA 1
ATOM 2769 C C . ALA A 1 340 ? 2.317 -8.238 1.066 1.00 85.88 340 ALA A C 1
ATOM 2771 O O . ALA A 1 340 ? 2.910 -8.650 0.079 1.00 85.88 340 ALA A O 1
ATOM 2772 N N . LYS A 1 341 ? 1.873 -9.056 2.032 1.00 85.75 341 LYS A N 1
ATOM 2773 C CA . LYS A 1 341 ? 2.014 -10.520 1.964 1.00 85.75 341 LYS A CA 1
ATOM 2774 C C . LYS A 1 341 ? 1.183 -11.116 0.824 1.00 85.75 341 LYS A C 1
ATOM 2776 O O . LYS A 1 341 ? 1.682 -11.957 0.091 1.00 85.75 341 LYS A O 1
ATOM 2781 N N . GLU A 1 342 ? -0.044 -10.628 0.663 1.00 85.94 342 GLU A N 1
ATOM 2782 C CA . GLU A 1 342 ? -0.981 -11.008 -0.404 1.00 85.94 342 GLU A CA 1
ATOM 2783 C C . GLU A 1 342 ? -0.426 -10.609 -1.780 1.00 85.94 342 GLU A C 1
ATOM 2785 O O . GLU A 1 342 ? -0.355 -11.416 -2.702 1.00 85.94 342 GLU A O 1
ATOM 2790 N N . LEU A 1 343 ? 0.056 -9.368 -1.898 1.00 87.25 343 LEU A N 1
ATOM 2791 C CA . LEU A 1 343 ? 0.661 -8.853 -3.124 1.00 87.25 343 LEU A CA 1
ATOM 2792 C C . LEU A 1 343 ? 1.960 -9.591 -3.477 1.00 87.25 343 LEU A C 1
ATOM 2794 O O . LEU A 1 343 ? 2.202 -9.887 -4.644 1.00 87.25 343 LEU A O 1
ATOM 2798 N N . LEU A 1 344 ? 2.793 -9.900 -2.480 1.00 89.94 344 LEU A N 1
ATOM 2799 C CA . LEU A 1 344 ? 4.016 -10.674 -2.674 1.00 89.94 344 LEU A CA 1
ATOM 2800 C C . LEU A 1 344 ? 3.697 -12.091 -3.163 1.00 89.94 344 LEU A C 1
ATOM 2802 O O . LEU A 1 344 ? 4.381 -12.579 -4.057 1.00 89.94 344 LEU A O 1
ATOM 2806 N N . LEU A 1 345 ? 2.648 -12.722 -2.623 1.00 88.69 345 LEU A N 1
ATOM 2807 C CA . LEU A 1 345 ? 2.169 -14.024 -3.087 1.00 88.69 345 LEU A CA 1
ATOM 2808 C C . LEU A 1 345 ? 1.712 -13.963 -4.553 1.00 88.69 345 LEU A C 1
ATOM 2810 O O . LEU A 1 345 ? 2.099 -14.825 -5.337 1.00 88.69 345 LEU A O 1
ATOM 2814 N N . LEU A 1 346 ? 0.959 -12.929 -4.945 1.00 89.25 346 LEU A N 1
ATOM 2815 C CA . LEU A 1 346 ? 0.564 -12.715 -6.342 1.00 89.25 346 LEU A CA 1
ATOM 2816 C C . LEU A 1 346 ? 1.784 -12.594 -7.263 1.00 89.25 346 LEU A C 1
ATOM 2818 O O . LEU A 1 346 ? 1.887 -13.316 -8.252 1.00 89.25 346 LEU A O 1
ATOM 2822 N N . VAL A 1 347 ? 2.725 -11.706 -6.930 1.00 91.50 347 VAL A N 1
ATOM 2823 C CA 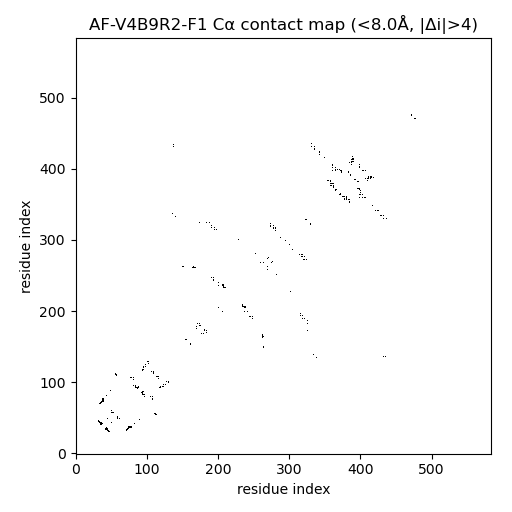. VAL A 1 347 ? 3.947 -11.508 -7.724 1.00 91.50 347 VAL A CA 1
ATOM 2824 C C . VAL A 1 347 ? 4.744 -12.809 -7.825 1.00 91.50 347 VAL A C 1
ATOM 2826 O O . VAL A 1 347 ? 5.239 -13.139 -8.898 1.00 91.50 347 VAL A O 1
ATOM 2829 N N . PHE A 1 348 ? 4.823 -13.582 -6.742 1.00 93.31 348 PHE A N 1
ATOM 2830 C CA . PHE A 1 348 ? 5.496 -14.877 -6.731 1.00 93.31 348 PHE A CA 1
ATOM 2831 C C . PHE A 1 348 ? 4.839 -15.890 -7.682 1.00 93.31 348 PHE A C 1
ATOM 2833 O O . PHE A 1 348 ? 5.539 -16.515 -8.477 1.00 93.31 348 PHE A O 1
ATOM 2840 N N . ILE A 1 349 ? 3.506 -16.006 -7.664 1.00 92.50 349 ILE A N 1
ATOM 2841 C CA . ILE A 1 349 ? 2.758 -16.888 -8.576 1.00 92.50 349 ILE A CA 1
ATOM 2842 C C . ILE A 1 349 ? 2.949 -16.451 -10.036 1.00 92.50 349 ILE A C 1
ATOM 2844 O O . ILE A 1 349 ? 3.165 -17.297 -10.903 1.00 92.50 349 ILE A O 1
ATOM 2848 N N . VAL A 1 350 ? 2.924 -15.143 -10.313 1.00 92.88 350 VAL A N 1
ATOM 2849 C CA . VAL A 1 350 ? 3.149 -14.604 -11.664 1.00 92.88 350 VAL A CA 1
ATOM 2850 C C . VAL A 1 350 ? 4.571 -14.883 -12.147 1.00 92.88 350 VAL A C 1
ATOM 2852 O O . VAL A 1 350 ? 4.733 -15.337 -13.272 1.00 92.88 350 VAL A O 1
ATOM 2855 N N . ILE A 1 351 ? 5.598 -14.685 -11.314 1.00 95.69 351 ILE A N 1
ATOM 2856 C CA . ILE A 1 351 ? 6.993 -14.989 -11.681 1.00 95.69 351 ILE A CA 1
ATOM 2857 C C . ILE A 1 351 ? 7.166 -16.479 -11.990 1.00 95.69 351 ILE A C 1
ATOM 2859 O O . ILE A 1 351 ? 7.796 -16.821 -12.988 1.00 95.69 351 ILE A O 1
ATOM 2863 N N . ILE A 1 352 ? 6.586 -17.368 -11.176 1.00 96.19 352 ILE A N 1
ATOM 2864 C CA . ILE A 1 352 ? 6.611 -18.812 -11.447 1.00 96.19 352 ILE A CA 1
ATOM 2865 C C . ILE A 1 352 ? 5.935 -19.119 -12.786 1.00 96.19 352 ILE A C 1
ATOM 2867 O O . ILE A 1 352 ? 6.496 -19.862 -13.589 1.00 96.19 352 ILE A O 1
ATOM 2871 N N . GLY A 1 353 ? 4.767 -18.526 -13.046 1.00 95.88 353 GLY A N 1
ATOM 2872 C CA . GLY A 1 353 ? 4.068 -18.674 -14.320 1.00 95.88 353 GLY A CA 1
ATOM 2873 C C . GLY A 1 353 ? 4.914 -18.213 -15.507 1.00 95.88 353 GLY A C 1
ATOM 2874 O O . GLY A 1 353 ? 5.071 -18.966 -16.463 1.00 95.88 353 GLY A O 1
ATOM 2875 N N . ILE A 1 354 ? 5.533 -17.032 -15.408 1.00 97.38 354 ILE A N 1
ATOM 2876 C CA . ILE A 1 354 ? 6.426 -16.485 -16.439 1.00 97.38 354 ILE A CA 1
ATOM 2877 C C . ILE A 1 354 ? 7.572 -17.454 -16.719 1.00 97.38 354 ILE A C 1
ATOM 2879 O O . ILE A 1 354 ? 7.842 -17.743 -17.878 1.00 97.38 354 ILE A O 1
ATOM 2883 N N . ILE A 1 355 ? 8.221 -17.991 -15.681 1.00 97.56 355 ILE A N 1
ATOM 2884 C CA . ILE A 1 355 ? 9.339 -18.926 -15.850 1.00 97.56 355 ILE A CA 1
ATOM 2885 C C . ILE A 1 355 ? 8.880 -20.213 -16.542 1.00 97.56 355 ILE A C 1
ATOM 2887 O O . ILE A 1 355 ? 9.535 -20.667 -17.478 1.00 97.56 355 ILE A O 1
ATOM 2891 N N . ILE A 1 356 ? 7.762 -20.799 -16.104 1.00 97.75 356 ILE A N 1
ATOM 2892 C CA . ILE A 1 356 ? 7.249 -22.054 -16.667 1.00 97.75 356 ILE A CA 1
ATOM 2893 C C . ILE A 1 356 ? 6.854 -21.866 -18.134 1.00 97.75 356 ILE A C 1
ATOM 2895 O O . ILE A 1 356 ? 7.330 -22.615 -18.986 1.00 97.75 356 ILE A O 1
ATOM 2899 N N . PHE A 1 357 ? 6.020 -20.869 -18.441 1.00 97.62 357 PHE A N 1
ATOM 2900 C CA . PHE A 1 357 ? 5.527 -20.659 -19.802 1.00 97.62 357 PHE A CA 1
ATOM 2901 C C . PHE A 1 357 ? 6.625 -20.190 -20.755 1.00 97.62 357 PHE A C 1
ATOM 2903 O O . PHE A 1 357 ? 6.658 -20.662 -21.882 1.00 97.62 357 PHE A O 1
ATOM 2910 N N . ALA A 1 358 ? 7.566 -19.352 -20.313 1.00 97.44 358 ALA A N 1
ATOM 2911 C CA . ALA A 1 358 ? 8.697 -18.950 -21.147 1.00 97.44 358 ALA A CA 1
ATOM 2912 C C . ALA A 1 358 ? 9.617 -20.126 -21.499 1.00 97.44 358 ALA A C 1
ATOM 2914 O O . ALA A 1 358 ? 10.045 -20.246 -22.643 1.00 97.44 358 ALA A O 1
ATOM 2915 N N . CYS A 1 359 ? 9.913 -21.006 -20.535 1.00 97.25 359 CYS A N 1
ATOM 2916 C CA . CYS A 1 359 ? 10.703 -22.208 -20.796 1.00 97.25 359 CYS A CA 1
ATOM 2917 C C . CYS A 1 359 ? 9.972 -23.160 -21.747 1.00 97.25 359 CYS A C 1
ATOM 2919 O O . CYS A 1 359 ? 10.589 -23.663 -22.681 1.00 97.25 359 CYS A O 1
ATOM 2921 N N . LEU A 1 360 ? 8.675 -23.403 -21.520 1.00 96.31 360 LEU A N 1
ATOM 2922 C CA . LEU A 1 360 ? 7.871 -24.248 -22.404 1.00 96.31 360 LEU A CA 1
ATOM 2923 C C . LEU A 1 360 ? 7.849 -23.686 -23.824 1.00 96.31 360 LEU A C 1
ATOM 2925 O O . LEU A 1 360 ? 8.171 -24.418 -24.750 1.00 96.31 360 LEU A O 1
ATOM 2929 N N . GLU A 1 361 ? 7.541 -22.400 -23.982 1.00 95.94 361 GLU A N 1
ATOM 2930 C CA . GLU A 1 361 ? 7.438 -21.757 -25.293 1.00 95.94 361 GLU A CA 1
ATOM 2931 C C . GLU A 1 361 ? 8.763 -21.796 -26.056 1.00 95.94 361 GLU A C 1
ATOM 2933 O O . GLU A 1 361 ? 8.804 -22.215 -27.210 1.00 95.94 361 GLU A O 1
ATOM 2938 N N . TYR A 1 362 ? 9.869 -21.470 -25.379 1.00 96.00 362 TYR A N 1
ATOM 2939 C CA . TYR A 1 362 ? 11.204 -21.564 -25.965 1.00 96.00 362 TYR A CA 1
ATOM 2940 C C . TYR A 1 362 ? 11.489 -22.971 -26.505 1.00 96.00 362 TYR A C 1
ATOM 2942 O O . TYR A 1 362 ? 11.936 -23.114 -27.640 1.00 96.00 362 TYR A O 1
ATOM 2950 N N . TYR A 1 363 ? 11.201 -24.022 -25.728 1.00 94.69 363 TYR A N 1
ATOM 2951 C CA . TYR A 1 363 ? 11.420 -25.391 -26.197 1.00 94.69 363 TYR A CA 1
ATOM 2952 C C . TYR A 1 363 ? 10.448 -25.795 -27.310 1.00 94.69 363 TYR A C 1
ATOM 2954 O O . TYR A 1 363 ? 10.872 -26.484 -28.233 1.00 94.69 363 TYR A O 1
ATOM 2962 N N . MET A 1 364 ? 9.180 -25.370 -27.266 1.00 94.19 364 MET A N 1
ATOM 2963 C CA . MET A 1 364 ? 8.217 -25.697 -28.325 1.00 94.19 364 MET A CA 1
ATOM 2964 C C . MET A 1 364 ? 8.630 -25.112 -29.673 1.00 94.19 364 MET A C 1
ATOM 2966 O O . MET A 1 364 ? 8.512 -25.795 -30.688 1.00 94.19 364 MET A O 1
ATOM 2970 N N . GLU A 1 365 ? 9.154 -23.889 -29.681 1.00 92.88 365 GLU A N 1
ATOM 2971 C CA . GLU A 1 365 ? 9.595 -23.226 -30.907 1.00 92.88 365 GLU A CA 1
ATOM 2972 C C . GLU A 1 365 ? 11.000 -23.681 -31.344 1.00 92.88 365 GLU A C 1
ATOM 2974 O O . GLU A 1 365 ? 11.257 -23.809 -32.539 1.00 92.88 365 GLU A O 1
ATOM 2979 N N . MET A 1 366 ? 11.893 -24.022 -30.404 1.00 91.06 366 MET A N 1
ATOM 2980 C CA . MET A 1 366 ? 13.248 -24.515 -30.703 1.00 91.06 366 MET A CA 1
ATOM 2981 C C . MET A 1 366 ? 13.253 -25.826 -31.505 1.00 91.06 366 MET A C 1
ATOM 2983 O O . MET A 1 366 ? 14.177 -26.066 -32.279 1.00 91.06 366 MET A O 1
ATOM 2987 N N . PHE A 1 367 ? 12.252 -26.693 -31.322 1.00 85.44 367 PHE A N 1
ATOM 2988 C CA . PHE A 1 367 ? 12.165 -27.975 -32.034 1.00 85.44 367 PHE A CA 1
ATOM 2989 C C . PHE A 1 367 ? 11.482 -27.884 -33.407 1.00 85.44 367 PHE A C 1
ATOM 2991 O O . PHE A 1 367 ? 11.220 -28.920 -34.018 1.00 85.44 367 PHE A O 1
ATOM 2998 N N . THR A 1 368 ? 11.179 -26.680 -33.897 1.00 84.81 368 THR A N 1
ATOM 2999 C CA . THR A 1 368 ? 10.557 -26.489 -35.213 1.00 84.81 368 THR A CA 1
ATOM 3000 C C . THR A 1 368 ? 11.525 -25.925 -36.245 1.00 84.81 368 THR A C 1
ATOM 3002 O O . THR A 1 368 ? 12.407 -25.142 -35.920 1.00 84.81 368 THR A O 1
ATOM 3005 N N . ASP A 1 369 ? 11.321 -26.288 -37.515 1.00 82.81 369 ASP A N 1
ATOM 3006 C CA . ASP A 1 369 ? 12.107 -25.778 -38.651 1.00 82.81 369 ASP A CA 1
ATOM 3007 C C . ASP A 1 369 ? 11.707 -24.342 -39.070 1.00 82.81 369 ASP A C 1
ATOM 3009 O O . ASP A 1 369 ? 12.159 -23.836 -40.098 1.00 82.81 369 ASP A O 1
ATOM 3013 N N . ILE A 1 370 ? 10.818 -23.690 -38.312 1.00 85.12 370 ILE A N 1
ATOM 3014 C CA . ILE A 1 370 ? 10.330 -22.332 -38.575 1.00 85.12 370 ILE A CA 1
ATOM 3015 C C . ILE A 1 370 ? 11.246 -21.341 -37.852 1.00 85.12 370 ILE A C 1
ATOM 3017 O O . ILE A 1 370 ? 11.602 -21.547 -36.696 1.00 85.12 370 ILE A O 1
ATOM 3021 N N . GLU A 1 371 ? 11.606 -20.243 -38.517 1.00 86.94 371 GLU A N 1
ATOM 3022 C CA . GLU A 1 371 ? 12.385 -19.167 -37.900 1.00 86.94 371 GLU A CA 1
ATOM 3023 C C . GLU A 1 371 ? 11.629 -18.572 -36.700 1.00 86.94 371 GLU A C 1
ATOM 3025 O O . GLU A 1 371 ? 10.590 -17.922 -36.857 1.00 86.94 371 GLU A O 1
ATOM 3030 N N . SER A 1 372 ? 12.145 -18.826 -35.498 1.00 88.44 372 SER A N 1
ATOM 3031 C CA . SER A 1 372 ? 11.526 -18.451 -34.228 1.00 88.44 372 SER A CA 1
ATOM 3032 C C . SER A 1 372 ? 12.049 -17.113 -33.713 1.00 88.44 372 SER A C 1
ATOM 3034 O O . SER A 1 372 ? 13.250 -16.855 -33.739 1.00 88.44 372 SER A O 1
ATOM 3036 N N . ASP A 1 373 ? 11.146 -16.300 -33.165 1.00 90.62 373 ASP A N 1
ATOM 3037 C CA . ASP A 1 373 ? 11.492 -15.043 -32.488 1.00 90.62 373 ASP A CA 1
ATOM 3038 C C . ASP A 1 373 ? 12.019 -15.293 -31.052 1.00 90.62 373 ASP A C 1
ATOM 3040 O O . ASP A 1 373 ? 12.462 -14.372 -30.363 1.00 90.62 373 ASP A O 1
ATOM 3044 N N . PHE A 1 374 ? 11.985 -16.545 -30.575 1.00 92.94 374 PHE A N 1
ATOM 3045 C CA . PHE A 1 374 ? 12.417 -16.957 -29.237 1.00 92.94 374 PHE A CA 1
ATOM 3046 C C . PHE A 1 374 ? 13.881 -17.417 -29.226 1.00 92.94 374 PHE A C 1
ATOM 3048 O O . PHE A 1 374 ? 14.181 -18.586 -29.000 1.00 92.94 374 PHE A O 1
ATOM 3055 N N . GLU A 1 375 ? 14.814 -16.484 -29.419 1.00 91.88 375 GLU A N 1
ATOM 3056 C CA . GLU A 1 375 ? 16.252 -16.800 -29.470 1.00 91.88 375 GLU A CA 1
ATOM 3057 C C . GLU A 1 375 ? 16.819 -17.355 -28.151 1.00 91.88 375 GLU A C 1
ATOM 3059 O O . GLU A 1 375 ? 17.737 -18.174 -28.146 1.00 91.88 375 GLU A O 1
ATOM 3064 N N . HIS A 1 376 ? 16.320 -16.875 -27.011 1.00 94.00 376 HIS A N 1
ATOM 3065 C CA . HIS A 1 376 ? 16.798 -17.269 -25.687 1.00 94.00 376 HIS A CA 1
ATOM 3066 C C . HIS A 1 376 ? 15.712 -17.089 -24.621 1.00 94.00 376 HIS A C 1
ATOM 3068 O O . HIS A 1 376 ? 14.852 -16.214 -24.714 1.00 94.00 376 HIS A O 1
ATOM 3074 N N . ILE A 1 377 ? 15.775 -17.891 -23.553 1.00 96.06 377 ILE A N 1
ATOM 3075 C CA . ILE A 1 377 ? 14.753 -17.928 -22.489 1.00 96.06 377 ILE A CA 1
ATOM 3076 C C . ILE A 1 377 ? 14.468 -16.542 -21.860 1.00 96.06 377 ILE A C 1
ATOM 3078 O O . ILE A 1 377 ? 13.298 -16.227 -21.649 1.00 96.06 377 ILE A O 1
ATOM 3082 N N . PRO A 1 378 ? 15.460 -15.665 -21.589 1.00 96.12 378 PRO A N 1
ATOM 3083 C CA . PRO A 1 378 ? 15.169 -14.317 -21.091 1.00 96.12 378 PRO A CA 1
ATOM 3084 C C . PRO A 1 378 ? 14.283 -13.467 -22.012 1.00 96.12 378 PRO A C 1
ATOM 3086 O O . PRO A 1 378 ? 13.496 -12.666 -21.513 1.00 96.12 378 PRO A O 1
ATOM 3089 N N . LEU A 1 379 ? 14.367 -13.658 -23.331 1.00 94.88 379 LEU A N 1
ATOM 3090 C CA . LEU A 1 379 ? 13.482 -12.995 -24.288 1.00 94.88 379 LEU A CA 1
ATOM 3091 C C . LEU A 1 379 ? 12.066 -13.589 -24.221 1.00 94.88 379 LEU A C 1
ATOM 3093 O O . LEU A 1 379 ? 11.078 -12.858 -24.229 1.00 94.88 379 LEU A O 1
ATOM 3097 N N . ALA A 1 380 ? 11.958 -14.904 -24.016 1.00 96.50 380 ALA A N 1
ATOM 3098 C CA . ALA A 1 380 ? 10.682 -15.566 -23.757 1.00 96.50 380 ALA A CA 1
ATOM 3099 C C . ALA A 1 380 ? 10.010 -15.083 -22.450 1.00 96.50 380 ALA A C 1
ATOM 3101 O O . ALA A 1 380 ? 8.781 -15.082 -22.369 1.00 96.50 380 ALA A O 1
ATOM 3102 N N . PHE A 1 381 ? 10.764 -14.605 -21.444 1.00 97.44 381 PHE A N 1
ATOM 3103 C CA . PHE A 1 381 ? 10.170 -13.967 -20.255 1.00 97.44 381 PHE A CA 1
ATOM 3104 C C . PHE A 1 381 ? 9.390 -12.699 -20.603 1.00 97.44 381 PHE A C 1
ATOM 3106 O O . PHE A 1 381 ? 8.344 -12.461 -19.999 1.00 97.44 381 PHE A O 1
ATOM 3113 N N . TRP A 1 382 ? 9.871 -11.895 -21.560 1.00 97.12 382 TRP A N 1
ATOM 3114 C CA . TRP A 1 382 ? 9.151 -10.709 -22.027 1.00 97.12 382 TRP A CA 1
ATOM 3115 C C . TRP A 1 382 ? 7.805 -11.101 -22.637 1.00 97.12 382 TRP A C 1
ATOM 3117 O O . TRP A 1 382 ? 6.770 -10.596 -22.200 1.00 97.12 382 TRP A O 1
ATOM 3127 N N . TRP A 1 383 ? 7.809 -12.079 -23.547 1.00 97.31 383 TRP A N 1
ATOM 3128 C CA . TRP A 1 383 ? 6.593 -12.620 -24.152 1.00 97.31 383 TRP A CA 1
ATOM 3129 C C . TRP A 1 383 ? 5.619 -13.204 -23.114 1.00 97.31 383 TRP A C 1
ATOM 3131 O O . TRP A 1 383 ? 4.428 -12.881 -23.119 1.00 97.31 383 TRP A O 1
ATOM 3141 N N . ALA A 1 384 ? 6.110 -14.029 -22.184 1.00 97.25 384 ALA A N 1
ATOM 3142 C CA . ALA A 1 384 ? 5.271 -14.644 -21.159 1.00 97.25 384 ALA A CA 1
ATOM 3143 C C . ALA A 1 384 ? 4.680 -13.586 -20.210 1.00 97.25 384 ALA A C 1
ATOM 3145 O O . ALA A 1 384 ? 3.503 -13.665 -19.862 1.00 97.25 384 ALA A O 1
ATOM 3146 N N . LEU A 1 385 ? 5.448 -12.551 -19.847 1.00 96.62 385 LEU A N 1
ATOM 3147 C CA . LEU A 1 385 ? 4.972 -11.432 -19.032 1.00 96.62 385 LEU A CA 1
ATOM 3148 C C . LEU A 1 385 ? 3.822 -10.684 -19.719 1.00 96.62 385 LEU A C 1
ATOM 3150 O O . LEU A 1 385 ? 2.769 -10.503 -19.106 1.00 96.62 385 LEU A O 1
ATOM 3154 N N . ILE A 1 386 ? 3.994 -10.256 -20.974 1.00 96.50 386 ILE A N 1
ATOM 3155 C CA . ILE A 1 386 ? 2.968 -9.481 -21.694 1.00 96.50 386 ILE A CA 1
ATOM 3156 C C . ILE A 1 386 ? 1.737 -10.327 -22.039 1.00 96.50 386 ILE A C 1
ATOM 3158 O O . ILE A 1 386 ? 0.627 -9.797 -22.074 1.00 96.50 386 ILE A O 1
ATOM 3162 N N . THR A 1 387 ? 1.910 -11.636 -22.241 1.00 96.50 387 THR A N 1
ATOM 3163 C CA . THR A 1 387 ? 0.814 -12.573 -22.529 1.00 96.50 387 THR A CA 1
ATOM 3164 C C . THR A 1 387 ? 0.015 -12.889 -21.266 1.00 96.50 387 THR A C 1
ATOM 3166 O O . THR A 1 387 ? -1.207 -12.745 -21.264 1.00 96.50 387 THR A O 1
ATOM 3169 N N . MET A 1 388 ? 0.680 -13.217 -20.150 1.00 95.00 388 MET A N 1
ATOM 3170 C CA . MET A 1 388 ? 0.005 -13.468 -18.868 1.00 95.00 388 MET A CA 1
ATOM 3171 C C . MET A 1 388 ? -0.704 -12.224 -18.321 1.00 95.00 388 MET A C 1
ATOM 3173 O O . MET A 1 388 ? -1.738 -12.339 -17.666 1.00 95.00 388 MET A O 1
ATOM 3177 N N . THR A 1 389 ? -0.160 -11.032 -18.581 1.00 94.69 389 THR A N 1
ATOM 3178 C CA . THR A 1 389 ? -0.784 -9.755 -18.192 1.00 94.69 389 THR A CA 1
ATOM 3179 C C . THR A 1 389 ? -1.808 -9.242 -19.202 1.00 94.69 389 THR A C 1
ATOM 3181 O O . THR A 1 389 ? -2.383 -8.176 -18.989 1.00 94.69 389 THR A O 1
ATOM 3184 N N . THR A 1 390 ? -2.089 -9.996 -20.270 1.00 95.44 390 THR A N 1
ATOM 3185 C CA . THR A 1 390 ? -3.051 -9.648 -21.332 1.00 95.44 390 THR A CA 1
ATOM 3186 C C . THR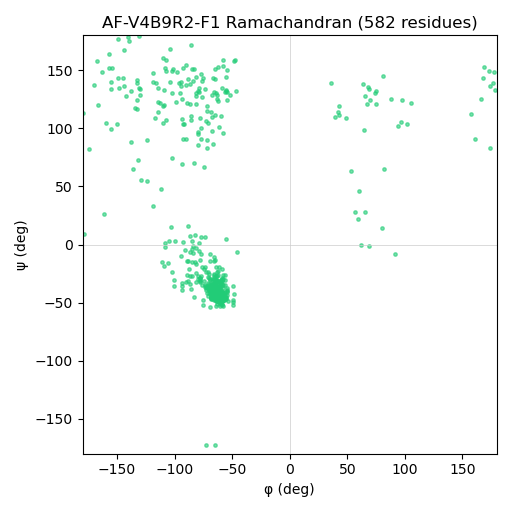 A 1 390 ? -2.745 -8.342 -22.078 1.00 95.44 390 THR A C 1
ATOM 3188 O O . THR A 1 390 ? -3.636 -7.756 -22.685 1.00 95.44 390 THR A O 1
ATOM 3191 N N . VAL A 1 391 ? -1.489 -7.879 -22.048 1.00 96.75 391 VAL A N 1
ATOM 3192 C CA . VAL A 1 391 ? -1.039 -6.695 -22.799 1.00 96.75 391 VAL A CA 1
ATOM 3193 C C . VAL A 1 391 ? -0.892 -7.032 -24.281 1.00 96.75 391 VAL A C 1
ATOM 3195 O O . VAL A 1 391 ? -1.458 -6.337 -25.115 1.00 96.75 391 VAL A O 1
ATOM 3198 N N . GLY A 1 392 ? -0.149 -8.100 -24.594 1.00 95.38 392 GLY A N 1
ATOM 3199 C CA . GLY A 1 392 ? -0.030 -8.652 -25.948 1.00 95.38 392 GLY A CA 1
ATOM 3200 C C . GLY A 1 392 ? 0.380 -7.646 -27.031 1.00 95.38 392 GLY A C 1
ATOM 3201 O O . GLY A 1 392 ? -0.385 -7.421 -27.963 1.00 95.38 392 GLY A O 1
ATOM 3202 N N . TYR A 1 393 ? 1.585 -7.067 -26.944 1.00 95.88 393 TYR A N 1
ATOM 3203 C CA . TYR A 1 393 ? 2.087 -6.133 -27.967 1.00 95.88 393 TYR A CA 1
ATOM 3204 C C . TYR A 1 393 ? 2.162 -6.743 -29.378 1.00 95.88 393 TYR A C 1
ATOM 3206 O O . TYR A 1 393 ? 2.008 -6.013 -30.355 1.00 95.88 393 TYR A O 1
ATOM 3214 N N . GLY A 1 394 ? 2.374 -8.061 -29.482 1.00 94.38 394 GLY A N 1
ATOM 3215 C CA . GLY A 1 394 ? 2.470 -8.778 -30.759 1.00 94.38 394 GLY A CA 1
ATOM 3216 C C . GLY A 1 394 ? 3.831 -8.651 -31.451 1.00 94.38 394 GLY A C 1
ATOM 3217 O O . GLY A 1 394 ? 3.948 -8.977 -32.626 1.00 94.38 394 GLY A O 1
ATOM 3218 N N . ASP A 1 395 ? 4.846 -8.173 -30.731 1.00 95.00 395 ASP A N 1
ATOM 3219 C CA . ASP A 1 395 ? 6.239 -8.073 -31.170 1.00 95.00 395 ASP A CA 1
ATOM 3220 C C . ASP A 1 395 ? 6.954 -9.431 -31.200 1.00 95.00 395 ASP A C 1
ATOM 3222 O O . ASP A 1 395 ? 7.811 -9.649 -32.049 1.00 95.00 395 ASP A O 1
ATOM 3226 N N . ILE A 1 396 ? 6.573 -10.343 -30.302 1.00 94.50 396 ILE A N 1
ATOM 3227 C CA . ILE A 1 396 ? 7.039 -11.733 -30.247 1.00 94.50 396 ILE A CA 1
ATOM 3228 C C . ILE A 1 396 ? 5.806 -12.624 -30.116 1.00 94.50 396 ILE A C 1
ATOM 3230 O O . ILE A 1 396 ? 4.908 -12.323 -29.324 1.00 94.50 396 ILE A O 1
ATOM 3234 N N . TYR A 1 397 ? 5.729 -13.706 -30.886 1.00 94.62 397 TYR A N 1
ATOM 3235 C CA . TYR A 1 397 ? 4.627 -14.665 -30.807 1.00 94.62 397 TYR A CA 1
ATOM 3236 C C . TYR A 1 397 ? 5.046 -16.038 -31.348 1.00 94.62 397 TYR A C 1
ATOM 3238 O O . TYR A 1 397 ? 5.922 -16.117 -32.209 1.00 94.62 397 TYR A O 1
ATOM 3246 N N . PRO A 1 398 ? 4.431 -17.132 -30.864 1.00 94.94 398 PRO A N 1
ATOM 3247 C CA . PRO A 1 398 ? 4.713 -18.464 -31.383 1.00 94.94 398 PRO A CA 1
ATOM 3248 C C . PRO A 1 398 ? 4.255 -18.631 -32.823 1.00 94.94 398 PRO A C 1
ATOM 3250 O O . PRO A 1 398 ? 3.200 -18.124 -33.217 1.00 94.94 398 PRO A O 1
ATOM 3253 N N . LYS A 1 399 ? 5.035 -19.374 -33.604 1.00 93.19 399 LYS A N 1
ATOM 3254 C CA . LYS A 1 399 ? 4.723 -19.696 -35.002 1.00 93.19 399 LYS A CA 1
ATOM 3255 C C . LYS A 1 399 ? 4.392 -21.179 -35.173 1.00 93.19 399 LYS A C 1
ATOM 3257 O O . LYS A 1 399 ? 3.813 -21.566 -36.189 1.00 93.19 399 LYS A O 1
ATOM 3262 N N . SER A 1 400 ? 4.709 -22.012 -34.182 1.00 93.62 400 SER A N 1
ATOM 3263 C CA . SER A 1 400 ? 4.406 -23.439 -34.181 1.00 93.62 400 SER A CA 1
ATOM 3264 C C . SER A 1 400 ? 2.988 -23.743 -33.685 1.00 93.62 400 SER A C 1
ATOM 3266 O O . SER A 1 400 ? 2.422 -23.067 -32.825 1.00 93.62 400 SER A O 1
ATOM 3268 N N . GLY A 1 401 ? 2.408 -24.841 -34.186 1.00 92.06 401 GLY A N 1
ATOM 3269 C CA . GLY A 1 401 ? 1.093 -25.309 -33.733 1.00 92.06 401 GLY A CA 1
ATOM 3270 C C . GLY A 1 401 ? 1.054 -25.662 -32.242 1.00 92.06 401 GLY A C 1
ATOM 3271 O O . GLY A 1 401 ? 0.045 -25.431 -31.579 1.00 92.06 401 GLY A O 1
ATOM 3272 N N . LEU A 1 402 ? 2.156 -26.192 -31.701 1.00 92.75 402 LEU A N 1
ATOM 3273 C CA . LEU A 1 402 ? 2.268 -26.497 -30.275 1.00 92.75 402 LEU A CA 1
ATOM 3274 C C . LEU A 1 402 ? 2.497 -25.234 -29.436 1.00 92.75 402 LEU A C 1
ATOM 3276 O O . LEU A 1 402 ? 1.931 -25.133 -28.348 1.00 92.75 402 LEU A O 1
ATOM 3280 N N . GLY A 1 403 ? 3.238 -24.258 -29.959 1.00 94.31 403 GLY A N 1
ATOM 3281 C CA . GLY A 1 403 ? 3.386 -22.940 -29.353 1.00 94.31 403 GLY A CA 1
ATOM 3282 C C . GLY A 1 403 ? 2.055 -22.198 -29.248 1.00 94.31 403 GLY A C 1
ATOM 3283 O O . GLY A 1 403 ? 1.748 -21.615 -28.216 1.00 94.31 403 GLY A O 1
ATOM 3284 N N . TYR A 1 404 ? 1.147 -22.333 -30.224 1.00 95.25 404 TYR A N 1
ATOM 3285 C CA . TYR A 1 404 ? -0.219 -21.807 -30.070 1.00 95.25 404 TYR A CA 1
ATOM 3286 C C . TYR A 1 404 ? -0.994 -22.441 -28.909 1.00 95.25 404 TYR A C 1
ATOM 3288 O O . TYR A 1 404 ? -1.765 -21.751 -28.237 1.00 95.25 404 TYR A O 1
ATOM 3296 N N . ILE A 1 405 ? -0.791 -23.734 -28.639 1.00 96.56 405 ILE A N 1
ATOM 3297 C CA . ILE A 1 405 ? -1.415 -24.401 -27.488 1.00 96.56 405 ILE A CA 1
ATOM 3298 C C . ILE A 1 405 ? -0.821 -23.855 -26.186 1.00 96.56 405 ILE A C 1
ATOM 3300 O O . ILE A 1 405 ? -1.574 -23.511 -25.272 1.00 96.56 405 ILE A O 1
ATOM 3304 N N . VAL A 1 406 ? 0.507 -23.738 -26.102 1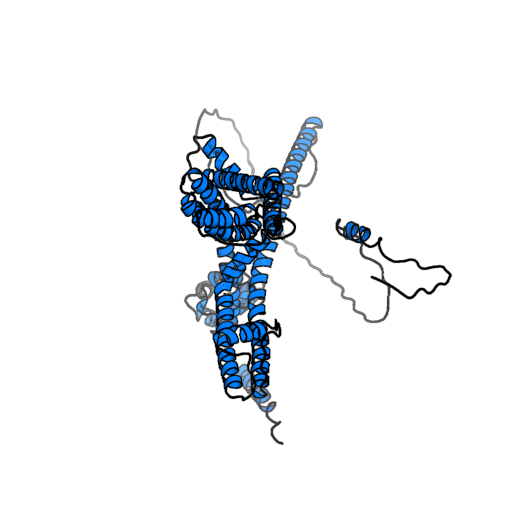.00 96.62 406 VAL A N 1
ATOM 3305 C CA . VAL A 1 406 ? 1.197 -23.203 -24.917 1.00 96.62 406 VAL A CA 1
ATOM 3306 C C . VAL A 1 406 ? 0.832 -21.736 -24.684 1.00 96.62 406 VAL A C 1
ATOM 3308 O O . VAL A 1 406 ? 0.431 -21.389 -23.574 1.00 96.62 406 VAL A O 1
ATOM 3311 N N . GLY A 1 407 ? 0.845 -20.901 -25.720 1.00 95.94 407 GLY A N 1
ATOM 3312 C CA . GLY A 1 407 ? 0.380 -19.516 -25.686 1.00 95.94 407 GLY A CA 1
ATOM 3313 C C . GLY A 1 407 ? -1.081 -19.379 -25.258 1.00 95.94 407 GLY A C 1
ATOM 3314 O O . GLY A 1 407 ? -1.402 -18.531 -24.422 1.00 95.94 407 GLY A O 1
ATOM 3315 N N . GLY A 1 408 ? -1.966 -20.255 -25.742 1.00 96.44 408 GLY A N 1
ATOM 3316 C CA . GLY A 1 408 ? -3.363 -20.306 -25.304 1.00 96.44 408 GLY A CA 1
ATOM 3317 C C . GLY A 1 408 ? -3.503 -20.632 -23.813 1.00 96.44 408 GLY A C 1
ATOM 3318 O O . GLY A 1 408 ? -4.228 -19.946 -23.088 1.00 96.44 408 GLY A O 1
ATOM 3319 N N . LEU A 1 409 ? -2.766 -21.636 -23.326 1.00 96.75 409 LEU A N 1
ATOM 3320 C CA . LEU A 1 409 ? -2.729 -21.992 -21.903 1.00 96.75 409 LEU A CA 1
ATOM 3321 C C . LEU A 1 409 ? -2.119 -20.874 -21.044 1.00 96.75 409 LEU A C 1
ATOM 3323 O O . LEU A 1 409 ? -2.630 -20.598 -19.957 1.00 96.75 409 LEU A O 1
ATOM 3327 N N . CYS A 1 410 ? -1.079 -20.202 -21.540 1.00 97.19 410 CYS A N 1
ATOM 3328 C CA . CYS A 1 410 ? -0.428 -19.062 -20.898 1.00 97.19 410 CYS A CA 1
ATOM 3329 C C . CYS A 1 410 ? -1.412 -17.899 -20.702 1.00 97.19 410 CYS A C 1
ATOM 3331 O O . CYS A 1 410 ? -1.563 -17.395 -19.585 1.00 97.19 410 CYS A O 1
ATOM 3333 N N . ALA A 1 411 ? -2.154 -17.529 -21.751 1.00 96.44 411 ALA A N 1
ATOM 3334 C CA . ALA A 1 411 ? -3.152 -16.463 -21.695 1.00 96.44 411 ALA A CA 1
ATOM 3335 C C . ALA A 1 411 ? -4.285 -16.780 -20.703 1.00 96.44 411 ALA A C 1
ATOM 3337 O O . ALA A 1 411 ? -4.617 -15.953 -19.850 1.00 96.44 411 ALA A O 1
ATOM 3338 N N . ILE A 1 412 ? -4.843 -17.998 -20.754 1.00 96.56 412 ILE A N 1
ATOM 3339 C CA . ILE A 1 412 ? -5.899 -18.435 -19.824 1.00 96.56 412 ILE A CA 1
ATOM 3340 C C . ILE A 1 412 ? -5.377 -18.436 -18.382 1.00 96.56 412 ILE A C 1
ATOM 3342 O O . ILE A 1 412 ? -6.035 -17.912 -17.480 1.00 96.56 412 ILE A O 1
ATOM 3346 N N . SER A 1 413 ? -4.182 -18.987 -18.155 1.00 95.94 413 SER A N 1
ATOM 3347 C CA . SER A 1 413 ? -3.561 -19.026 -16.831 1.00 95.94 413 SER A CA 1
ATOM 3348 C C . SER A 1 413 ? -3.315 -17.623 -16.275 1.00 95.94 413 SER A C 1
ATOM 3350 O O . SER A 1 413 ? -3.569 -17.387 -15.094 1.00 95.94 413 SER A O 1
ATOM 3352 N N . GLY A 1 414 ? -2.841 -16.685 -17.098 1.00 94.69 414 GLY A N 1
ATOM 3353 C CA . GLY A 1 414 ? -2.607 -15.298 -16.697 1.00 94.69 414 GLY A CA 1
ATOM 3354 C C . GLY A 1 414 ? -3.879 -14.599 -16.218 1.00 94.69 414 GLY A C 1
ATOM 3355 O O . GLY A 1 414 ? -3.913 -14.058 -15.109 1.00 94.69 414 GLY A O 1
ATOM 3356 N N . VAL A 1 415 ? -4.960 -14.706 -17.000 1.00 95.00 415 VAL A N 1
ATOM 3357 C CA . VAL A 1 415 ? -6.277 -14.154 -16.640 1.00 95.00 415 VAL A CA 1
ATOM 3358 C C . VAL A 1 415 ? -6.782 -14.740 -15.323 1.00 95.00 415 VAL A C 1
ATOM 3360 O O . VAL A 1 415 ? -7.231 -13.987 -14.461 1.00 95.00 415 VAL A O 1
ATOM 3363 N N . LEU A 1 416 ? -6.681 -16.060 -15.130 1.00 94.38 416 LEU A N 1
ATOM 3364 C CA . LEU A 1 416 ? -7.117 -16.717 -13.893 1.00 94.38 416 LEU A CA 1
ATOM 3365 C C . L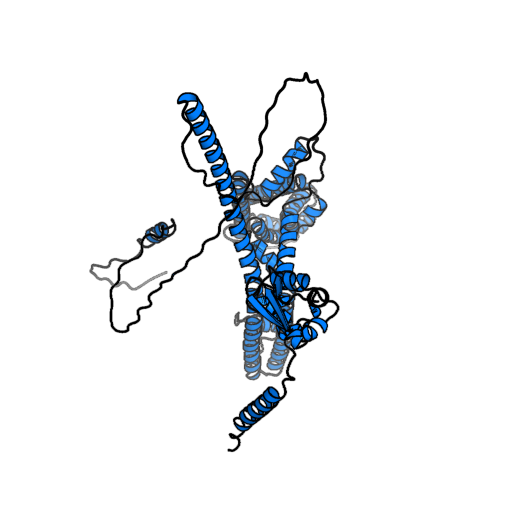EU A 1 416 ? -6.316 -16.242 -12.673 1.00 94.38 416 LEU A C 1
ATOM 3367 O O . LEU A 1 416 ? -6.906 -15.915 -11.645 1.00 94.38 416 LEU A O 1
ATOM 3371 N N . VAL A 1 417 ? -4.988 -16.150 -12.778 1.00 91.50 417 VAL A N 1
ATOM 3372 C CA . VAL A 1 417 ? -4.127 -15.692 -11.673 1.00 91.50 417 VAL A CA 1
ATOM 3373 C C . VAL A 1 417 ? -4.460 -14.253 -11.263 1.00 91.50 417 VAL A C 1
ATOM 3375 O O . VAL A 1 417 ? -4.585 -13.957 -10.069 1.00 91.50 417 VAL A O 1
ATOM 3378 N N . ILE A 1 418 ? -4.652 -13.355 -12.232 1.00 90.94 418 ILE A N 1
ATOM 3379 C CA . ILE A 1 418 ? -5.029 -11.960 -11.959 1.00 90.94 418 ILE A CA 1
ATOM 3380 C C . ILE A 1 418 ? -6.451 -11.891 -11.379 1.00 90.94 418 ILE A C 1
ATOM 3382 O O . ILE A 1 418 ? -6.669 -11.231 -10.361 1.00 90.94 418 ILE A O 1
ATOM 3386 N N . ALA A 1 419 ? -7.411 -12.611 -11.963 1.00 91.44 419 ALA A N 1
ATOM 3387 C CA . ALA A 1 419 ? -8.801 -12.621 -11.508 1.00 91.44 419 ALA A CA 1
ATOM 3388 C C . ALA A 1 419 ? -8.971 -13.167 -10.081 1.00 91.44 419 ALA A C 1
ATOM 3390 O O . ALA A 1 419 ? -9.844 -12.695 -9.357 1.00 91.44 419 ALA A O 1
ATOM 3391 N N . LEU A 1 420 ? -8.142 -14.127 -9.654 1.00 89.06 420 LEU A N 1
ATOM 3392 C CA . LEU A 1 420 ? -8.208 -14.704 -8.306 1.00 89.06 420 LEU A CA 1
ATOM 3393 C C . LEU A 1 420 ? -7.574 -13.808 -7.235 1.00 89.06 420 LEU A C 1
ATOM 3395 O O . LEU A 1 420 ? -8.020 -13.795 -6.091 1.00 89.06 420 LEU A O 1
ATOM 3399 N N . SER A 1 421 ? -6.543 -13.044 -7.586 1.00 85.50 421 SER A N 1
ATOM 3400 C CA . SER A 1 421 ? -5.741 -12.283 -6.619 1.00 85.50 421 SER A CA 1
ATOM 3401 C C . SER A 1 421 ? -6.201 -10.837 -6.426 1.00 85.50 421 SER A C 1
ATOM 3403 O O . SER A 1 421 ? -6.174 -10.320 -5.306 1.00 85.50 421 SER A O 1
ATOM 3405 N N . VAL A 1 422 ? -6.671 -10.175 -7.489 1.00 88.88 422 VAL A N 1
ATOM 3406 C CA . VAL A 1 422 ? -7.126 -8.777 -7.431 1.00 88.88 422 VAL A CA 1
ATOM 3407 C C . VAL A 1 422 ? -8.293 -8.579 -6.448 1.00 88.88 422 VAL A C 1
ATOM 3409 O O . VAL A 1 422 ? -8.213 -7.640 -5.651 1.00 88.88 422 VAL A O 1
ATOM 3412 N N . PRO A 1 423 ? -9.342 -9.432 -6.400 1.00 89.50 423 PRO A N 1
ATOM 3413 C CA . PRO A 1 423 ? -10.452 -9.261 -5.459 1.00 89.50 423 PRO A CA 1
ATOM 3414 C C . PRO A 1 423 ? -10.020 -9.276 -3.993 1.00 89.50 423 PRO A C 1
ATOM 3416 O O . PRO A 1 423 ? -10.564 -8.516 -3.192 1.00 89.50 423 PRO A O 1
ATOM 3419 N N . VAL A 1 424 ? -9.016 -10.085 -3.641 1.00 83.75 424 VAL A N 1
ATOM 3420 C CA . VAL A 1 424 ? -8.504 -10.156 -2.266 1.00 83.75 424 VAL A CA 1
ATOM 3421 C C . VAL A 1 424 ? -7.856 -8.827 -1.865 1.00 83.75 424 VAL A C 1
ATOM 3423 O O . VAL A 1 424 ? -8.155 -8.271 -0.804 1.00 83.75 424 VAL A O 1
ATOM 3426 N N . ILE A 1 425 ? -7.059 -8.239 -2.764 1.00 83.44 425 ILE A N 1
ATOM 3427 C CA . ILE A 1 425 ? -6.458 -6.910 -2.572 1.00 83.44 425 ILE A CA 1
ATOM 3428 C C . ILE A 1 425 ? -7.547 -5.828 -2.484 1.00 83.44 425 ILE A C 1
ATOM 3430 O O . ILE A 1 425 ? -7.495 -4.961 -1.608 1.00 83.44 425 ILE A O 1
ATOM 3434 N N . VAL A 1 426 ? -8.555 -5.880 -3.361 1.00 86.88 426 VAL A N 1
ATOM 3435 C CA . VAL A 1 426 ? -9.661 -4.908 -3.404 1.00 86.88 426 VAL A CA 1
ATOM 3436 C C . VAL A 1 426 ? -10.520 -4.969 -2.140 1.00 86.88 426 VAL A C 1
ATOM 3438 O O . VAL A 1 426 ? -10.916 -3.921 -1.621 1.00 86.88 426 VAL A O 1
ATOM 3441 N N . ASN A 1 427 ? -10.783 -6.161 -1.604 1.00 85.06 427 ASN A N 1
ATOM 3442 C CA . ASN A 1 427 ? -11.535 -6.324 -0.363 1.00 85.06 427 ASN A CA 1
ATOM 3443 C C . ASN A 1 427 ? -10.801 -5.662 0.814 1.00 85.06 427 ASN A C 1
ATOM 3445 O O . ASN A 1 427 ? -11.367 -4.814 1.509 1.00 85.06 427 ASN A O 1
ATOM 3449 N N . ASN A 1 428 ? -9.502 -5.944 0.959 1.00 81.31 428 ASN A N 1
ATOM 3450 C CA . ASN A 1 428 ? -8.662 -5.315 1.979 1.00 81.31 428 ASN A CA 1
ATOM 3451 C C . ASN A 1 428 ? -8.606 -3.789 1.804 1.00 81.31 428 ASN A C 1
ATOM 3453 O O . ASN A 1 428 ? -8.782 -3.037 2.768 1.00 81.31 428 ASN A O 1
ATOM 3457 N N . PHE A 1 429 ? -8.436 -3.303 0.571 1.00 81.81 429 PHE A N 1
ATOM 3458 C CA . PHE A 1 429 ? -8.469 -1.872 0.268 1.00 81.81 429 PHE A CA 1
ATOM 3459 C C . PHE A 1 429 ? -9.794 -1.221 0.689 1.00 81.81 429 PHE A C 1
ATOM 3461 O O . PHE A 1 429 ? -9.793 -0.157 1.315 1.00 81.81 429 PHE A O 1
ATOM 3468 N N . THR A 1 430 ? -10.921 -1.873 0.401 1.00 85.50 430 THR A N 1
ATOM 3469 C CA . THR A 1 430 ? -12.264 -1.378 0.726 1.00 85.50 430 THR A CA 1
ATOM 3470 C C . THR A 1 430 ? -12.454 -1.213 2.233 1.00 85.50 430 THR A C 1
ATOM 3472 O O . THR A 1 430 ? -12.948 -0.173 2.679 1.00 85.50 430 THR A O 1
ATOM 3475 N N . VAL A 1 431 ? -12.000 -2.177 3.038 1.00 82.50 431 VAL A N 1
ATOM 3476 C CA . VAL A 1 431 ? -12.057 -2.106 4.509 1.00 82.50 431 VAL A CA 1
ATOM 3477 C C . VAL A 1 431 ? -11.303 -0.881 5.036 1.00 82.50 431 VAL A C 1
ATOM 3479 O O . VAL A 1 431 ? -11.852 -0.067 5.784 1.00 82.50 431 VAL A O 1
ATOM 3482 N N . TYR A 1 432 ? -10.057 -0.684 4.606 1.00 78.12 432 TYR A N 1
ATOM 3483 C CA . TYR A 1 432 ? -9.259 0.461 5.047 1.00 78.12 432 TYR A CA 1
ATOM 3484 C C . TYR A 1 432 ? -9.809 1.800 4.549 1.00 78.12 432 TYR A C 1
ATOM 3486 O O . TYR A 1 432 ? -9.836 2.780 5.302 1.00 78.12 432 TYR A O 1
ATOM 3494 N N . TYR A 1 433 ? -10.252 1.858 3.292 1.00 81.88 433 TYR A N 1
ATOM 3495 C CA . TYR A 1 433 ? -10.792 3.070 2.687 1.00 81.88 433 TYR A CA 1
ATOM 3496 C C . TYR A 1 433 ? -12.081 3.517 3.387 1.00 81.88 433 TYR A C 1
ATOM 3498 O O . TYR A 1 433 ? -12.196 4.674 3.806 1.00 81.88 433 TYR A O 1
ATOM 3506 N N . THR A 1 434 ? -13.028 2.598 3.593 1.00 84.12 434 THR A N 1
ATOM 3507 C CA . THR A 1 434 ? -14.296 2.878 4.286 1.00 84.12 434 THR A CA 1
ATOM 3508 C C . THR A 1 434 ? -14.074 3.254 5.752 1.00 84.12 434 THR A C 1
ATOM 3510 O O . THR A 1 434 ? -14.704 4.195 6.251 1.00 84.12 434 THR A O 1
ATOM 3513 N N . HIS A 1 435 ? -13.123 2.616 6.443 1.00 82.31 435 HIS A N 1
ATOM 3514 C CA . HIS A 1 435 ? -12.753 3.003 7.803 1.00 82.31 435 HIS A CA 1
ATOM 3515 C C . HIS A 1 435 ? -12.148 4.417 7.859 1.00 82.31 435 HIS A C 1
ATOM 3517 O O . HIS A 1 435 ? -12.574 5.253 8.662 1.00 82.31 435 HIS A O 1
ATOM 3523 N N . ALA A 1 436 ? -11.198 4.736 6.976 1.00 77.56 436 ALA A N 1
ATOM 3524 C CA . ALA A 1 436 ? -10.606 6.071 6.912 1.00 77.56 436 ALA A CA 1
ATOM 3525 C C . ALA A 1 436 ? -11.663 7.149 6.596 1.00 77.56 436 ALA A C 1
ATOM 3527 O O . ALA A 1 436 ? -11.685 8.213 7.227 1.00 77.56 436 ALA A O 1
ATOM 3528 N N . GLN A 1 437 ? -12.585 6.858 5.673 1.00 81.50 437 GLN A N 1
ATOM 3529 C CA . GLN A 1 437 ? -13.659 7.769 5.281 1.00 81.50 437 GLN A CA 1
ATOM 3530 C C . GLN A 1 437 ? -14.694 7.968 6.401 1.00 81.50 437 GLN A C 1
ATOM 3532 O O . GLN A 1 437 ? -15.081 9.105 6.693 1.00 81.50 437 GLN A O 1
ATOM 3537 N N . SER A 1 438 ? -15.131 6.894 7.066 1.00 82.12 438 SER A N 1
ATOM 3538 C CA . SER A 1 438 ? -16.088 6.972 8.178 1.00 82.12 438 SER A CA 1
ATOM 3539 C C . SER A 1 438 ? -15.514 7.768 9.352 1.00 82.12 438 SER A C 1
ATOM 3541 O O . SER A 1 438 ? -16.192 8.635 9.906 1.00 82.12 438 SER A O 1
ATOM 3543 N N . ARG A 1 439 ? -14.226 7.588 9.669 1.00 75.31 439 ARG A N 1
ATOM 3544 C CA . ARG A 1 439 ? -13.511 8.389 10.674 1.00 75.31 439 ARG A CA 1
ATOM 3545 C C . ARG A 1 439 ? -13.437 9.868 10.308 1.00 75.31 439 ARG A C 1
ATOM 3547 O O . ARG A 1 439 ? -13.644 10.709 11.187 1.00 75.31 439 ARG A O 1
ATOM 3554 N N . ALA A 1 440 ? -13.154 10.205 9.049 1.00 74.25 440 ALA A N 1
ATOM 3555 C CA . ALA A 1 440 ? -13.148 11.596 8.593 1.00 74.25 440 ALA A CA 1
ATOM 3556 C C . ALA A 1 440 ? -14.525 12.252 8.809 1.00 74.25 440 ALA A C 1
ATOM 3558 O O . ALA A 1 440 ? -14.612 13.313 9.435 1.00 74.25 440 ALA A O 1
ATOM 3559 N N . LYS A 1 441 ? -15.603 11.553 8.423 1.00 81.56 441 LYS A N 1
ATOM 3560 C CA . LYS A 1 441 ? -16.993 11.981 8.657 1.00 81.56 441 LYS A CA 1
ATOM 3561 C C . LYS A 1 441 ? -17.324 12.106 10.152 1.00 81.56 441 LYS A C 1
ATOM 3563 O O . LYS A 1 441 ? -17.964 13.072 10.562 1.00 81.56 441 LYS A O 1
ATOM 3568 N N . LEU A 1 442 ? -16.866 11.180 11.000 1.00 80.06 442 LEU A N 1
ATOM 3569 C CA . LEU A 1 442 ? -17.072 11.240 12.455 1.00 80.06 442 LEU A CA 1
ATOM 3570 C C . LEU A 1 442 ? -16.364 12.437 13.099 1.00 80.06 442 LEU A C 1
ATOM 3572 O O . LEU A 1 442 ? -16.940 13.091 13.969 1.00 80.06 442 LEU A O 1
ATOM 3576 N N . LYS A 1 443 ? -15.133 12.755 12.676 1.00 75.12 443 LYS A N 1
ATOM 3577 C CA . LYS A 1 443 ? -14.412 13.948 13.151 1.00 75.12 443 LYS A CA 1
ATOM 3578 C C . LYS A 1 443 ? -15.161 15.224 12.784 1.00 75.12 443 LYS A C 1
ATOM 3580 O O . LYS A 1 443 ? -15.268 16.123 13.615 1.00 75.12 443 LYS A O 1
ATOM 3585 N N . GLU A 1 444 ? -15.705 15.290 11.575 1.00 77.38 444 GLU A N 1
ATOM 3586 C CA . GLU A 1 444 ? -16.528 16.414 11.143 1.00 77.38 444 GLU A CA 1
ATOM 3587 C C . GLU A 1 444 ? -17.818 16.531 11.967 1.00 77.38 444 GLU A C 1
ATOM 3589 O O . GLU A 1 444 ? -18.110 17.605 12.495 1.00 77.38 444 GLU A O 1
ATOM 3594 N N . ARG A 1 445 ? -18.545 15.422 12.168 1.00 82.06 445 ARG A N 1
ATOM 3595 C CA . ARG A 1 445 ? -19.747 15.385 13.019 1.00 82.06 445 ARG A CA 1
ATOM 3596 C C . ARG A 1 445 ? -19.448 15.838 14.449 1.00 82.06 445 ARG A C 1
ATOM 3598 O O . ARG A 1 445 ? -20.154 16.702 14.957 1.00 82.06 445 ARG A O 1
ATOM 3605 N N . ARG A 1 446 ? -18.367 15.342 15.066 1.00 81.31 446 ARG A N 1
ATOM 3606 C CA . ARG A 1 446 ? -17.929 15.775 16.407 1.00 81.31 446 ARG A CA 1
ATOM 3607 C C . ARG A 1 446 ? -17.569 17.260 16.449 1.00 81.31 446 ARG A C 1
ATOM 3609 O O . ARG A 1 446 ? -17.925 17.936 17.406 1.00 81.31 446 ARG A O 1
ATOM 3616 N N . ARG A 1 447 ? -16.903 17.800 15.420 1.00 79.81 447 ARG A N 1
ATOM 3617 C CA . ARG A 1 447 ? -16.617 19.246 15.328 1.00 79.81 447 ARG A CA 1
ATOM 3618 C C . ARG A 1 447 ? -17.906 20.065 15.268 1.00 79.81 447 ARG A C 1
ATOM 3620 O O . ARG A 1 447 ? -18.041 21.013 16.035 1.00 79.81 447 ARG A O 1
ATOM 3627 N N . ARG A 1 448 ? -18.863 19.674 14.419 1.00 83.25 448 ARG A N 1
ATOM 3628 C CA . ARG A 1 448 ? -20.178 20.330 14.318 1.00 83.25 448 ARG A CA 1
ATOM 3629 C C . ARG A 1 448 ? -20.949 20.253 15.642 1.00 83.25 448 ARG A C 1
ATOM 3631 O O . ARG A 1 448 ? -21.468 21.270 16.088 1.00 83.25 448 ARG A O 1
ATOM 3638 N N . GLN A 1 449 ? -20.954 19.093 16.305 1.00 86.12 449 GLN A N 1
ATOM 3639 C CA . GLN A 1 449 ? -21.564 18.909 17.629 1.00 86.12 449 GLN A CA 1
ATOM 3640 C C . GLN A 1 449 ? -20.898 19.775 18.701 1.00 86.12 449 GLN A C 1
ATOM 3642 O O . GLN A 1 449 ? -21.596 20.417 19.475 1.00 86.12 449 GLN A O 1
ATOM 3647 N N . ASN A 1 450 ? -19.567 19.858 18.733 1.00 85.00 450 ASN A N 1
ATOM 3648 C CA . ASN A 1 450 ? -18.855 20.699 19.695 1.00 85.00 450 ASN A CA 1
ATOM 3649 C C . ASN A 1 450 ? -19.170 22.186 19.499 1.00 85.00 450 ASN A C 1
ATOM 3651 O O . ASN A 1 450 ? -19.395 22.893 20.478 1.00 85.00 450 ASN A O 1
ATOM 3655 N N . VAL A 1 451 ? -19.230 22.649 18.247 1.00 85.06 451 VAL A N 1
ATOM 3656 C CA . VAL A 1 451 ? -19.645 24.019 17.919 1.00 85.06 451 VAL A CA 1
ATOM 3657 C C . VAL A 1 451 ? -21.094 24.251 18.352 1.00 85.06 451 VAL A C 1
ATOM 3659 O O . VAL A 1 451 ? -21.364 25.218 19.056 1.00 85.06 451 VAL A O 1
ATOM 3662 N N . ALA A 1 452 ? -22.015 23.342 18.022 1.00 85.88 452 ALA A N 1
ATOM 3663 C CA . ALA A 1 452 ? -23.416 23.439 18.432 1.00 85.88 452 ALA A CA 1
ATOM 3664 C C . ALA A 1 452 ? -23.583 23.446 19.962 1.00 85.88 452 ALA A C 1
ATOM 3666 O O . ALA A 1 452 ? -24.333 24.261 20.493 1.00 85.88 452 ALA A O 1
ATOM 3667 N N . ASN A 1 453 ? -22.847 22.598 20.684 1.00 87.75 453 ASN A N 1
ATOM 3668 C CA . ASN A 1 453 ? -22.844 22.553 22.147 1.00 87.75 453 ASN A CA 1
ATOM 3669 C C . ASN A 1 453 ? -22.278 23.843 22.749 1.00 87.75 453 ASN A C 1
ATOM 3671 O O . ASN A 1 453 ? -22.797 24.325 23.754 1.00 87.75 453 ASN A O 1
ATOM 3675 N N . HIS A 1 454 ? -21.245 24.427 22.137 1.00 86.31 454 HIS A N 1
ATOM 3676 C CA . HIS A 1 454 ? -20.704 25.719 22.553 1.00 86.31 454 HIS A CA 1
ATOM 3677 C C . HIS A 1 454 ? -21.736 26.843 22.379 1.00 86.31 454 HIS A C 1
ATOM 3679 O O . HIS A 1 454 ? -22.000 27.579 23.328 1.00 86.31 454 HIS A O 1
ATOM 3685 N N . TRP A 1 455 ? -22.397 26.914 21.218 1.00 81.94 455 TRP A N 1
ATOM 3686 C CA . TRP A 1 455 ? -23.497 27.854 20.977 1.00 81.94 455 TRP A CA 1
ATOM 3687 C C . TRP A 1 455 ? -24.668 27.638 21.937 1.00 81.94 455 TRP A C 1
ATOM 3689 O O . TRP A 1 455 ? -25.194 28.604 22.482 1.00 81.94 455 TRP A O 1
ATOM 3699 N N . ARG A 1 456 ? -25.050 26.382 22.206 1.00 85.88 456 ARG A N 1
ATOM 3700 C CA . ARG A 1 456 ? -26.113 26.042 23.163 1.00 85.88 456 ARG A CA 1
ATOM 3701 C C . ARG A 1 456 ? -25.767 26.535 24.568 1.00 85.88 456 ARG A C 1
ATOM 3703 O O . ARG A 1 456 ? -26.593 27.200 25.183 1.00 85.88 456 ARG A O 1
ATOM 3710 N N . LYS A 1 457 ? -24.535 26.299 25.037 1.00 83.94 457 LYS A N 1
ATOM 3711 C CA . LYS A 1 457 ? -24.040 26.816 26.325 1.00 83.94 457 LYS A CA 1
ATOM 3712 C C . LYS A 1 457 ? -24.075 28.349 26.371 1.00 83.94 457 LYS A C 1
ATOM 3714 O O . LYS A 1 457 ? -24.604 28.909 27.332 1.00 83.94 457 LYS A O 1
ATOM 3719 N N . GLY A 1 458 ? -23.611 29.019 25.314 1.00 81.38 458 GLY A N 1
ATOM 3720 C CA . GLY A 1 458 ? -23.688 30.479 25.186 1.00 81.38 458 GLY A CA 1
ATOM 3721 C C . GLY A 1 458 ? -25.126 31.006 25.256 1.00 81.38 458 GLY A C 1
ATOM 3722 O O . GLY A 1 458 ? -25.422 31.890 26.057 1.00 81.38 458 GLY A O 1
ATOM 3723 N N . MET A 1 459 ? -26.055 30.404 24.509 1.00 80.56 459 MET A N 1
ATOM 3724 C CA . MET A 1 459 ? -27.475 30.778 24.532 1.00 80.56 459 MET A CA 1
ATOM 3725 C C . MET A 1 459 ? -28.135 30.518 25.890 1.00 80.56 459 MET A C 1
ATOM 3727 O O . MET A 1 459 ? -28.925 31.342 26.346 1.00 80.56 459 MET A O 1
ATOM 3731 N N . THR A 1 460 ? -27.805 29.417 26.576 1.00 79.31 460 THR A N 1
ATOM 3732 C CA . THR A 1 460 ? -28.316 29.163 27.934 1.00 79.31 460 THR A CA 1
ATOM 3733 C C . THR A 1 460 ? -27.808 30.185 28.952 1.00 79.31 460 THR A C 1
ATOM 3735 O O . THR A 1 460 ? -28.577 30.578 29.828 1.00 79.31 460 THR A O 1
ATOM 3738 N N . MET A 1 461 ? -26.564 30.670 28.823 1.00 74.38 461 MET A N 1
ATOM 3739 C CA . MET A 1 461 ? -26.052 31.769 29.655 1.00 74.38 461 MET A CA 1
ATOM 3740 C C . MET A 1 461 ? -26.787 33.078 29.374 1.00 74.38 461 MET A C 1
ATOM 3742 O O . MET A 1 461 ? -27.253 33.716 30.314 1.00 74.38 461 MET A O 1
ATOM 3746 N N . VAL A 1 462 ? -26.952 33.452 28.100 1.00 75.44 462 VAL A N 1
ATOM 3747 C CA . VAL A 1 462 ? -27.696 34.666 27.723 1.00 75.44 462 VAL A CA 1
ATOM 3748 C C . VAL A 1 462 ? -29.129 34.592 28.250 1.00 75.44 462 VAL A C 1
ATOM 3750 O O . VAL A 1 462 ? -29.576 35.513 28.923 1.00 75.44 462 VAL A O 1
ATOM 3753 N N . ARG A 1 463 ? -29.821 33.460 28.055 1.00 73.75 463 ARG A N 1
ATOM 3754 C CA . ARG A 1 463 ? -31.189 33.244 28.549 1.00 73.75 463 ARG A CA 1
ATOM 3755 C C . ARG A 1 463 ? -31.279 33.327 30.078 1.00 73.75 463 ARG A C 1
ATOM 3757 O O . ARG A 1 463 ? -32.221 33.937 30.577 1.00 73.75 463 ARG A O 1
ATOM 3764 N N . ARG A 1 464 ? -30.311 32.771 30.824 1.00 70.88 464 ARG A N 1
ATOM 3765 C CA . ARG A 1 464 ? -30.233 32.925 32.292 1.00 70.88 464 ARG A CA 1
ATOM 3766 C C . ARG A 1 464 ? -30.051 34.388 32.702 1.00 70.88 464 ARG A C 1
ATOM 3768 O O . ARG A 1 464 ? -30.790 34.846 33.568 1.00 70.88 464 ARG A O 1
ATOM 3775 N N . ASN A 1 465 ? -29.156 35.126 32.045 1.00 69.00 465 ASN A N 1
ATOM 3776 C CA . ASN A 1 465 ? -28.924 36.543 32.337 1.00 69.00 465 ASN A CA 1
ATOM 3777 C C . ASN A 1 465 ? -30.152 37.410 32.018 1.00 69.00 465 ASN A C 1
ATOM 3779 O O . ASN A 1 465 ? -30.507 38.279 32.809 1.00 69.00 465 ASN A O 1
ATOM 3783 N N . THR A 1 466 ? -30.859 37.151 30.912 1.00 69.69 466 THR A N 1
ATOM 3784 C CA . THR A 1 466 ? -32.096 37.872 30.565 1.00 69.69 466 THR A CA 1
ATOM 3785 C C . THR A 1 466 ? -33.232 37.575 31.548 1.00 69.69 466 THR A C 1
ATOM 3787 O O . THR A 1 466 ? -33.993 38.475 31.898 1.00 69.69 466 THR A O 1
ATOM 3790 N N . ILE A 1 467 ? -33.354 36.327 32.023 1.00 66.50 467 ILE A N 1
ATOM 3791 C CA . ILE A 1 467 ? -34.331 35.960 33.060 1.00 66.50 467 ILE A CA 1
ATOM 3792 C C . ILE A 1 467 ? -33.976 36.635 34.389 1.00 66.50 467 ILE A C 1
ATOM 3794 O O . ILE A 1 467 ? -34.860 37.221 35.006 1.00 66.50 467 ILE A O 1
ATOM 3798 N N . GLN A 1 468 ? -32.704 36.627 34.803 1.00 63.34 468 GLN A N 1
ATOM 3799 C CA . GLN A 1 468 ? -32.259 37.349 36.000 1.00 63.34 468 GLN A CA 1
ATOM 3800 C C . GLN A 1 468 ? -32.540 38.852 35.899 1.00 63.34 468 GLN A C 1
ATOM 3802 O O . GLN A 1 468 ? -33.102 39.419 36.830 1.00 63.34 468 GLN A O 1
ATOM 3807 N N . GLN A 1 469 ? -32.243 39.492 34.764 1.00 60.12 469 GLN A N 1
ATOM 3808 C CA . GLN A 1 469 ? -32.572 40.906 34.561 1.00 60.12 469 GLN A CA 1
ATOM 3809 C C . GLN A 1 469 ? -34.083 41.168 34.585 1.00 60.12 469 GLN A C 1
ATOM 3811 O O . GLN A 1 469 ? -34.516 42.138 35.199 1.00 60.12 469 GLN A O 1
ATOM 3816 N N . ARG A 1 470 ? -34.914 40.295 33.997 1.00 58.81 470 ARG A N 1
ATOM 3817 C CA . ARG A 1 470 ? -36.382 40.419 34.093 1.00 58.81 470 ARG A CA 1
ATOM 3818 C C . ARG A 1 470 ? -36.901 40.264 35.524 1.00 58.81 470 ARG A C 1
ATOM 3820 O O . ARG A 1 470 ? -37.839 40.966 35.889 1.00 58.81 470 ARG A O 1
ATOM 3827 N N . ILE A 1 471 ? -36.306 39.379 36.323 1.00 61.03 471 ILE A N 1
ATOM 3828 C CA . ILE A 1 471 ? -36.656 39.205 37.741 1.00 61.03 471 ILE A CA 1
ATOM 3829 C C . ILE A 1 471 ? -36.277 40.457 38.544 1.00 61.03 471 ILE A C 1
ATOM 3831 O O . ILE A 1 471 ? -37.084 40.922 39.344 1.00 61.03 471 ILE A O 1
ATOM 3835 N N . LEU A 1 472 ? -35.096 41.030 38.291 1.00 61.00 472 LEU A N 1
ATOM 3836 C CA . LEU A 1 472 ? -34.610 42.235 38.972 1.00 61.00 472 LEU A CA 1
ATOM 3837 C C . LEU A 1 472 ? -35.414 43.496 38.615 1.00 61.00 472 LEU A C 1
ATOM 3839 O O . LEU A 1 472 ? -35.592 44.353 39.472 1.00 61.00 472 LEU A O 1
ATOM 3843 N N . VAL A 1 473 ? -35.912 43.609 37.378 1.00 60.97 473 VAL A N 1
ATOM 3844 C CA . VAL A 1 473 ? -36.651 44.799 36.910 1.00 60.97 473 VAL A CA 1
ATOM 3845 C C . VAL A 1 473 ? -38.148 44.737 37.242 1.00 60.97 473 VAL A C 1
ATOM 3847 O O . VAL A 1 473 ? -38.722 45.755 37.611 1.00 60.97 473 VAL A O 1
ATOM 3850 N N . ASN A 1 474 ? -38.794 43.567 37.144 1.00 58.22 474 ASN A N 1
ATOM 3851 C CA . ASN A 1 474 ? -40.257 43.459 37.272 1.00 58.22 474 ASN A CA 1
ATOM 3852 C C . ASN A 1 474 ? -40.751 42.798 38.573 1.00 58.22 474 ASN A C 1
ATOM 3854 O O . ASN A 1 474 ? -41.962 42.659 38.748 1.00 58.22 474 ASN A O 1
ATOM 3858 N N . GLY A 1 475 ? -39.865 42.337 39.465 1.00 53.62 475 GLY A N 1
ATOM 3859 C CA . GLY A 1 475 ? -40.218 41.809 40.796 1.00 53.62 475 GLY A CA 1
ATOM 3860 C C . GLY A 1 475 ? -41.111 40.554 40.827 1.00 53.62 475 GLY A C 1
ATOM 3861 O O . GLY A 1 475 ? -41.429 40.052 41.900 1.00 53.62 475 GLY A O 1
ATOM 3862 N N . LYS A 1 476 ? -41.520 40.013 39.674 1.00 55.00 476 LYS A N 1
ATOM 3863 C CA . LYS A 1 476 ? -42.321 38.788 39.558 1.00 55.00 476 LYS A CA 1
ATOM 3864 C C . LYS A 1 476 ? -41.527 37.725 38.810 1.00 55.00 476 LYS A C 1
ATOM 3866 O O . LYS A 1 476 ? -41.314 37.822 37.602 1.00 55.00 476 LYS A O 1
ATOM 3871 N N . GLY A 1 477 ? -41.090 36.707 39.550 1.00 53.25 477 GLY A N 1
ATOM 3872 C CA . GLY A 1 477 ? -40.501 35.499 38.981 1.00 53.25 477 GLY A CA 1
ATOM 3873 C C . GLY A 1 477 ? -41.505 34.739 38.103 1.00 53.25 477 GLY A C 1
ATOM 3874 O O . GLY A 1 477 ? -42.717 34.856 38.307 1.00 53.25 477 GLY A O 1
ATOM 3875 N N . PRO A 1 478 ? -41.035 33.970 37.107 1.00 48.84 478 PRO A N 1
ATOM 3876 C CA . PRO A 1 478 ? -41.924 33.182 36.265 1.00 48.84 478 PRO A CA 1
ATOM 3877 C C . PRO A 1 478 ? -42.654 32.123 37.105 1.00 48.84 478 PRO A C 1
ATOM 3879 O O . PRO A 1 478 ? -42.021 31.340 37.809 1.00 48.84 478 PRO A O 1
ATOM 3882 N N . ARG A 1 479 ? -43.987 32.060 37.002 1.00 53.38 479 ARG A N 1
ATOM 3883 C CA . ARG A 1 479 ? -44.762 30.880 37.413 1.00 53.38 479 ARG A CA 1
ATOM 3884 C C . ARG A 1 479 ? -44.655 29.844 36.300 1.00 53.38 479 ARG A C 1
ATOM 3886 O O . ARG A 1 479 ? -45.405 29.932 35.335 1.00 53.38 479 ARG A O 1
ATOM 3893 N N . VAL A 1 480 ? -43.724 28.898 36.396 1.00 43.19 480 VAL A N 1
ATOM 3894 C CA . VAL A 1 480 ? -43.693 27.734 35.496 1.00 43.19 480 VAL A CA 1
ATOM 3895 C C . VAL A 1 480 ? -43.267 26.499 36.283 1.00 43.19 480 VAL A C 1
ATOM 3897 O O . VAL A 1 480 ? -42.244 26.519 36.966 1.00 43.19 480 VAL A O 1
ATOM 3900 N N . GLY A 1 481 ? -44.077 25.441 36.175 1.00 40.62 481 GLY A N 1
ATOM 3901 C CA . GLY A 1 481 ? -43.750 24.094 36.623 1.00 40.62 481 GLY A CA 1
ATOM 3902 C C . GLY A 1 481 ? -42.435 23.639 36.003 1.00 40.62 481 GLY A C 1
ATOM 3903 O O . GLY A 1 481 ? -42.233 23.689 34.792 1.00 40.62 481 GLY A O 1
ATOM 3904 N N . VAL A 1 482 ? -41.518 23.252 36.870 1.00 35.38 482 VAL A N 1
ATOM 3905 C CA . VAL A 1 482 ? -40.175 22.837 36.510 1.00 35.38 482 VAL A CA 1
ATOM 3906 C C . VAL A 1 482 ? -40.250 21.412 35.962 1.00 35.38 482 VAL A C 1
ATOM 3908 O O . VAL A 1 482 ? -40.323 20.455 36.725 1.00 35.38 482 VAL A O 1
ATOM 3911 N N . VAL A 1 483 ? -40.224 21.261 34.638 1.00 33.22 483 VAL A N 1
ATOM 3912 C CA . VAL A 1 483 ? -39.716 20.028 34.028 1.00 33.22 483 VAL A CA 1
ATOM 3913 C C . VAL A 1 483 ? -38.196 20.155 34.063 1.00 33.22 483 VAL A C 1
ATOM 3915 O O . VAL A 1 483 ? -37.595 20.870 33.261 1.00 33.22 483 VAL A O 1
ATOM 3918 N N . LEU A 1 484 ? -37.586 19.559 35.087 1.00 33.22 484 LEU A N 1
ATOM 3919 C CA . LEU A 1 484 ? -36.158 19.272 35.094 1.00 33.22 484 LEU A CA 1
ATOM 3920 C C . LEU A 1 484 ? -35.947 18.116 34.122 1.00 33.22 484 LEU A C 1
ATOM 3922 O O . LEU A 1 484 ? -36.280 16.979 34.448 1.00 33.22 484 LEU A O 1
ATOM 3926 N N . ASP A 1 485 ? -35.386 18.403 32.950 1.00 29.95 485 ASP A N 1
ATOM 3927 C CA . ASP A 1 485 ? -34.715 17.370 32.169 1.00 29.95 485 ASP A CA 1
ATOM 3928 C C . ASP A 1 485 ? -33.547 16.844 33.020 1.00 29.95 485 ASP A C 1
ATOM 3930 O O . ASP A 1 485 ? -32.509 17.490 33.187 1.00 29.95 485 ASP A O 1
ATOM 3934 N N . LEU A 1 486 ? -33.774 15.686 33.639 1.00 32.25 486 LEU A N 1
ATOM 3935 C CA . LEU A 1 486 ? -32.805 14.883 34.379 1.00 32.25 486 LEU A CA 1
ATOM 3936 C C . LEU A 1 486 ? -31.861 14.182 33.389 1.00 32.25 486 LEU A C 1
ATOM 3938 O O . LEU A 1 486 ? -31.861 12.965 33.269 1.00 32.25 486 LEU A O 1
ATOM 3942 N N . GLU A 1 487 ? -31.033 14.942 32.681 1.00 32.50 487 GLU A N 1
ATOM 3943 C CA . GLU A 1 487 ? -29.952 14.385 31.859 1.00 32.50 487 GLU A CA 1
ATOM 3944 C C . GLU A 1 487 ? -28.672 15.198 32.052 1.00 32.50 487 GLU A C 1
ATOM 3946 O O . GLU A 1 487 ? -28.214 15.862 31.137 1.00 32.50 487 GLU A O 1
ATOM 3951 N N . ASP A 1 488 ? -28.103 15.195 33.262 1.00 29.95 488 ASP A N 1
ATOM 3952 C CA . ASP A 1 488 ? -26.699 15.613 33.464 1.00 29.95 488 ASP A CA 1
ATOM 3953 C C . ASP A 1 488 ? -26.087 15.119 34.798 1.00 29.95 488 ASP A C 1
ATOM 3955 O O . ASP A 1 488 ? -25.140 15.701 35.324 1.00 29.95 488 ASP A O 1
ATOM 3959 N N . SER A 1 489 ? -26.575 14.001 35.355 1.00 28.81 489 SER A N 1
ATOM 3960 C CA . SER A 1 489 ? -25.949 13.346 36.520 1.00 28.81 489 SER A CA 1
ATOM 3961 C C . SER A 1 489 ? -25.595 11.884 36.247 1.00 28.81 489 SER A C 1
ATOM 3963 O O . SER A 1 489 ? -25.960 10.983 36.995 1.00 28.81 489 SER A O 1
ATOM 3965 N N . VAL A 1 490 ? -24.826 11.647 35.186 1.00 34.03 490 VAL A N 1
ATOM 3966 C CA . VAL A 1 490 ? -24.013 10.430 35.047 1.00 34.03 490 VAL A CA 1
ATOM 3967 C C . VAL A 1 490 ? -22.618 10.861 34.624 1.00 34.03 490 VAL A C 1
ATOM 3969 O O . VAL A 1 490 ? -22.270 10.776 33.457 1.00 34.03 490 VAL A O 1
ATOM 3972 N N . ASN A 1 491 ? -21.865 11.443 35.559 1.00 30.31 491 ASN A N 1
ATOM 3973 C CA . ASN A 1 491 ? -20.397 11.436 35.598 1.00 30.31 491 ASN A CA 1
ATOM 3974 C C . ASN A 1 491 ? -19.950 12.103 36.904 1.00 30.31 491 ASN A C 1
ATOM 3976 O O . ASN A 1 491 ? -19.645 13.292 36.963 1.00 30.31 491 ASN A O 1
ATOM 3980 N N . GLY A 1 492 ? -19.959 11.319 37.981 1.00 30.02 492 GLY A N 1
ATOM 3981 C CA . GLY A 1 492 ? -19.413 11.733 39.263 1.00 30.02 492 GLY A CA 1
ATOM 3982 C C . GLY A 1 492 ? -17.894 11.860 39.190 1.00 30.02 492 GLY A C 1
ATOM 3983 O O . GLY A 1 492 ? -17.188 10.863 39.066 1.00 30.02 492 GLY A O 1
ATOM 3984 N N . GLN A 1 493 ? -17.393 13.083 39.333 1.00 27.25 493 GLN A N 1
ATOM 3985 C CA . GLN A 1 493 ? -16.060 13.336 39.870 1.00 27.25 493 GLN A CA 1
ATOM 3986 C C . GLN A 1 493 ? -16.057 14.688 40.587 1.00 27.25 493 GLN A C 1
ATOM 3988 O O . GLN A 1 493 ? -16.069 15.751 39.971 1.00 27.25 493 GLN A O 1
ATOM 3993 N N . LEU A 1 494 ? -16.085 14.620 41.919 1.00 26.83 494 LEU A N 1
ATOM 3994 C CA . LEU A 1 494 ? -15.900 15.759 42.814 1.00 26.83 494 LEU A CA 1
ATOM 3995 C C . LEU A 1 494 ? -14.480 16.330 42.646 1.00 26.83 494 LEU A C 1
ATOM 3997 O O . LEU A 1 494 ? -13.514 15.566 42.750 1.00 26.83 494 LEU A O 1
ATOM 4001 N N . PRO A 1 495 ? -14.303 17.649 42.456 1.00 28.77 495 PRO A N 1
ATOM 4002 C CA . PRO A 1 495 ? -12.994 18.265 42.583 1.00 28.77 495 PRO A CA 1
ATOM 4003 C C . PRO A 1 495 ? -12.641 18.463 44.065 1.00 28.77 495 PRO A C 1
ATOM 4005 O O . PRO A 1 495 ? -13.426 18.986 44.855 1.00 28.77 495 PRO A O 1
ATOM 4008 N N . ARG A 1 496 ? -11.427 18.037 44.435 1.00 27.75 496 ARG A N 1
ATOM 4009 C CA . ARG A 1 496 ? -10.798 18.298 45.738 1.00 27.75 496 ARG A CA 1
ATOM 4010 C C . ARG A 1 496 ? -10.610 19.809 45.925 1.00 27.75 496 ARG A C 1
ATOM 4012 O O . ARG A 1 496 ? -9.950 20.441 45.104 1.00 27.75 496 ARG A O 1
ATOM 4019 N N . SER A 1 497 ? -11.158 20.362 47.007 1.00 27.88 497 SER A N 1
ATOM 4020 C CA . SER A 1 497 ? -10.948 21.758 47.409 1.00 27.88 497 SER A CA 1
ATOM 4021 C C . SER A 1 497 ? -9.621 21.912 48.149 1.00 27.88 497 SER A C 1
ATOM 4023 O O . SER A 1 497 ? -9.334 21.168 49.087 1.00 27.88 497 SER A O 1
ATOM 4025 N N . ALA A 1 498 ? -8.825 22.889 47.721 1.00 30.16 498 ALA A N 1
ATOM 4026 C CA . ALA A 1 498 ? -7.577 23.293 48.346 1.00 30.16 498 ALA A CA 1
ATOM 4027 C C . ALA A 1 498 ? -7.835 24.236 49.539 1.00 30.16 498 ALA A C 1
ATOM 4029 O O . ALA A 1 498 ? -8.554 25.221 49.416 1.00 30.16 498 ALA A O 1
ATOM 4030 N N . THR A 1 499 ? -7.242 23.871 50.678 1.00 29.94 499 THR A N 1
ATOM 4031 C CA . THR A 1 499 ? -6.600 24.708 51.714 1.00 29.94 499 THR A CA 1
ATOM 4032 C C . THR A 1 499 ? -7.211 26.057 52.131 1.00 29.94 499 THR A C 1
ATOM 4034 O O . THR A 1 499 ? -7.064 27.061 51.445 1.00 29.94 499 THR A O 1
ATOM 4037 N N . ASN A 1 500 ? -7.728 26.050 53.367 1.00 27.69 500 ASN A N 1
ATOM 4038 C CA . ASN A 1 500 ? -7.374 26.900 54.518 1.00 27.69 500 ASN A CA 1
ATOM 4039 C C . ASN A 1 500 ? -7.110 28.403 54.316 1.00 27.69 500 ASN A C 1
ATOM 4041 O O . ASN A 1 500 ? -6.020 28.773 53.896 1.00 27.69 500 ASN A O 1
ATOM 4045 N N . THR A 1 501 ? -7.985 29.231 54.899 1.00 28.84 501 THR A N 1
ATOM 4046 C CA . THR A 1 501 ? -7.618 30.259 55.902 1.00 28.84 501 THR A CA 1
ATOM 4047 C C . THR A 1 501 ? -8.832 30.588 56.803 1.00 28.84 501 THR A C 1
ATOM 4049 O O . THR A 1 501 ? -9.948 30.644 56.286 1.00 28.84 501 THR A O 1
ATOM 4052 N N . PRO A 1 502 ? -8.670 30.776 58.135 1.00 29.14 502 PRO A N 1
ATOM 4053 C CA . PRO A 1 502 ? -9.792 30.935 59.072 1.00 29.14 502 PRO A CA 1
ATOM 4054 C C . PRO A 1 502 ? -9.857 32.327 59.726 1.00 29.14 502 PRO A C 1
ATOM 4056 O O . PRO A 1 502 ? -8.845 32.781 60.249 1.00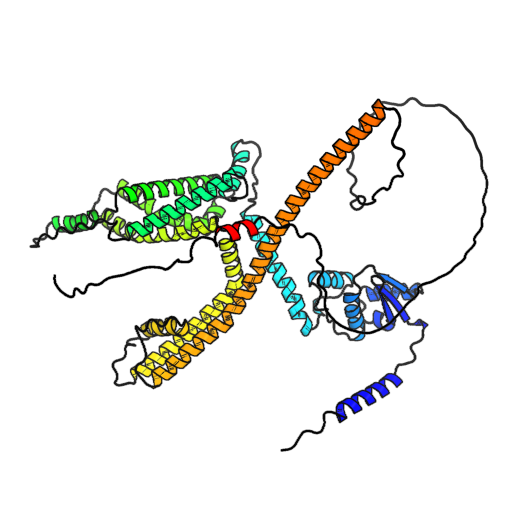 29.14 502 PRO A O 1
ATOM 4059 N N . ILE A 1 503 ? -11.038 32.956 59.805 1.00 28.41 503 ILE A N 1
ATOM 4060 C CA . ILE A 1 503 ? -11.349 34.073 60.733 1.00 28.41 503 ILE A CA 1
ATOM 4061 C C . ILE A 1 503 ? -12.834 33.944 61.182 1.00 28.41 503 ILE A C 1
ATOM 4063 O O . ILE A 1 503 ? -13.643 33.459 60.390 1.00 28.41 503 ILE A O 1
ATOM 4067 N N . PRO A 1 504 ? -13.191 34.260 62.451 1.00 30.55 504 PRO A N 1
ATOM 4068 C CA . PRO A 1 504 ? -14.106 33.449 63.261 1.00 30.55 504 PRO A CA 1
ATOM 4069 C C . PRO A 1 504 ? -15.543 33.985 63.421 1.00 30.55 504 PRO A C 1
ATOM 4071 O O . PRO A 1 504 ? -15.850 35.139 63.135 1.00 30.55 504 PRO A O 1
ATOM 4074 N N . ASN A 1 505 ? -16.393 33.094 63.951 1.00 25.78 505 ASN A N 1
ATOM 4075 C CA . ASN A 1 505 ? -17.765 33.304 64.433 1.00 25.78 505 ASN A CA 1
ATOM 4076 C C . ASN A 1 505 ? -17.944 34.528 65.350 1.00 25.78 505 ASN A C 1
ATOM 4078 O O . ASN A 1 505 ? -17.039 34.892 66.103 1.00 25.78 505 ASN A O 1
ATOM 4082 N N . PRO A 1 506 ? -19.195 35.011 65.441 1.00 28.00 506 PRO A N 1
ATOM 4083 C CA . PRO A 1 506 ? -19.918 34.819 66.699 1.00 28.00 506 PRO A CA 1
ATOM 4084 C C . PRO A 1 506 ? -21.336 34.234 66.519 1.00 28.00 506 PRO A C 1
ATOM 4086 O O . PRO A 1 506 ? -22.132 34.661 65.690 1.00 28.00 506 PRO A O 1
ATOM 4089 N N . THR A 1 507 ? -21.626 33.237 67.355 1.00 26.03 507 THR A N 1
ATOM 4090 C CA . THR A 1 507 ? -22.941 32.695 67.764 1.00 26.03 507 THR A CA 1
ATOM 4091 C C . THR A 1 507 ? -23.768 33.731 68.559 1.00 26.03 507 THR A C 1
ATOM 4093 O O . THR A 1 507 ? -23.226 34.786 68.884 1.00 26.03 507 THR A O 1
ATOM 4096 N N . PRO A 1 508 ? -24.935 33.398 69.158 1.00 36.34 508 PRO A N 1
ATOM 4097 C CA . PRO A 1 508 ? -26.087 32.568 68.756 1.00 36.34 508 PRO A CA 1
ATOM 4098 C C . PRO A 1 508 ? -27.425 33.327 68.992 1.00 36.34 508 PRO A C 1
ATOM 4100 O O . PRO A 1 508 ? -27.416 34.434 69.526 1.00 36.34 508 PRO A O 1
ATOM 4103 N N . LYS A 1 509 ? -28.576 32.711 68.673 1.00 25.58 509 LYS A N 1
ATOM 4104 C CA . LYS A 1 509 ? -29.869 32.794 69.414 1.00 25.58 509 LYS A CA 1
ATOM 4105 C C . LYS A 1 509 ? -30.908 31.924 68.681 1.00 25.58 509 LYS A C 1
ATOM 4107 O O . LYS A 1 509 ? -31.066 32.078 67.478 1.00 25.58 509 LYS A O 1
ATOM 4112 N N . SER A 1 510 ? -31.366 30.818 69.288 1.00 24.28 510 SER A N 1
ATOM 4113 C CA . SER A 1 510 ? -32.587 30.701 70.128 1.00 24.28 510 SER A CA 1
ATOM 4114 C C . SER A 1 510 ? -33.856 30.953 69.298 1.00 24.28 510 SER A C 1
ATOM 4116 O O . SER A 1 510 ? -33.934 31.999 68.670 1.00 24.28 510 SER A O 1
ATOM 4118 N N . ASN A 1 511 ? -34.907 30.141 69.246 1.00 25.05 511 ASN A N 1
ATOM 4119 C CA . ASN A 1 511 ? -35.451 29.108 70.124 1.00 25.05 511 ASN A CA 1
ATOM 4120 C C . ASN A 1 511 ? -36.516 28.330 69.320 1.00 25.05 511 ASN A C 1
ATOM 4122 O O . ASN A 1 511 ? -37.035 28.882 68.354 1.00 25.05 511 ASN A O 1
ATOM 4126 N N . ASN A 1 512 ? -36.790 27.099 69.776 1.00 25.33 512 ASN A N 1
ATOM 4127 C CA . ASN A 1 512 ? -38.083 26.428 70.038 1.00 25.33 512 ASN A CA 1
ATOM 4128 C C . ASN A 1 512 ? -39.269 26.723 69.086 1.00 25.33 512 ASN A C 1
ATOM 4130 O O . ASN A 1 512 ? -39.511 27.864 68.724 1.00 25.33 512 ASN A O 1
ATOM 4134 N N . THR A 1 513 ? -40.098 25.772 68.665 1.00 27.31 513 THR A N 1
ATOM 4135 C CA . THR A 1 513 ? -40.825 24.750 69.442 1.00 27.31 513 THR A CA 1
ATOM 4136 C C . THR A 1 513 ? -41.447 23.740 68.470 1.00 27.31 513 THR A C 1
ATOM 4138 O O . THR A 1 513 ? -41.978 24.145 67.438 1.00 27.31 513 THR A O 1
ATOM 4141 N N . ASP A 1 514 ? -41.348 22.458 68.819 1.00 24.27 514 ASP A N 1
ATOM 4142 C CA . ASP A 1 514 ? -42.465 21.524 69.044 1.00 24.27 514 ASP A CA 1
ATOM 4143 C C . ASP A 1 514 ? -43.664 21.527 68.071 1.00 24.27 514 ASP A C 1
ATOM 4145 O O . ASP A 1 514 ? -44.378 22.515 67.932 1.00 24.27 514 ASP A O 1
ATOM 4149 N N . ASP A 1 515 ? -43.923 20.395 67.408 1.00 26.95 515 ASP A N 1
ATOM 4150 C CA . ASP A 1 515 ? -44.834 19.369 67.947 1.00 26.95 515 ASP A CA 1
ATOM 4151 C C . ASP A 1 515 ? -45.028 18.196 66.960 1.00 26.95 515 ASP A C 1
ATOM 4153 O O . ASP A 1 515 ? -45.124 18.346 65.740 1.00 26.95 515 ASP A O 1
ATOM 4157 N N . SER A 1 516 ? -45.046 17.003 67.552 1.00 24.34 516 SER A N 1
ATOM 4158 C CA . SER A 1 516 ? -45.584 15.716 67.088 1.00 24.34 516 SER A CA 1
ATOM 4159 C C . SER A 1 516 ? -47.022 15.851 66.537 1.00 24.34 516 SER A C 1
ATOM 4161 O O . SER A 1 516 ? -47.723 16.794 66.868 1.00 24.34 516 SER A O 1
ATOM 4163 N N . GLU A 1 517 ? -47.570 14.982 65.684 1.00 26.02 517 GLU A N 1
ATOM 4164 C CA . GLU A 1 517 ? -47.885 13.582 65.974 1.00 26.02 517 GLU A CA 1
ATOM 4165 C C . GLU A 1 517 ? -48.579 12.929 64.748 1.00 26.02 517 GLU A C 1
ATOM 4167 O O . GLU A 1 517 ? -49.308 13.576 64.001 1.00 26.02 517 GLU A O 1
ATOM 4172 N N . ASP A 1 518 ? -48.324 11.632 64.595 1.00 26.69 518 ASP A N 1
ATOM 4173 C CA . ASP A 1 518 ? -49.188 10.544 64.117 1.00 26.69 518 ASP A CA 1
ATOM 4174 C C . ASP A 1 518 ? -49.818 10.388 62.705 1.00 26.69 518 ASP A C 1
ATOM 4176 O O . ASP A 1 518 ? -50.365 11.268 62.050 1.00 26.69 518 ASP A O 1
ATOM 4180 N N . LYS A 1 519 ? -49.725 9.112 62.288 1.00 24.77 519 LYS A N 1
ATOM 4181 C CA . LYS A 1 519 ? -50.319 8.365 61.150 1.00 24.77 519 LYS A CA 1
ATOM 4182 C C . LYS A 1 519 ? -51.842 8.108 61.395 1.00 24.77 519 LYS A C 1
ATOM 4184 O O . LYS A 1 519 ? -52.313 8.580 62.421 1.00 24.77 519 LYS A O 1
ATOM 4189 N N . PRO A 1 520 ? -52.633 7.319 60.600 1.00 36.91 520 PRO A N 1
ATOM 4190 C CA . PRO A 1 520 ? -52.299 6.383 59.504 1.00 36.91 520 PRO A CA 1
ATOM 4191 C C . PRO A 1 520 ? -53.268 6.289 58.291 1.00 36.91 520 PRO A C 1
ATOM 4193 O O . PRO A 1 520 ? -54.424 6.671 58.350 1.00 36.91 520 PRO A O 1
ATOM 4196 N N . GLY A 1 521 ? -52.776 5.631 57.226 1.00 24.11 521 GLY A N 1
ATOM 4197 C CA . GLY A 1 521 ? -53.490 4.640 56.393 1.00 24.11 521 GLY A CA 1
ATOM 4198 C C . GLY A 1 521 ? -54.657 5.079 55.492 1.00 24.11 521 GLY A C 1
ATOM 4199 O O . GLY A 1 521 ? -55.594 5.727 55.931 1.00 24.11 521 GLY A O 1
ATOM 4200 N N . THR A 1 522 ? -54.682 4.595 54.241 1.00 24.84 522 THR A N 1
ATOM 4201 C CA . THR A 1 522 ? -55.667 3.595 53.752 1.00 24.84 522 THR A CA 1
ATOM 4202 C C . THR A 1 522 ? -55.514 3.367 52.240 1.00 24.84 522 THR A C 1
ATOM 4204 O O . THR A 1 522 ? -55.329 4.284 51.447 1.00 24.84 522 THR A O 1
ATOM 4207 N N . VAL A 1 523 ? -55.569 2.088 51.876 1.00 26.83 523 VAL A N 1
ATOM 4208 C CA . VAL A 1 523 ? -55.546 1.482 50.538 1.00 26.83 523 VAL A CA 1
ATOM 4209 C C . VAL A 1 523 ? -56.913 1.622 49.859 1.00 26.83 523 VAL A C 1
ATOM 4211 O O . VAL A 1 523 ? -57.925 1.467 50.530 1.00 26.83 523 VAL A O 1
ATOM 4214 N N . THR A 1 524 ? -56.980 1.781 48.532 1.00 26.19 524 THR A N 1
ATOM 4215 C CA . THR A 1 524 ? -58.025 1.134 47.704 1.00 26.19 524 THR A CA 1
ATOM 4216 C C . THR A 1 524 ? -57.667 1.121 46.215 1.00 26.19 524 THR A C 1
ATOM 4218 O O . THR A 1 524 ? -56.963 1.981 45.701 1.00 26.19 524 THR A O 1
ATOM 4221 N N . SER A 1 525 ? -58.142 0.062 45.564 1.00 24.44 525 SER A N 1
ATOM 4222 C CA . SER A 1 525 ? -57.857 -0.442 44.217 1.00 24.44 525 SER A CA 1
ATOM 4223 C C . SER A 1 525 ? -59.072 -0.252 43.291 1.00 24.44 525 SER A C 1
ATOM 4225 O O . SER A 1 525 ? -60.178 -0.137 43.822 1.00 24.44 525 SER A O 1
ATOM 4227 N N . ARG A 1 526 ? -58.870 -0.278 41.954 1.00 24.84 526 ARG A N 1
ATOM 4228 C CA . ARG A 1 526 ? -59.770 -0.739 40.842 1.00 24.84 526 ARG A CA 1
ATOM 4229 C C . ARG A 1 526 ? -59.361 -0.068 39.507 1.00 24.84 526 ARG A C 1
ATOM 4231 O O . ARG A 1 526 ? -59.297 1.151 39.467 1.00 24.84 526 ARG A O 1
ATOM 4238 N N . THR A 1 527 ? -58.826 -0.754 38.480 1.00 25.52 527 THR A N 1
ATOM 4239 C CA . THR A 1 527 ? -59.367 -1.701 37.450 1.00 25.52 527 THR A CA 1
ATOM 4240 C C . THR A 1 527 ? -60.066 -1.081 36.225 1.00 25.52 527 THR A C 1
ATOM 4242 O O . THR A 1 527 ? -60.842 -0.149 36.389 1.00 25.52 527 THR A O 1
ATOM 4245 N N . LEU A 1 528 ? -59.877 -1.774 35.075 1.00 25.16 528 LEU A N 1
ATOM 4246 C CA . LEU A 1 528 ? -60.572 -1.774 33.755 1.00 25.16 528 LEU A CA 1
ATOM 4247 C C . LEU A 1 528 ? -59.922 -0.892 32.662 1.00 25.16 528 LEU A C 1
ATOM 4249 O O . LEU A 1 528 ? -59.824 0.316 32.816 1.00 25.16 528 LEU A O 1
ATOM 4253 N N . SER A 1 529 ? -59.237 -1.452 31.650 1.00 26.20 529 SER A N 1
ATOM 4254 C CA . SER A 1 529 ? -59.687 -2.235 30.468 1.00 26.20 529 SER A CA 1
ATOM 4255 C C . SER A 1 529 ? -60.344 -1.392 29.366 1.00 26.20 529 SER A C 1
ATOM 4257 O O . SER A 1 529 ? -61.384 -0.791 29.609 1.00 26.20 529 SER A O 1
ATOM 4259 N N . ASN A 1 530 ? -59.780 -1.418 28.150 1.00 26.86 530 ASN A N 1
ATOM 4260 C CA . ASN A 1 530 ? -60.461 -1.783 26.892 1.00 26.86 530 ASN A CA 1
ATOM 4261 C C . ASN A 1 530 ? -59.627 -1.384 25.662 1.00 26.86 530 ASN A C 1
ATOM 4263 O O . ASN A 1 530 ? -59.273 -0.225 25.473 1.00 26.86 530 ASN A O 1
ATOM 4267 N N . ILE A 1 531 ? -59.369 -2.377 24.812 1.00 27.59 531 ILE A N 1
ATOM 4268 C CA . ILE A 1 531 ? -58.858 -2.273 23.440 1.00 27.59 531 ILE A CA 1
ATOM 4269 C C . ILE A 1 531 ? -59.973 -2.822 22.541 1.00 27.59 531 ILE A C 1
ATOM 4271 O O . ILE A 1 531 ? -60.521 -3.870 22.890 1.00 27.59 531 ILE A O 1
ATOM 4275 N N . PRO A 1 532 ? -60.271 -2.217 21.380 1.00 27.75 532 PRO A N 1
ATOM 4276 C CA . PRO A 1 532 ? -60.939 -2.927 20.303 1.00 27.75 532 PRO A CA 1
ATOM 4277 C C . PRO A 1 532 ? -59.997 -3.182 19.116 1.00 27.75 532 PRO A C 1
ATOM 4279 O O . PRO A 1 532 ? -59.298 -2.291 18.636 1.00 27.75 532 PRO A O 1
ATOM 4282 N N . LEU A 1 533 ? -60.030 -4.431 18.650 1.00 25.66 533 LEU A N 1
ATOM 4283 C CA . LEU A 1 533 ? -59.644 -4.890 17.316 1.00 25.66 533 LEU A CA 1
ATOM 4284 C C . LEU A 1 533 ? -60.836 -4.704 16.367 1.00 25.66 533 LEU A C 1
ATOM 4286 O O . LEU A 1 533 ? -61.953 -5.043 16.757 1.00 25.66 533 LEU A O 1
ATOM 4290 N N . ILE A 1 534 ? -60.593 -4.274 15.125 1.00 24.75 534 ILE A N 1
ATOM 4291 C CA . ILE A 1 534 ? -61.469 -4.553 13.977 1.00 24.75 534 ILE A CA 1
ATOM 4292 C C . ILE A 1 534 ? -60.594 -4.907 12.770 1.00 24.75 534 ILE A C 1
ATOM 4294 O O . ILE A 1 534 ? -59.614 -4.229 12.470 1.00 24.75 534 ILE A O 1
ATOM 4298 N N . ASP A 1 535 ? -60.996 -5.999 12.132 1.00 24.78 535 ASP A N 1
ATOM 4299 C CA . ASP A 1 535 ? -60.487 -6.641 10.925 1.00 24.78 535 ASP A CA 1
ATOM 4300 C C . ASP A 1 535 ? -61.409 -6.271 9.743 1.00 24.78 535 ASP A C 1
ATOM 4302 O O . ASP A 1 535 ? -62.596 -6.034 9.981 1.00 24.78 535 ASP A O 1
ATOM 4306 N N . THR A 1 536 ? -60.909 -6.215 8.501 1.00 26.11 536 THR A N 1
ATOM 4307 C CA . THR A 1 536 ? -61.602 -6.636 7.251 1.00 26.11 536 THR A CA 1
ATOM 4308 C C . THR A 1 536 ? -60.817 -6.275 5.982 1.00 26.11 536 THR A C 1
ATOM 4310 O O . THR A 1 536 ? -60.060 -5.309 5.917 1.00 26.11 536 THR A O 1
ATOM 4313 N N . SER A 1 537 ? -61.017 -7.135 4.989 1.00 25.33 537 SER A N 1
ATOM 4314 C CA . SER A 1 537 ? -60.353 -7.320 3.702 1.00 25.33 537 SER A CA 1
ATOM 4315 C C . SER A 1 537 ? -60.867 -6.442 2.542 1.00 25.33 537 SER A C 1
ATOM 4317 O O . SER A 1 537 ? -61.935 -5.847 2.625 1.00 25.33 537 SER A O 1
ATOM 4319 N N . ASP A 1 538 ? -60.112 -6.526 1.434 1.00 25.08 538 ASP A N 1
ATOM 4320 C CA . ASP A 1 538 ? -60.442 -6.288 0.010 1.00 25.08 538 ASP A CA 1
ATOM 4321 C C . ASP A 1 538 ? -60.128 -4.932 -0.663 1.00 25.08 538 ASP A C 1
ATOM 4323 O O . ASP A 1 538 ? -60.645 -3.879 -0.314 1.00 25.08 538 ASP A O 1
ATOM 4327 N N . GLY A 1 539 ? -59.366 -5.030 -1.769 1.00 23.20 539 GLY A N 1
ATOM 4328 C CA . GLY A 1 539 ? -59.788 -4.471 -3.062 1.00 23.20 539 GLY A CA 1
ATOM 4329 C C . GLY A 1 539 ? -59.199 -3.140 -3.563 1.00 23.20 539 GLY A C 1
ATOM 4330 O O . GLY A 1 539 ? -59.708 -2.073 -3.263 1.00 23.20 539 GLY A O 1
ATOM 4331 N N . THR A 1 540 ? -58.274 -3.251 -4.529 1.00 24.11 540 THR A N 1
ATOM 4332 C CA . THR A 1 540 ? -58.098 -2.389 -5.732 1.00 24.11 540 THR A CA 1
ATOM 4333 C C . THR A 1 540 ? -57.600 -0.924 -5.648 1.00 24.11 540 THR A C 1
ATOM 4335 O O . THR A 1 540 ? -58.251 -0.045 -5.109 1.00 24.11 540 THR A O 1
ATOM 4338 N N . ALA A 1 541 ? -56.510 -0.696 -6.403 1.00 24.42 541 ALA A N 1
ATOM 4339 C CA . ALA A 1 541 ? -56.188 0.434 -7.299 1.00 24.42 541 ALA A CA 1
ATOM 4340 C C . ALA A 1 541 ? -55.939 1.874 -6.772 1.00 24.42 541 ALA A C 1
ATOM 4342 O O . ALA A 1 541 ? -56.823 2.553 -6.273 1.00 24.42 541 ALA A O 1
ATOM 4343 N N . ASN A 1 542 ? -54.723 2.353 -7.092 1.00 25.48 542 ASN A N 1
ATOM 4344 C CA . ASN A 1 542 ? -54.305 3.706 -7.506 1.00 25.48 542 ASN A CA 1
ATOM 4345 C C . ASN A 1 542 ? -54.861 4.950 -6.785 1.00 25.48 542 ASN A C 1
ATOM 4347 O O . ASN A 1 542 ? -55.948 5.415 -7.105 1.00 25.48 542 ASN A O 1
ATOM 4351 N N . SER A 1 543 ? -53.988 5.642 -6.039 1.00 25.14 543 SER A N 1
ATOM 4352 C CA . SER A 1 543 ? -53.885 7.113 -6.095 1.00 25.14 543 SER A CA 1
ATOM 4353 C C . SER A 1 543 ? -52.611 7.614 -5.402 1.00 25.14 543 SER A C 1
ATOM 4355 O O . SER A 1 543 ? -52.417 7.395 -4.206 1.00 25.14 543 SER A O 1
ATOM 4357 N N . GLU A 1 544 ? -51.760 8.305 -6.160 1.00 26.45 544 GLU A N 1
ATOM 4358 C CA . GLU A 1 544 ? -50.639 9.116 -5.679 1.00 26.45 544 GLU A CA 1
ATOM 4359 C C . GLU A 1 544 ? -51.142 10.351 -4.914 1.00 26.45 544 GLU A C 1
ATOM 4361 O O . GLU A 1 544 ? -51.913 11.126 -5.473 1.00 26.45 544 GLU A O 1
ATOM 4366 N N . ILE A 1 545 ? -50.647 10.588 -3.690 1.00 27.61 545 ILE A N 1
ATOM 4367 C CA . ILE A 1 545 ? -50.579 11.916 -3.042 1.00 27.61 545 ILE A CA 1
ATOM 4368 C C . ILE A 1 545 ? -49.271 11.985 -2.208 1.00 27.61 545 ILE A C 1
ATOM 4370 O O . ILE A 1 545 ? -48.929 11.001 -1.548 1.00 27.61 545 ILE A O 1
ATOM 4374 N N . PRO A 1 546 ? -48.503 13.098 -2.247 1.00 27.61 546 PRO A N 1
ATOM 4375 C CA . PRO A 1 546 ? -47.081 13.129 -1.889 1.00 27.61 546 PRO A CA 1
ATOM 4376 C C . PRO A 1 546 ? -46.785 13.481 -0.419 1.00 27.61 546 PRO A C 1
ATOM 4378 O O . PRO A 1 546 ? -47.494 14.255 0.221 1.00 27.61 546 PRO A O 1
ATOM 4381 N N . LEU A 1 547 ? -45.656 12.968 0.085 1.00 27.00 547 LEU A N 1
ATOM 4382 C CA . LEU A 1 547 ? -45.038 13.345 1.365 1.00 27.00 547 LEU A CA 1
ATOM 4383 C C . LEU A 1 547 ? -44.195 14.636 1.231 1.00 27.00 547 LEU A C 1
ATOM 4385 O O . LEU A 1 547 ? -43.531 14.828 0.209 1.00 27.00 547 LEU A O 1
ATOM 4389 N N . PRO A 1 548 ? -44.158 15.510 2.256 1.00 30.20 548 PRO A N 1
ATOM 4390 C CA . PRO A 1 548 ? -43.476 16.795 2.184 1.00 30.20 548 PRO A CA 1
ATOM 4391 C C . PRO A 1 548 ? -41.980 16.713 2.539 1.00 30.20 548 PRO A C 1
ATOM 4393 O O . PRO A 1 548 ? -41.586 16.135 3.548 1.00 30.20 548 PRO A O 1
ATOM 4396 N N . GLY A 1 549 ? -41.169 17.430 1.754 1.00 27.98 549 GLY A N 1
ATOM 4397 C CA . GLY A 1 549 ? -40.082 18.265 2.277 1.00 27.98 549 GLY A CA 1
ATOM 4398 C C . GLY A 1 549 ? -38.752 17.596 2.630 1.00 27.98 549 GLY A C 1
ATOM 4399 O O . GLY A 1 549 ? -38.311 17.683 3.773 1.00 27.98 549 GLY A O 1
ATOM 4400 N N . ALA A 1 550 ? -38.041 17.045 1.642 1.00 26.48 550 ALA A N 1
ATOM 4401 C CA . ALA A 1 550 ? -36.592 16.863 1.740 1.00 26.48 550 ALA A CA 1
ATOM 4402 C C . ALA A 1 550 ? -35.871 18.116 1.209 1.00 26.48 550 ALA A C 1
ATOM 4404 O O . ALA A 1 550 ? -36.062 18.533 0.070 1.00 26.48 550 ALA A O 1
ATOM 4405 N N . VAL A 1 551 ? -35.050 18.721 2.064 1.00 34.16 551 VAL A N 1
ATOM 4406 C CA . VAL A 1 551 ? -34.207 19.888 1.777 1.00 34.16 551 VAL A CA 1
ATOM 4407 C C . VAL A 1 551 ? -33.154 19.520 0.722 1.00 34.16 551 VAL A C 1
ATOM 4409 O O . VAL A 1 551 ? -32.248 18.735 0.998 1.00 34.16 551 VAL A O 1
ATOM 4412 N N . GLU A 1 552 ? -33.272 20.092 -0.481 1.00 29.72 552 GLU A N 1
ATOM 4413 C CA . GLU A 1 552 ? -32.288 19.972 -1.566 1.00 29.72 552 GLU A CA 1
ATOM 4414 C C . GLU A 1 552 ? -30.939 20.594 -1.168 1.00 29.72 552 GLU A C 1
ATOM 4416 O O . GLU A 1 552 ? -30.840 21.772 -0.816 1.00 29.72 552 GLU A O 1
ATOM 4421 N N . THR A 1 553 ? -29.869 19.805 -1.263 1.00 42.69 553 THR A N 1
ATOM 4422 C CA . THR A 1 553 ? -28.485 20.266 -1.142 1.00 42.69 553 THR A CA 1
ATOM 4423 C C . THR A 1 553 ? -27.975 20.833 -2.470 1.00 42.69 553 THR A C 1
ATOM 4425 O O . THR A 1 553 ? -28.365 20.413 -3.556 1.00 42.69 553 THR A O 1
ATOM 4428 N N . THR A 1 554 ? -27.044 21.781 -2.372 1.00 39.06 554 THR A N 1
ATOM 4429 C CA . THR A 1 554 ? -26.423 22.618 -3.422 1.00 39.06 554 THR A CA 1
ATOM 4430 C C . THR A 1 554 ? -25.760 21.893 -4.609 1.00 39.06 554 THR A C 1
ATOM 4432 O O . THR A 1 554 ? -25.194 22.543 -5.485 1.00 39.06 554 THR A O 1
ATOM 4435 N N . GLU A 1 555 ? -25.854 20.570 -4.689 1.00 38.47 555 GLU A N 1
ATOM 4436 C CA . GLU A 1 555 ? -25.305 19.735 -5.761 1.00 38.47 555 GLU A CA 1
ATOM 4437 C C . GLU A 1 555 ? -26.253 19.639 -6.976 1.00 38.47 555 GLU A C 1
ATOM 4439 O O . GLU A 1 555 ? -25.803 19.518 -8.117 1.00 38.47 555 GLU A O 1
ATOM 4444 N N . SER A 1 556 ? -27.569 19.794 -6.768 1.00 35.22 556 SER A N 1
ATOM 4445 C CA . SER A 1 556 ? -28.586 19.737 -7.833 1.00 35.22 556 SER A CA 1
ATOM 4446 C C . SER A 1 556 ? -28.644 21.000 -8.711 1.00 35.22 556 SER A C 1
ATOM 4448 O O . SER A 1 556 ? -29.099 20.933 -9.855 1.00 35.22 556 SER A O 1
ATOM 4450 N N . LYS A 1 557 ? -28.112 22.140 -8.239 1.00 35.69 557 LYS A N 1
ATOM 4451 C CA . LYS A 1 557 ? -27.980 23.380 -9.034 1.00 35.69 557 LYS A CA 1
ATOM 4452 C C . LYS A 1 557 ? -26.805 23.358 -10.018 1.00 35.69 557 LYS A C 1
ATOM 4454 O O . LYS A 1 557 ? -26.904 23.967 -11.076 1.00 35.69 557 LYS A O 1
ATOM 4459 N N . LEU A 1 558 ? -25.728 22.629 -9.718 1.00 36.44 558 LEU A N 1
ATOM 4460 C CA . LEU A 1 558 ? -24.545 22.552 -10.590 1.00 36.44 558 LEU A CA 1
ATOM 4461 C C . LEU A 1 558 ? -24.731 21.577 -11.761 1.00 36.44 558 LEU A C 1
ATOM 4463 O O . LEU A 1 558 ? -24.220 21.831 -12.848 1.00 36.44 558 LEU A O 1
ATOM 4467 N N . LYS A 1 559 ? -25.540 20.522 -11.594 1.00 38.03 559 LYS A N 1
ATOM 4468 C CA . LYS A 1 559 ? -25.874 19.597 -12.692 1.00 38.03 559 LYS A CA 1
ATOM 4469 C C . LYS A 1 559 ? -26.838 20.183 -13.732 1.00 38.03 559 LYS A C 1
ATOM 4471 O O . LYS A 1 559 ? -26.803 19.749 -14.876 1.00 38.03 559 LYS A O 1
ATOM 4476 N N . ARG A 1 560 ? -27.647 21.195 -13.388 1.00 37.53 560 ARG A N 1
ATOM 4477 C CA . ARG A 1 560 ? -28.519 21.887 -14.364 1.00 37.53 560 ARG A CA 1
ATOM 4478 C C . ARG A 1 560 ? -27.801 22.950 -15.201 1.00 37.53 560 ARG A C 1
ATOM 4480 O O . ARG A 1 560 ? -28.318 23.321 -16.244 1.00 37.53 560 ARG A O 1
ATOM 4487 N N . LEU A 1 561 ? -26.619 23.408 -14.783 1.00 35.53 561 LEU A N 1
ATOM 4488 C CA . LEU A 1 561 ? -25.838 24.417 -15.514 1.00 35.53 561 LEU A CA 1
ATOM 4489 C C . LEU A 1 561 ? -24.891 23.825 -16.573 1.00 35.53 561 LEU A C 1
ATOM 4491 O O . LEU A 1 561 ? -24.439 24.559 -17.440 1.00 35.53 561 LEU A O 1
ATOM 4495 N N . PHE A 1 562 ? -24.633 22.513 -16.552 1.00 32.81 562 PHE A N 1
ATOM 4496 C CA . PHE A 1 562 ? -23.728 21.845 -17.503 1.00 32.81 562 PHE A CA 1
ATOM 4497 C C . PHE A 1 562 ? -24.428 21.015 -18.593 1.00 32.81 562 PHE A C 1
ATOM 4499 O O . PHE A 1 562 ? -23.754 20.407 -19.415 1.00 32.81 562 PHE A O 1
ATOM 4506 N N . VAL A 1 563 ? -25.765 21.006 -18.639 1.00 34.09 563 VAL A N 1
ATOM 4507 C CA . VAL A 1 563 ? -26.544 20.235 -19.635 1.00 34.09 563 VAL A CA 1
ATOM 4508 C C . VAL A 1 563 ? -27.208 21.138 -20.694 1.00 34.09 563 VAL A C 1
ATOM 4510 O O . VAL A 1 563 ? -27.846 20.638 -21.611 1.00 34.09 563 VAL A O 1
ATOM 4513 N N . SER A 1 564 ? -27.025 22.467 -20.652 1.00 32.91 564 SER A N 1
ATOM 4514 C CA . SER A 1 564 ? -27.662 23.390 -21.617 1.00 32.91 564 SER A CA 1
ATOM 4515 C C . SER A 1 564 ? -26.755 23.931 -22.732 1.00 32.91 564 SER A C 1
ATOM 4517 O O . SER A 1 564 ? -27.129 24.895 -23.397 1.00 32.91 564 SER A O 1
ATOM 4519 N N . GLN A 1 565 ? -25.579 23.352 -22.968 1.00 34.88 565 GLN A N 1
ATOM 4520 C CA . GLN A 1 565 ? -24.757 23.701 -24.130 1.00 34.88 565 GLN A CA 1
ATOM 4521 C C . GLN A 1 565 ? -24.180 22.434 -24.746 1.00 34.88 565 GLN A C 1
ATOM 4523 O O . GLN A 1 565 ? -23.106 21.999 -24.351 1.00 34.88 565 GLN A O 1
ATOM 4528 N N . THR A 1 566 ? -24.938 21.823 -25.661 1.00 32.94 566 THR A N 1
ATOM 4529 C CA . THR A 1 566 ? -24.492 21.165 -26.912 1.00 32.94 566 THR A CA 1
ATOM 4530 C C . THR A 1 566 ? -25.577 20.201 -27.406 1.00 32.94 566 THR A C 1
ATOM 4532 O O . THR A 1 566 ? -25.609 19.028 -27.055 1.00 32.94 566 THR A O 1
ATOM 4535 N N . ALA A 1 567 ? -26.479 20.703 -28.250 1.00 28.34 567 ALA A N 1
ATOM 4536 C CA . ALA A 1 567 ? -27.201 19.895 -29.234 1.00 28.34 567 ALA A CA 1
ATOM 4537 C C . ALA A 1 567 ? -27.512 20.774 -30.467 1.00 28.34 567 ALA A C 1
ATOM 4539 O O . ALA A 1 567 ? -27.737 21.975 -30.295 1.00 28.34 567 ALA A O 1
ATOM 4540 N N . PRO A 1 568 ? -27.460 20.220 -31.693 1.00 33.28 568 PRO A N 1
ATOM 4541 C CA . PRO A 1 568 ? -27.317 20.979 -32.935 1.00 33.28 568 PRO A CA 1
ATOM 4542 C C . PRO A 1 568 ? -28.667 21.384 -33.545 1.00 33.28 568 PRO A C 1
ATOM 4544 O O . PRO A 1 568 ? -29.669 20.692 -33.373 1.00 33.28 568 PRO A O 1
ATOM 4547 N N . GLN A 1 569 ? -28.679 22.471 -34.322 1.00 29.45 569 GLN A N 1
ATOM 4548 C CA . GLN A 1 569 ? -29.767 22.798 -35.246 1.00 29.45 569 GLN A CA 1
ATOM 4549 C C . GLN A 1 569 ? -29.274 22.694 -36.694 1.00 29.45 569 GLN A C 1
ATOM 4551 O O . GLN A 1 569 ? -28.328 23.370 -37.089 1.00 29.45 569 GLN A O 1
ATOM 4556 N N . ASN A 1 570 ? -29.947 21.839 -37.464 1.00 29.97 570 ASN A N 1
ATOM 4557 C CA . ASN A 1 570 ? -29.963 21.839 -38.926 1.00 29.97 570 ASN A CA 1
ATOM 4558 C C . ASN A 1 570 ? -30.857 22.982 -39.434 1.00 29.97 570 ASN A C 1
ATOM 4560 O O . ASN A 1 570 ? -31.937 23.167 -38.873 1.00 29.97 570 ASN A O 1
ATOM 4564 N N . ALA A 1 571 ? -30.479 23.641 -40.539 1.00 29.73 571 ALA A N 1
ATOM 4565 C CA . ALA A 1 571 ? -31.228 23.622 -41.812 1.00 29.73 571 ALA A CA 1
ATOM 4566 C C . ALA A 1 571 ? -30.749 24.692 -42.822 1.00 29.73 571 ALA A C 1
ATOM 4568 O O . ALA A 1 571 ? -30.516 25.839 -42.450 1.00 29.73 571 ALA A O 1
ATOM 4569 N N . ASN A 1 572 ? -30.772 24.282 -44.101 1.00 28.89 572 ASN A N 1
ATOM 4570 C CA . ASN A 1 572 ? -30.704 25.043 -45.364 1.00 28.89 572 ASN A CA 1
ATOM 4571 C C . ASN A 1 572 ? -29.322 25.596 -45.759 1.00 28.89 572 ASN A C 1
ATOM 4573 O O . ASN A 1 572 ? -28.653 26.233 -44.963 1.00 28.89 572 ASN A O 1
ATOM 4577 N N . GLY A 1 573 ? -28.824 25.443 -46.984 1.00 26.70 573 GLY A N 1
ATOM 4578 C CA . GLY A 1 573 ? -29.364 24.908 -48.229 1.00 26.70 573 GLY A CA 1
ATOM 4579 C C . GLY A 1 573 ? -28.385 25.264 -49.360 1.00 26.70 573 GLY A C 1
ATOM 4580 O O . GLY A 1 573 ? -27.676 26.260 -49.265 1.00 26.70 573 GLY A O 1
ATOM 4581 N N . ASP A 1 574 ? -28.393 24.436 -50.398 1.00 28.02 574 ASP A N 1
ATOM 4582 C CA . ASP A 1 574 ? -27.967 24.711 -51.773 1.00 28.02 574 ASP A CA 1
ATOM 4583 C C . ASP A 1 574 ? -26.480 24.832 -52.175 1.00 28.02 574 ASP A C 1
ATOM 4585 O O . ASP A 1 574 ? -25.688 25.630 -51.687 1.00 28.02 574 ASP A O 1
ATOM 4589 N N . ALA A 1 575 ? -26.226 24.077 -53.251 1.00 28.62 575 ALA A N 1
ATOM 4590 C CA . ALA A 1 575 ? -25.397 24.382 -54.415 1.00 28.62 575 ALA A CA 1
ATOM 4591 C C . ALA A 1 575 ? -23.917 23.936 -54.460 1.00 28.62 575 ALA A C 1
ATOM 4593 O O . ALA A 1 575 ? -23.008 24.588 -53.966 1.00 28.62 575 ALA A O 1
ATOM 4594 N N . VAL A 1 576 ? -23.713 22.846 -55.218 1.00 30.16 576 VAL A N 1
ATOM 4595 C CA . VAL A 1 576 ? -22.834 22.751 -56.405 1.00 30.16 576 VAL A CA 1
ATOM 4596 C C . VAL A 1 576 ? -21.401 23.300 -56.270 1.00 30.16 576 VAL A C 1
ATOM 4598 O O . VAL A 1 576 ? -21.179 24.497 -56.385 1.00 30.16 576 VAL A O 1
ATOM 4601 N N . THR A 1 577 ? -20.396 22.417 -56.233 1.00 30.58 577 THR A N 1
ATOM 4602 C CA . THR A 1 577 ? -19.390 22.269 -57.314 1.00 30.58 577 THR A CA 1
ATOM 4603 C C . THR A 1 577 ? -18.334 21.213 -56.973 1.00 30.58 577 THR A C 1
ATOM 4605 O O . THR A 1 577 ? -17.750 21.189 -55.895 1.00 30.58 577 THR A O 1
ATOM 4608 N N . ASN A 1 578 ? -18.085 20.347 -57.955 1.00 31.67 578 ASN A N 1
ATOM 4609 C CA . ASN A 1 578 ? -16.891 19.522 -58.084 1.00 31.67 578 ASN A CA 1
ATOM 4610 C C . ASN A 1 578 ? -15.617 20.377 -58.076 1.00 31.67 578 ASN A C 1
ATOM 4612 O O . ASN A 1 578 ? -15.593 21.394 -58.764 1.00 31.67 578 ASN A O 1
ATOM 4616 N N . LEU A 1 579 ? -14.534 19.881 -57.473 1.00 31.20 579 LEU A N 1
ATOM 4617 C CA . LEU A 1 579 ? -13.194 19.999 -58.059 1.00 31.20 579 LEU A CA 1
ATOM 4618 C C . LEU A 1 579 ? -12.247 18.955 -57.460 1.00 31.20 579 LEU A C 1
ATOM 4620 O O . LEU A 1 579 ? -11.775 19.044 -56.331 1.00 31.20 579 LEU A O 1
ATOM 4624 N N . SER A 1 580 ? -12.011 17.942 -58.282 1.00 33.25 580 SER A N 1
ATOM 4625 C CA . SER A 1 580 ? -10.817 17.118 -58.326 1.00 33.25 580 SER A CA 1
ATOM 4626 C C . SER A 1 580 ? -9.553 17.951 -58.581 1.00 33.25 580 SER A C 1
ATOM 4628 O O . SER A 1 580 ? -9.608 18.988 -59.239 1.00 33.25 580 SER A O 1
ATOM 4630 N N . ASP A 1 581 ? -8.425 17.353 -58.201 1.00 37.62 581 ASP A N 1
ATOM 4631 C CA . ASP A 1 581 ? -7.088 17.497 -58.787 1.00 37.62 581 ASP A CA 1
ATOM 4632 C C . ASP A 1 581 ? -6.115 18.603 -58.326 1.00 37.62 581 ASP A C 1
ATOM 4634 O O . ASP A 1 581 ? -6.309 19.796 -58.535 1.00 37.62 581 ASP A O 1
ATOM 4638 N N . LYS A 1 582 ? -4.937 18.073 -57.942 1.00 33.25 582 LYS A N 1
ATOM 4639 C CA . LYS A 1 582 ? -3.554 18.452 -58.309 1.00 33.25 582 LYS A CA 1
ATOM 4640 C C . LYS A 1 582 ? -2.673 19.205 -57.306 1.00 33.25 582 LYS A C 1
ATOM 4642 O O . LYS A 1 582 ? -2.862 20.389 -57.074 1.00 33.25 582 LYS A O 1
ATOM 4647 N N . LYS A 1 583 ? -1.543 18.513 -57.050 1.00 38.31 583 LYS A N 1
ATOM 4648 C CA . LYS A 1 583 ? -0.146 18.984 -56.889 1.00 38.31 583 LYS A CA 1
ATOM 4649 C C . LYS A 1 583 ? 0.107 19.808 -55.619 1.00 38.31 583 LYS A C 1
ATOM 4651 O O . LYS A 1 583 ? -0.656 20.699 -55.300 1.00 38.31 583 LYS A O 1
ATOM 4656 N N . SER A 1 584 ? 1.157 19.563 -54.846 1.00 40.44 584 SER A N 1
ATOM 4657 C CA . SER A 1 584 ? 2.532 19.143 -55.160 1.00 40.44 584 SER A CA 1
ATOM 4658 C C . SER A 1 584 ? 3.216 18.626 -53.905 1.00 40.44 584 SER A C 1
ATOM 4660 O O . SER A 1 584 ? 2.898 19.201 -52.839 1.00 40.44 584 SER A O 1
#

Organism: Lottia gigantea (NCBI:txid225164)